Protein AF-A0A934D024-F1 (afdb_monomer)

Mean predicted aligned error: 4.6 Å

Nearest PDB structures (foldseek):
  4bma-assembly1_A  TM=9.016E-01  e=2.469E-47  Aspergillus fumigatus
  8yp3-assembly1_A  TM=8.980E-01  e=6.030E-47  Spodoptera frugiperda
  8yp3-assembly3_C  TM=8.918E-01  e=3.817E-46  Spodoptera frugiperda
  1jvg-assembly1_B  TM=8.809E-01  e=1.722E-44  Homo sapiens
  1jvd-assembly1_A  TM=8.836E-01  e=1.977E-43  Homo sapiens

Radius of gyration: 23.68 Å; Cα contacts (8 Å, |Δi|>4): 924; chains: 1; bounding box: 53×50×71 Å

Solvent-accessible surface area (backbone atoms only — not comparable to full-atom values): 24533 Å² total; per-residue (Å²): 107,71,70,58,52,53,52,51,49,51,53,30,42,77,61,70,39,49,72,77,54,75,60,50,88,76,46,53,75,68,47,42,53,55,31,52,53,53,59,68,70,55,61,55,67,59,49,55,50,51,36,50,57,71,72,46,76,77,78,75,88,76,63,58,75,44,61,52,78,62,50,53,74,79,63,53,77,66,53,45,54,49,46,53,54,14,26,54,49,13,43,48,40,44,52,68,30,25,44,28,36,35,36,47,43,48,53,68,22,61,66,56,77,38,96,48,41,40,34,69,43,64,49,38,74,55,80,48,40,22,34,47,50,51,53,41,28,40,46,48,25,46,25,70,75,40,74,28,77,59,42,32,37,40,32,21,19,84,92,33,38,68,65,47,54,51,53,37,60,76,50,56,48,63,79,48,60,74,89,33,55,44,78,37,54,38,56,67,42,69,24,25,33,86,88,44,38,75,38,25,57,38,93,64,32,70,26,66,40,65,29,38,70,24,30,48,55,41,25,33,54,78,66,40,49,50,61,50,34,51,75,62,55,29,47,36,32,30,32,35,50,45,47,29,83,39,50,68,75,81,46,26,47,61,50,9,45,29,59,77,56,62,27,27,29,27,39,40,22,24,76,49,93,47,65,82,54,89,42,31,21,43,21,20,45,69,83,28,48,34,61,43,45,54,89,74,49,51,72,67,54,44,67,33,55,48,99,85,68,47,54,56,63,22,38,22,52,70,67,33,35,41,34,26,49,69,46,48,49,66,40,31,64,95,47,67,78,59,69,77,43,77,51,73,46,79,38,81,25,35,55,98,93,39,81,46,78,44,64,24,34,41,54,30,23,54,55,55,65,48,34,58,72,28,88,25,68,44,37,37,40,48,60,42,82,65,43,56,42,42,52,72,31,57,61,68,76,43,2,59,66,51,32,23,48,43,52,12,51,48,35,44,51,47,38,49,75,64,73,47,90,74,50,78,55,48,100,86,68,46,36,41,30,36,59,38,25,59,58,31,74,49,61,70,49,50,66,67,43,82,84,83,61,62,54,75,55,99,64,25,33,38,34,102

pLDDT: mean 94.55, std 5.58, range [53.34, 98.88]

Secondary structure (DSSP, 8-state):
-HHHHHHHHHHHHHTT-GGGGTTGGGS-HHHHHHHHHHHHT--HHHHHHHHHHHHSPPP---S-EEPPPEE-SS--HHHHHHHHHHHHHHHHHHHTT-EEEEEE---B-GGGT-SSBGGGSB--TTT--BHHHHHHHHHHHHHHHH-S---EEEEE-TTTHHHHHHHHHHTGGGGS-GGGEEEEEPPEEE-EETTSPBPEEETTEE-EEE--TTHHHHHHHHTTHHHHHHHTT--EEEEEETT-TT--TT-HHHHHHHHHTT-SEEEEEEE-SSTT----EEEEETTEEEEE-TTTS-HHHHH-B-TTS-BTT-EEEEEEEEEEHHHHHHHHTTS--SPPEEEEEEEEEEETTEEEEEEEEEEE--GGGGGGGSSS--EEE--HHHH-----SSSSTTSHHHHHHHHHHHHHHHHHHTTPPPPPPPTTS---EEE-TTT-SSHHHHHHSSS---EEETTEEEE-

Sequence (464 aa):
MQTREQSLRTRAQAAGQAHLFDHFSELEPRARATFLDEVESIDFELVAHFAKLLSAKEPQGGGEIRPPDVFALRRDARADERARRAHAAGEELLRQGRVGYVLVAGGQASRLGYDGPKGAYRIGPVTDRSLFGWHASRLLAARNRYGRPVPWYVMTSPANDAPTRAFFAEHDWFGLDRGEVFFFSQETVPALDFEGRILFSGPGRLFLSPNGHGGTLLALERSGALADARRRGVEQLSYFQVDNPLAPPADPLFLGLHLLAGAGMSSKVVAKRNAAEKVGVIGLVDGRTSCIEYSDLPVEAREARDARGELLYGAGNIAMHVLDVGFVESLTTGGLKLPWHVARKSMNVWDRGAATQKQGAKFETFVFDALPKSPSSVTLEVARAHEFSPVKNAEGEDSPATCRADLCRLHAEWVSARGLPLPKPTGDGVHPVEIDPVLADHREAFLCAPAPKPRVDDKGHVYA

Foldseek 3Di:
DVVLVVVLCVVCVVLVQNVLCVCLVVDDPVLNVVLSVVSVPADSVVLVVVLVVLVDDDPQQDFDWAFDDELEPDDDPVSVVLLVQLLVQLLVCLLVQQEEEEEEFADDCVQQVDGATQQQQQQALQPSHGLQLLVVLLQLLSCVVNVYQHQYEYEHAPSHQVVVVVVCVVCVVNPHDPLSYHYWYFDWHFWAFSNSHFFAADDSHTRIDGQAPLSSLQRCVVSCVLVVSVVSNHFKYWYAYSFWSLANSSRSSQSSVCVVQVKQKAFEFEFAPALPPQFWFFIDGNNFTFTAGNVSQDPCLSCDADPVRGRRRGGGTRRTMMGGSVLSCVCQVVHHVFDKDWAWDWDFGDDPHDTDIGTTTDIHGYNRSSRRVMPGYHYYYDYCLRHNQGDDHNDDGSHSVSSQQSQQVQVVVLCVVLVHDFADADPVRGGSEHERCSCPSDSVSSNPRPPFDWDQDPSTTYTD

Structure (mmCIF, N/CA/C/O backbone):
data_AF-A0A934D024-F1
#
_entry.id   AF-A0A934D024-F1
#
loop_
_atom_site.group_PDB
_atom_site.id
_atom_site.type_symbol
_atom_site.label_atom_id
_atom_site.label_alt_id
_atom_site.label_comp_id
_atom_site.label_asym_id
_atom_site.label_entity_id
_atom_site.label_seq_id
_atom_site.pdbx_PDB_ins_code
_atom_site.Cartn_x
_atom_site.Cartn_y
_atom_site.Cartn_z
_atom_site.occupancy
_atom_site.B_iso_or_equiv
_atom_site.auth_seq_id
_atom_site.auth_comp_id
_atom_site.auth_asym_id
_atom_site.auth_atom_id
_atom_site.pdbx_PDB_model_num
ATOM 1 N N . MET A 1 1 ? 5.957 -15.734 -37.443 1.00 61.59 1 MET A N 1
ATOM 2 C CA . MET A 1 1 ? 7.082 -15.616 -36.485 1.00 61.59 1 MET A CA 1
ATOM 3 C C . MET A 1 1 ? 8.212 -14.748 -37.043 1.00 61.59 1 MET A C 1
ATOM 5 O O . MET A 1 1 ? 8.517 -13.756 -36.401 1.00 61.59 1 MET A O 1
ATOM 9 N N . GLN A 1 2 ? 8.744 -15.020 -38.247 1.00 69.56 2 GLN A N 1
ATOM 10 C CA . GLN A 1 2 ? 9.810 -14.204 -38.871 1.00 69.56 2 GLN A CA 1
ATOM 11 C C . GLN A 1 2 ? 9.475 -12.705 -38.990 1.00 69.56 2 GLN A C 1
ATOM 13 O O . GLN A 1 2 ? 10.303 -11.867 -38.660 1.00 69.56 2 GLN A O 1
ATOM 18 N N . THR A 1 3 ? 8.246 -12.343 -39.368 1.00 83.56 3 THR A N 1
ATOM 19 C CA . THR A 1 3 ? 7.834 -10.930 -39.486 1.00 83.56 3 THR A CA 1
ATOM 20 C C . THR A 1 3 ? 7.761 -10.211 -38.131 1.00 83.56 3 THR A C 1
ATOM 22 O O . THR A 1 3 ? 8.114 -9.039 -38.037 1.00 83.56 3 THR A O 1
ATOM 25 N N . ARG A 1 4 ? 7.346 -10.926 -37.070 1.00 93.31 4 ARG A N 1
ATOM 26 C CA . ARG A 1 4 ? 7.284 -10.413 -35.687 1.00 93.31 4 ARG A CA 1
ATOM 27 C C . ARG A 1 4 ? 8.688 -10.190 -35.136 1.00 93.31 4 ARG A C 1
ATOM 29 O O . ARG A 1 4 ? 8.984 -9.114 -34.633 1.00 93.31 4 ARG A O 1
ATOM 36 N N . GLU A 1 5 ? 9.560 -11.184 -35.289 1.00 94.19 5 GLU A N 1
ATOM 37 C CA . GLU A 1 5 ? 10.967 -11.084 -34.896 1.00 94.19 5 GLU A CA 1
ATOM 38 C C . GLU A 1 5 ? 11.660 -9.911 -35.597 1.00 94.19 5 GLU A C 1
ATOM 40 O O . GLU A 1 5 ? 12.267 -9.080 -34.927 1.00 94.19 5 GLU A O 1
ATOM 45 N N . GLN A 1 6 ? 11.531 -9.804 -36.924 1.00 94.88 6 GLN A N 1
ATOM 46 C CA . GLN A 1 6 ? 12.168 -8.735 -37.692 1.00 94.88 6 GLN A CA 1
ATOM 47 C C . GLN A 1 6 ? 11.701 -7.349 -37.227 1.00 94.88 6 GLN A C 1
ATOM 49 O O . GLN A 1 6 ? 12.523 -6.456 -37.039 1.00 94.88 6 GLN A O 1
ATOM 54 N N . SER A 1 7 ? 10.396 -7.181 -36.981 1.00 96.06 7 SER A N 1
ATOM 55 C CA . SER A 1 7 ? 9.836 -5.928 -36.464 1.00 96.06 7 SER A CA 1
ATOM 56 C C . SER A 1 7 ? 10.410 -5.559 -35.089 1.00 96.06 7 SER A C 1
ATOM 58 O O . SER A 1 7 ? 10.845 -4.423 -34.886 1.00 96.06 7 SER A O 1
ATOM 60 N N . LEU A 1 8 ? 10.475 -6.517 -34.158 1.00 96.75 8 LEU A N 1
ATOM 61 C CA . LEU A 1 8 ? 11.018 -6.288 -32.816 1.00 96.75 8 LEU A CA 1
ATOM 62 C C . LEU A 1 8 ? 12.528 -6.019 -32.838 1.00 96.75 8 LEU A C 1
ATOM 64 O O . LEU A 1 8 ? 12.989 -5.135 -32.118 1.00 96.75 8 LEU A O 1
ATOM 68 N N . ARG A 1 9 ? 13.289 -6.696 -33.710 1.00 96.94 9 ARG A N 1
ATOM 69 C CA . ARG A 1 9 ? 14.712 -6.400 -33.952 1.00 96.94 9 ARG A CA 1
ATOM 70 C C . ARG A 1 9 ? 14.911 -4.966 -34.421 1.00 96.94 9 ARG A C 1
ATOM 72 O O . ARG A 1 9 ? 15.748 -4.263 -33.865 1.00 96.94 9 ARG A O 1
ATOM 79 N N . THR A 1 10 ? 14.126 -4.511 -35.399 1.00 96.69 10 THR A N 1
ATOM 80 C CA . THR A 1 10 ? 14.205 -3.133 -35.903 1.00 96.69 10 THR A CA 1
ATOM 81 C C . THR A 1 10 ? 13.871 -2.112 -34.814 1.00 96.69 10 THR A C 1
ATOM 83 O O . THR A 1 10 ? 14.602 -1.135 -34.666 1.00 96.69 10 THR A O 1
ATOM 86 N N . ARG A 1 11 ? 12.824 -2.349 -34.010 1.00 96.62 11 ARG A N 1
ATOM 87 C CA . ARG A 1 11 ? 12.470 -1.482 -32.868 1.00 96.62 11 ARG A CA 1
ATOM 88 C C . ARG A 1 11 ? 13.591 -1.419 -31.829 1.00 96.62 11 ARG A C 1
ATOM 90 O O . ARG A 1 11 ? 14.001 -0.328 -31.445 1.00 96.62 11 ARG A O 1
ATOM 97 N N . ALA A 1 12 ? 14.116 -2.573 -31.416 1.00 97.12 12 ALA A N 1
ATOM 98 C CA . ALA A 1 12 ? 15.201 -2.648 -30.444 1.00 97.12 12 ALA A CA 1
ATOM 99 C C . ALA A 1 12 ? 16.474 -1.970 -30.969 1.00 97.12 12 ALA A C 1
ATOM 101 O O . ALA A 1 12 ? 17.104 -1.203 -30.247 1.00 97.12 12 ALA A O 1
ATOM 102 N N . GLN A 1 13 ? 16.822 -2.178 -32.241 1.00 96.94 13 GLN A N 1
ATOM 103 C CA . GLN A 1 13 ? 17.963 -1.520 -32.875 1.00 96.94 13 GLN A CA 1
ATOM 104 C C . GLN A 1 13 ? 17.805 0.004 -32.906 1.00 96.94 13 GLN A C 1
ATOM 106 O O . GLN A 1 13 ? 18.739 0.712 -32.534 1.00 96.94 13 GLN A O 1
ATOM 111 N N . ALA A 1 14 ? 16.630 0.511 -33.291 1.00 96.25 14 ALA A N 1
ATOM 112 C CA . ALA A 1 14 ? 16.344 1.946 -33.293 1.00 96.25 14 ALA A CA 1
ATOM 113 C C . ALA A 1 14 ? 16.444 2.570 -31.888 1.00 96.25 14 ALA A C 1
ATOM 115 O O . ALA A 1 14 ? 16.832 3.727 -31.754 1.00 96.25 14 ALA A O 1
ATOM 116 N N . ALA A 1 15 ? 16.155 1.788 -30.845 1.00 95.69 15 ALA A N 1
ATOM 117 C CA . ALA A 1 15 ? 16.270 2.190 -29.445 1.00 95.69 15 ALA A CA 1
ATOM 118 C C . ALA A 1 15 ? 17.672 1.979 -28.831 1.00 95.69 15 ALA A C 1
ATOM 120 O O . ALA A 1 15 ? 17.845 2.166 -27.627 1.00 95.69 15 ALA A O 1
ATOM 121 N N . GLY A 1 16 ? 18.671 1.554 -29.615 1.00 96.31 16 GLY A N 1
ATOM 122 C CA . GLY A 1 16 ? 20.020 1.263 -29.109 1.00 96.31 16 GLY A CA 1
ATOM 123 C C . GLY A 1 16 ? 20.126 -0.028 -28.283 1.00 96.31 16 GLY A C 1
ATOM 124 O O . GLY A 1 16 ? 21.086 -0.210 -27.545 1.00 96.31 16 GLY A O 1
ATOM 125 N N . GLN A 1 17 ? 19.154 -0.932 -28.413 1.00 97.75 17 GLN A N 1
ATOM 126 C CA . GLN A 1 17 ? 19.038 -2.201 -27.684 1.00 97.75 17 GLN A CA 1
ATOM 127 C C . GLN A 1 17 ? 19.222 -3.415 -28.616 1.00 97.75 17 GLN A C 1
ATOM 129 O O . GLN A 1 17 ? 18.614 -4.466 -28.420 1.00 97.75 17 GLN A O 1
ATOM 134 N N . ALA A 1 18 ? 20.027 -3.280 -29.677 1.00 96.94 18 ALA A N 1
ATOM 135 C CA . ALA A 1 18 ? 20.237 -4.346 -30.665 1.00 96.94 18 ALA A CA 1
ATOM 136 C C . ALA A 1 18 ? 20.816 -5.633 -30.046 1.00 96.94 18 ALA A C 1
ATOM 138 O O . ALA A 1 18 ? 20.462 -6.730 -30.482 1.00 96.94 18 ALA A O 1
ATOM 139 N N . HIS A 1 19 ? 21.631 -5.489 -28.991 1.00 95.50 19 HIS A N 1
ATOM 140 C CA . HIS A 1 19 ? 22.285 -6.596 -28.281 1.00 95.50 19 HIS A CA 1
ATOM 141 C C . HIS A 1 19 ? 21.299 -7.608 -27.699 1.00 95.50 19 HIS A C 1
ATOM 143 O O . HIS A 1 19 ? 21.661 -8.754 -27.443 1.00 95.50 19 HIS A O 1
ATOM 149 N N . LEU A 1 20 ? 20.035 -7.210 -27.507 1.00 96.00 20 LEU A N 1
ATOM 150 C CA . LEU A 1 20 ? 18.989 -8.105 -27.033 1.00 96.00 20 LEU A CA 1
ATOM 151 C C . LEU A 1 20 ? 18.864 -9.368 -27.895 1.00 96.00 20 LEU A C 1
ATOM 153 O O . LEU A 1 20 ? 18.493 -10.426 -27.396 1.00 96.00 20 LEU A O 1
ATOM 157 N N . PHE A 1 21 ? 19.180 -9.270 -29.186 1.00 95.62 21 PHE A N 1
ATOM 158 C CA . PHE A 1 21 ? 19.019 -10.375 -30.116 1.00 95.62 21 PHE A CA 1
ATOM 159 C C . PHE A 1 21 ? 20.321 -11.097 -30.493 1.00 95.62 21 PHE A C 1
ATOM 161 O O . PHE A 1 21 ? 20.269 -11.975 -31.363 1.00 95.62 21 PHE A O 1
ATOM 168 N N . ASP A 1 22 ? 21.452 -10.780 -29.852 1.00 93.44 22 ASP A N 1
ATOM 169 C CA . ASP A 1 22 ? 22.768 -11.363 -30.172 1.00 93.44 22 ASP A CA 1
ATOM 170 C C . ASP A 1 22 ? 22.760 -12.897 -30.063 1.00 93.44 22 ASP A C 1
ATOM 172 O O . ASP A 1 22 ? 23.307 -13.584 -30.920 1.00 93.44 22 ASP A O 1
ATOM 176 N N . HIS A 1 23 ? 22.050 -13.435 -29.065 1.00 89.31 23 HIS A N 1
ATOM 177 C CA . HIS A 1 23 ? 21.957 -14.876 -28.790 1.00 89.31 23 HIS A CA 1
ATOM 178 C C . HIS A 1 23 ? 20.576 -15.475 -29.101 1.00 89.31 23 HIS A C 1
ATOM 180 O O . HIS A 1 23 ? 20.276 -16.608 -28.727 1.00 89.31 23 HIS A O 1
ATOM 186 N N . PHE A 1 24 ? 19.695 -14.741 -29.790 1.00 92.00 24 PHE A N 1
ATOM 187 C CA . PHE A 1 24 ? 18.321 -15.199 -30.033 1.00 92.00 24 PHE A CA 1
ATOM 188 C C . PHE A 1 24 ? 18.257 -16.504 -30.848 1.00 92.00 24 PHE A C 1
ATOM 190 O O . PHE A 1 24 ? 17.405 -17.359 -30.600 1.00 92.00 24 PHE A O 1
ATOM 197 N N . SER A 1 25 ? 19.173 -16.688 -31.805 1.00 91.38 25 SER A N 1
ATOM 198 C CA . SER A 1 25 ? 19.271 -17.904 -32.625 1.00 91.38 25 SER A CA 1
ATOM 199 C C . SER A 1 25 ? 19.733 -19.135 -31.844 1.00 91.38 25 SER A C 1
ATOM 201 O O . SER A 1 25 ? 19.528 -20.251 -32.312 1.00 91.38 25 SER A O 1
ATOM 203 N N . GLU A 1 26 ? 20.309 -18.963 -30.657 1.00 90.81 26 GLU A N 1
ATOM 204 C CA . GLU A 1 26 ? 20.739 -20.063 -29.784 1.00 90.81 26 GLU A CA 1
ATOM 205 C C . GLU A 1 26 ? 19.602 -20.550 -28.871 1.00 90.81 26 GLU A C 1
ATOM 207 O O . GLU A 1 26 ? 19.688 -21.625 -28.285 1.00 90.81 26 GLU A O 1
ATOM 212 N N . LEU A 1 27 ? 18.512 -19.782 -28.758 1.00 91.19 27 LEU A N 1
ATOM 213 C CA . LEU A 1 27 ? 17.372 -20.136 -27.918 1.00 91.19 27 LEU A CA 1
ATOM 214 C C . LEU A 1 27 ? 16.523 -21.244 -28.548 1.00 91.19 27 LEU A C 1
ATOM 216 O O . LEU A 1 27 ? 16.240 -21.227 -29.749 1.00 91.19 27 LEU A O 1
ATOM 220 N N . GLU A 1 28 ? 16.008 -22.132 -27.702 1.00 92.75 28 GLU A N 1
ATOM 221 C CA . GLU A 1 28 ? 14.987 -23.113 -28.070 1.00 92.75 28 GLU A CA 1
ATOM 222 C C . GLU A 1 28 ? 13.668 -22.437 -28.500 1.00 92.75 28 GLU A C 1
ATOM 224 O O . GLU A 1 28 ? 13.340 -21.351 -28.007 1.00 92.75 28 GLU A O 1
ATOM 229 N N . PRO A 1 29 ? 12.835 -23.071 -29.352 1.00 91.31 29 PRO A N 1
ATOM 230 C CA . PRO A 1 29 ? 11.626 -22.450 -29.902 1.00 91.31 29 PRO A CA 1
ATOM 231 C C . PRO A 1 29 ? 10.664 -21.857 -28.860 1.00 91.31 29 PRO A C 1
ATOM 233 O O . PRO A 1 29 ? 10.115 -20.775 -29.075 1.00 91.31 29 PRO A O 1
ATOM 236 N N . ARG A 1 30 ? 10.478 -22.526 -27.711 1.00 90.75 30 ARG A N 1
ATOM 237 C CA . ARG A 1 30 ? 9.634 -22.014 -26.614 1.00 90.75 30 ARG A CA 1
ATOM 238 C C . ARG A 1 30 ? 10.242 -20.778 -25.951 1.00 90.75 30 ARG A C 1
ATOM 240 O O . ARG A 1 30 ? 9.532 -19.805 -25.730 1.00 90.75 30 ARG A O 1
ATOM 247 N N . ALA A 1 31 ? 11.548 -20.802 -25.688 1.00 90.88 31 ALA A N 1
ATOM 248 C CA . ALA A 1 31 ? 12.261 -19.671 -25.100 1.00 90.88 31 ALA A CA 1
ATOM 249 C C . ALA A 1 31 ? 12.255 -18.455 -26.037 1.00 90.88 31 ALA A C 1
ATOM 251 O O . ALA A 1 31 ? 12.067 -17.335 -25.576 1.00 90.88 31 ALA A O 1
ATOM 252 N N . ARG A 1 32 ? 12.357 -18.670 -27.358 1.00 94.12 32 ARG A N 1
ATOM 253 C CA . ARG A 1 32 ? 12.198 -17.600 -28.355 1.00 94.12 32 ARG A CA 1
ATOM 254 C C . ARG A 1 32 ? 10.831 -16.937 -28.279 1.00 94.12 32 ARG A C 1
ATOM 256 O O . ARG A 1 32 ? 10.764 -15.717 -28.331 1.00 94.12 32 ARG A O 1
ATOM 263 N N . ALA A 1 33 ? 9.754 -17.716 -28.172 1.00 92.50 33 ALA A N 1
ATOM 264 C CA . ALA A 1 33 ? 8.408 -17.158 -28.069 1.00 92.50 33 ALA A CA 1
ATOM 265 C C . ALA A 1 33 ? 8.271 -16.268 -26.822 1.00 92.50 33 ALA A C 1
ATOM 267 O O . ALA A 1 33 ? 7.920 -15.100 -26.959 1.00 92.50 33 ALA A O 1
ATOM 268 N N . THR A 1 34 ? 8.667 -16.778 -25.650 1.00 92.44 34 THR A N 1
ATOM 269 C CA . THR A 1 34 ? 8.663 -16.010 -24.393 1.00 92.44 34 THR A CA 1
ATOM 270 C C . THR A 1 34 ? 9.518 -14.749 -24.479 1.00 92.44 34 THR A C 1
ATOM 272 O O . THR A 1 34 ? 9.084 -13.685 -24.055 1.00 92.44 34 THR A O 1
ATOM 275 N N . PHE A 1 35 ? 10.714 -14.840 -25.062 1.00 95.75 35 PHE A N 1
ATOM 276 C CA . PHE A 1 35 ? 11.584 -13.685 -25.250 1.00 95.75 35 PHE A CA 1
ATOM 277 C C . PHE A 1 35 ? 10.939 -12.612 -26.139 1.00 95.75 35 PHE A C 1
ATOM 279 O O . PHE A 1 35 ? 10.996 -11.430 -25.812 1.00 95.75 35 PHE A O 1
ATOM 286 N N . LEU A 1 36 ? 10.305 -13.003 -27.252 1.00 96.44 36 LEU A N 1
ATOM 287 C CA . LEU A 1 36 ? 9.614 -12.049 -28.125 1.00 96.44 36 LEU A CA 1
ATOM 288 C C . LEU A 1 36 ? 8.431 -11.382 -27.410 1.00 96.44 36 LEU A C 1
ATOM 290 O O . LEU A 1 36 ? 8.218 -10.192 -27.621 1.00 96.44 36 LEU A O 1
ATOM 294 N N . ASP A 1 37 ? 7.704 -12.114 -26.559 1.00 94.50 37 ASP A N 1
ATOM 295 C CA . ASP A 1 37 ? 6.632 -11.551 -25.727 1.00 94.50 37 ASP A CA 1
ATOM 296 C C . ASP A 1 37 ? 7.189 -10.516 -24.732 1.00 94.50 37 ASP A C 1
ATOM 298 O O . ASP A 1 37 ? 6.641 -9.420 -24.606 1.00 94.50 37 ASP A O 1
ATOM 302 N N . GLU A 1 38 ? 8.319 -10.817 -24.080 1.00 95.12 38 GLU A N 1
ATOM 303 C CA . GLU A 1 38 ? 8.991 -9.876 -23.177 1.00 95.12 38 GLU A CA 1
ATOM 304 C C . GLU A 1 38 ? 9.461 -8.619 -23.923 1.00 95.12 38 GLU A C 1
ATOM 306 O O . GLU A 1 38 ? 9.138 -7.514 -23.494 1.00 95.12 38 GLU A O 1
ATOM 311 N N . VAL A 1 39 ? 10.159 -8.756 -25.057 1.00 96.56 39 VAL A N 1
ATOM 312 C CA . VAL A 1 39 ? 10.643 -7.611 -25.855 1.00 96.56 39 VAL A CA 1
ATOM 313 C C . VAL A 1 39 ? 9.491 -6.762 -26.394 1.00 96.56 39 VAL A C 1
ATOM 315 O O . VAL A 1 39 ? 9.594 -5.538 -26.432 1.00 96.56 39 VAL A O 1
ATOM 318 N N . GLU A 1 40 ? 8.386 -7.383 -26.804 1.00 95.81 40 GLU A N 1
ATOM 319 C CA . GLU A 1 40 ? 7.210 -6.662 -27.294 1.00 95.81 40 GLU A CA 1
ATOM 320 C C . GLU A 1 40 ? 6.553 -5.803 -26.208 1.00 95.81 40 GLU A C 1
ATOM 322 O O . GLU A 1 40 ? 6.081 -4.708 -26.519 1.00 95.81 40 GLU A O 1
ATOM 327 N N . SER A 1 41 ? 6.595 -6.263 -24.951 1.00 93.19 41 SER A N 1
ATOM 328 C CA . SER A 1 41 ? 6.080 -5.538 -23.782 1.00 93.19 41 SER A CA 1
ATOM 329 C C . SER A 1 41 ? 6.924 -4.323 -23.369 1.00 93.19 41 SER A C 1
ATOM 331 O O . SER A 1 41 ? 6.464 -3.502 -22.578 1.00 93.19 41 SER A O 1
ATOM 333 N N . ILE A 1 42 ? 8.148 -4.183 -23.895 1.00 95.31 42 ILE A N 1
ATOM 334 C CA . ILE A 1 42 ? 9.048 -3.087 -23.525 1.00 95.31 42 ILE A CA 1
ATOM 335 C C . ILE A 1 42 ? 8.622 -1.775 -24.188 1.00 95.31 42 ILE A C 1
ATOM 337 O O . ILE A 1 42 ? 8.580 -1.640 -25.415 1.00 95.31 42 ILE A O 1
ATOM 341 N N . ASP A 1 43 ? 8.418 -0.767 -23.344 1.00 94.44 43 ASP A N 1
ATOM 342 C CA . ASP A 1 43 ? 8.381 0.633 -23.744 1.00 94.44 43 ASP A CA 1
ATOM 343 C C . ASP A 1 43 ? 9.816 1.157 -23.930 1.00 94.44 43 ASP A C 1
ATOM 345 O O . ASP A 1 43 ? 10.523 1.497 -22.976 1.00 94.44 43 ASP A O 1
ATOM 349 N N . PHE A 1 44 ? 10.273 1.193 -25.182 1.00 96.50 44 PHE A N 1
ATOM 350 C CA . PHE A 1 44 ? 11.616 1.665 -25.518 1.00 96.50 44 PHE A CA 1
ATOM 351 C C . PHE A 1 44 ? 11.801 3.180 -25.331 1.00 96.50 44 PHE A C 1
ATOM 353 O O . PHE A 1 44 ? 12.935 3.626 -25.144 1.00 96.50 44 PHE A O 1
ATOM 360 N N . GLU A 1 45 ? 10.727 3.975 -25.343 1.00 94.50 45 GLU A N 1
ATOM 361 C CA . GLU A 1 45 ? 10.817 5.408 -25.042 1.00 94.50 45 GLU A CA 1
ATOM 362 C C . GLU A 1 45 ? 11.109 5.614 -23.554 1.00 94.50 45 GLU A C 1
ATOM 364 O O . GLU A 1 45 ? 11.977 6.415 -23.188 1.00 94.50 45 GLU A O 1
ATOM 369 N N . LEU A 1 46 ? 10.469 4.814 -22.696 1.00 94.31 46 LEU A N 1
ATOM 370 C CA . LEU A 1 46 ? 10.760 4.783 -21.266 1.00 94.31 46 LEU A CA 1
ATOM 371 C C . LEU A 1 46 ? 12.193 4.301 -20.982 1.00 94.31 46 LEU A C 1
ATOM 373 O O . LEU A 1 46 ? 12.883 4.887 -20.149 1.00 94.31 46 LEU A O 1
ATOM 377 N N . VAL A 1 47 ? 12.692 3.301 -21.716 1.00 96.62 47 VAL A N 1
ATOM 378 C CA . VAL A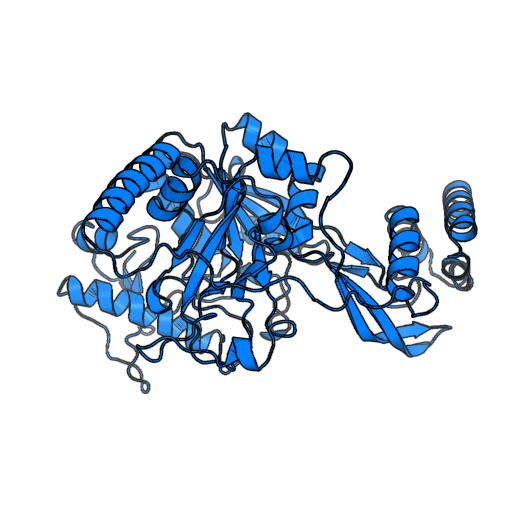 1 47 ? 14.102 2.862 -21.620 1.00 96.62 47 VAL A CA 1
ATOM 379 C C . VAL A 1 47 ? 15.063 4.002 -21.967 1.00 96.62 47 VAL A C 1
ATOM 381 O O . VAL A 1 47 ? 16.039 4.232 -21.250 1.00 96.62 47 VAL A O 1
ATOM 384 N N . ALA A 1 48 ? 14.776 4.769 -23.022 1.00 95.00 48 ALA A N 1
ATOM 385 C CA . ALA A 1 48 ? 15.576 5.939 -23.375 1.00 95.00 48 ALA A CA 1
ATOM 386 C C . ALA A 1 48 ? 15.512 7.033 -22.292 1.00 95.00 48 ALA A C 1
ATOM 388 O O . ALA A 1 48 ? 16.510 7.711 -22.034 1.00 95.00 48 ALA A O 1
ATOM 389 N N . HIS A 1 49 ? 14.365 7.206 -21.628 1.00 94.19 49 HIS A N 1
ATOM 390 C CA . HIS A 1 49 ? 14.243 8.095 -20.472 1.00 94.19 49 HIS A CA 1
ATOM 391 C C . HIS A 1 49 ? 15.104 7.620 -19.289 1.00 94.19 49 HIS A C 1
ATOM 393 O O . HIS A 1 49 ? 15.854 8.415 -18.723 1.00 94.19 49 HIS A O 1
ATOM 399 N N . PHE A 1 50 ? 15.086 6.328 -18.966 1.00 95.69 50 PHE A N 1
ATOM 400 C CA . PHE A 1 50 ? 15.924 5.740 -17.917 1.00 95.69 50 PHE A CA 1
ATOM 401 C C . PHE A 1 50 ? 17.422 5.891 -18.185 1.00 95.69 50 PHE A C 1
ATOM 403 O O . PHE A 1 50 ? 18.170 6.265 -17.281 1.00 95.69 50 PHE A O 1
ATOM 410 N N . ALA A 1 51 ? 17.866 5.694 -19.428 1.00 94.38 51 ALA A N 1
ATOM 411 C CA . ALA A 1 51 ? 19.256 5.935 -19.814 1.00 94.38 51 ALA A CA 1
ATOM 412 C C . ALA A 1 51 ? 19.685 7.398 -19.568 1.00 94.38 51 ALA A C 1
ATOM 414 O O . ALA A 1 51 ? 20.805 7.662 -19.118 1.00 94.38 51 ALA A O 1
ATOM 415 N N . LYS A 1 52 ? 18.776 8.363 -19.779 1.00 93.69 52 LYS A N 1
ATOM 416 C CA . LYS A 1 52 ? 19.020 9.775 -19.438 1.00 93.69 52 LYS A CA 1
ATOM 417 C C . LYS A 1 52 ? 19.113 9.989 -17.926 1.00 93.69 52 LYS A C 1
ATOM 419 O O . LYS A 1 52 ? 20.00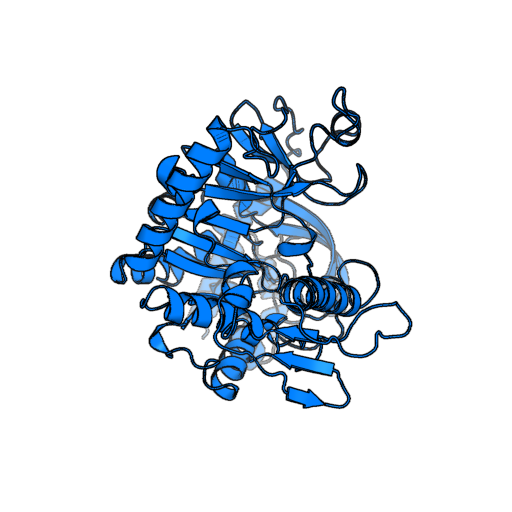4 10.712 -17.489 1.00 93.69 52 LYS A O 1
ATOM 424 N N . LEU A 1 53 ? 18.251 9.350 -17.129 1.00 92.69 53 LEU A N 1
ATOM 425 C CA . LEU A 1 53 ? 18.295 9.439 -15.660 1.00 92.69 53 LEU A CA 1
ATOM 426 C C . LEU A 1 53 ? 19.594 8.877 -15.072 1.00 92.69 53 LEU A C 1
ATOM 428 O O . LEU A 1 53 ? 20.128 9.446 -14.125 1.00 92.69 53 LEU A O 1
ATOM 432 N N . LEU A 1 54 ? 20.137 7.802 -15.650 1.00 92.06 54 LEU A N 1
ATOM 433 C CA . LEU A 1 54 ? 21.433 7.248 -15.242 1.00 92.06 54 LEU A CA 1
ATOM 434 C C . LEU A 1 54 ? 22.580 8.249 -15.401 1.00 92.06 54 LEU A C 1
ATOM 436 O O . LEU A 1 54 ? 23.489 8.271 -14.573 1.00 92.06 54 LEU A O 1
ATOM 440 N N . SER A 1 55 ? 22.509 9.069 -16.451 1.00 85.12 55 SER A N 1
ATOM 441 C CA . SER A 1 55 ? 23.518 10.076 -16.794 1.00 85.12 55 SER A CA 1
ATOM 442 C C . SER A 1 55 ? 23.296 11.418 -16.090 1.00 85.12 55 SER A C 1
ATOM 444 O O . SER A 1 55 ? 24.180 12.276 -16.092 1.00 85.12 55 SER A O 1
ATOM 446 N N . ALA A 1 56 ? 22.115 11.632 -15.510 1.00 82.56 56 ALA A N 1
ATOM 447 C CA . ALA A 1 56 ? 21.806 12.848 -14.781 1.00 82.56 56 ALA A CA 1
ATOM 448 C C . ALA A 1 56 ? 22.582 12.884 -13.457 1.00 82.56 56 ALA A C 1
ATOM 450 O O . ALA A 1 56 ? 22.707 11.876 -12.758 1.00 82.56 56 ALA A O 1
ATOM 451 N N . LYS A 1 57 ? 23.075 14.070 -13.079 1.00 68.38 57 LYS A N 1
ATOM 452 C CA . LYS A 1 57 ? 23.490 14.291 -11.690 1.00 68.38 57 LYS A CA 1
ATOM 453 C C . LYS A 1 57 ? 22.260 14.119 -10.810 1.00 68.38 57 LYS A C 1
ATOM 455 O O . LYS A 1 57 ? 21.209 14.669 -11.138 1.00 68.38 57 LYS A O 1
ATOM 460 N N . GLU A 1 58 ? 22.401 13.375 -9.715 1.00 63.06 58 GLU A N 1
ATOM 461 C CA . GLU A 1 58 ? 21.329 13.295 -8.729 1.00 63.06 58 GLU A CA 1
ATOM 462 C C . GLU A 1 58 ? 20.964 14.718 -8.300 1.00 63.06 58 GLU A C 1
ATOM 464 O O . GLU A 1 58 ? 21.868 15.501 -7.971 1.00 63.06 58 GLU A O 1
ATOM 469 N N . PRO A 1 59 ? 19.676 15.098 -8.371 1.00 58.25 59 PRO A N 1
ATOM 470 C CA . PRO A 1 59 ? 19.258 16.370 -7.826 1.00 58.25 59 PRO A CA 1
ATOM 471 C C . PRO A 1 59 ? 19.645 16.367 -6.351 1.00 58.25 59 PRO A C 1
ATOM 473 O O . PRO A 1 59 ? 19.235 15.491 -5.594 1.00 58.25 59 PRO A O 1
ATOM 476 N N . GLN A 1 60 ? 20.478 17.325 -5.948 1.00 53.34 60 GLN A N 1
ATOM 477 C CA . GLN A 1 60 ? 20.729 17.540 -4.532 1.00 53.34 60 GLN A CA 1
ATOM 478 C C . GLN A 1 60 ? 19.398 17.987 -3.928 1.00 53.34 60 GLN A C 1
ATOM 480 O O . GLN A 1 60 ? 18.897 19.056 -4.278 1.00 53.34 60 GLN A O 1
ATOM 485 N N . GLY A 1 61 ? 18.791 17.135 -3.097 1.00 56.69 61 GLY A N 1
ATOM 486 C CA . GLY A 1 61 ? 17.606 17.489 -2.324 1.00 56.69 61 GLY A CA 1
ATOM 487 C C . GLY A 1 61 ? 17.882 18.800 -1.591 1.00 56.69 61 GLY A C 1
ATOM 488 O O . GLY A 1 61 ? 18.829 18.888 -0.817 1.00 56.69 61 GLY A O 1
ATOM 489 N N . GLY A 1 62 ? 17.124 19.841 -1.926 1.00 62.53 62 GLY A N 1
ATOM 490 C CA . GLY A 1 62 ? 17.450 21.216 -1.535 1.00 62.53 62 GLY A CA 1
ATOM 491 C C . GLY A 1 62 ? 16.231 22.088 -1.265 1.00 62.53 62 GLY A C 1
ATOM 492 O O . GLY A 1 62 ? 16.374 23.302 -1.155 1.00 62.53 62 GLY A O 1
ATOM 493 N N . GLY A 1 63 ? 15.046 21.481 -1.184 1.00 80.12 63 GLY A N 1
ATOM 494 C CA . GLY A 1 63 ? 13.845 22.185 -0.755 1.00 80.12 63 GLY A CA 1
ATOM 495 C C . GLY A 1 63 ? 13.875 22.449 0.746 1.00 80.12 63 GLY A C 1
ATOM 496 O O . GLY A 1 63 ? 14.485 21.699 1.514 1.00 80.12 63 GLY A O 1
ATOM 497 N N . GLU A 1 64 ? 13.204 23.511 1.178 1.00 90.56 64 GLU A N 1
ATOM 498 C CA . GLU A 1 64 ? 13.063 23.806 2.599 1.00 90.56 64 GLU A CA 1
ATOM 499 C C . GLU A 1 64 ? 12.158 22.750 3.246 1.00 90.56 64 GLU A C 1
ATOM 501 O O . GLU A 1 64 ? 10.968 22.648 2.929 1.00 90.56 64 GLU A O 1
ATOM 506 N N . ILE A 1 65 ? 12.734 21.963 4.157 1.00 93.00 65 ILE A N 1
ATOM 507 C CA . ILE A 1 65 ? 12.023 20.918 4.891 1.00 93.00 65 ILE A CA 1
ATOM 508 C C . ILE A 1 65 ? 11.424 21.513 6.171 1.00 93.00 65 ILE A C 1
ATOM 510 O O . ILE A 1 65 ? 12.124 22.156 6.955 1.00 93.00 65 ILE A O 1
ATOM 514 N N . ARG A 1 66 ? 10.129 21.272 6.401 1.00 94.94 66 ARG A N 1
ATOM 515 C CA . ARG A 1 66 ? 9.413 21.634 7.637 1.00 94.94 66 ARG A CA 1
ATOM 516 C C . ARG A 1 66 ? 8.567 20.460 8.142 1.00 94.94 66 ARG A C 1
ATOM 518 O O . ARG A 1 66 ? 8.163 19.619 7.335 1.00 94.94 66 ARG A O 1
ATOM 525 N N . PRO A 1 67 ? 8.291 20.360 9.455 1.00 93.69 67 PRO A N 1
ATOM 526 C CA . PRO A 1 67 ? 7.395 19.330 9.976 1.00 93.69 67 PRO A CA 1
ATOM 527 C C . PRO A 1 67 ? 5.979 19.479 9.386 1.00 93.69 67 PRO A C 1
ATOM 529 O O . PRO A 1 67 ? 5.584 20.591 9.018 1.00 93.69 67 PRO A O 1
ATOM 532 N N . PRO A 1 68 ? 5.209 18.383 9.265 1.00 93.31 68 PRO A N 1
ATOM 533 C CA . PRO A 1 68 ? 3.850 18.439 8.735 1.00 93.31 68 PRO A CA 1
ATOM 534 C C . PRO A 1 68 ? 2.875 19.035 9.762 1.00 93.31 68 PRO A C 1
ATOM 536 O O . PRO A 1 68 ? 3.116 18.976 10.967 1.00 93.31 68 PRO A O 1
ATOM 539 N N . ASP A 1 69 ? 1.728 19.531 9.292 1.00 93.81 69 ASP A N 1
ATOM 540 C CA . ASP A 1 69 ? 0.557 19.678 10.162 1.00 93.81 69 ASP A CA 1
ATOM 541 C C . ASP A 1 69 ? -0.063 18.291 10.382 1.00 93.81 69 ASP A C 1
ATOM 543 O O . ASP A 1 69 ? -0.434 17.602 9.424 1.00 93.81 69 ASP A O 1
ATOM 547 N N . VAL A 1 70 ? -0.113 17.854 11.641 1.00 96.19 70 VAL A N 1
ATOM 548 C CA . VAL A 1 70 ? -0.561 16.514 12.029 1.00 96.19 70 VAL A CA 1
ATOM 549 C C . VAL A 1 70 ? -1.896 16.614 12.746 1.00 96.19 70 VAL A C 1
ATOM 551 O O . VAL A 1 70 ? -2.031 17.277 13.776 1.00 96.19 70 VAL A O 1
ATOM 554 N N . PHE A 1 71 ? -2.881 15.865 12.258 1.00 97.44 71 PHE A N 1
ATOM 555 C CA . PHE A 1 71 ? -4.089 15.593 13.018 1.00 97.44 71 PHE A CA 1
ATOM 556 C C . PHE A 1 71 ? -3.762 14.570 14.113 1.00 97.44 71 PHE A C 1
ATOM 558 O O . PHE A 1 71 ? -3.843 13.360 13.900 1.00 97.44 71 PHE A O 1
ATOM 565 N N . ALA A 1 72 ? -3.325 15.083 15.263 1.00 95.25 72 ALA A N 1
ATOM 566 C CA . ALA A 1 72 ? -2.760 14.296 16.352 1.00 95.25 72 ALA A CA 1
ATOM 567 C C . ALA A 1 72 ? -3.760 13.318 16.996 1.00 95.25 72 ALA A C 1
ATOM 569 O O . ALA A 1 72 ? -4.985 13.519 16.980 1.00 95.25 72 ALA A O 1
ATOM 570 N N . LEU A 1 73 ? -3.214 12.275 17.626 1.00 91.56 73 LEU A N 1
ATOM 571 C CA . LEU A 1 73 ? -3.982 11.318 18.424 1.00 91.56 73 LEU A CA 1
ATOM 572 C C . LEU A 1 73 ? -4.566 11.989 19.675 1.00 91.56 73 LEU A C 1
ATOM 574 O O . LEU A 1 73 ? -5.732 11.785 20.011 1.00 91.56 73 LEU A O 1
ATOM 578 N N . ARG A 1 74 ? -3.760 12.818 20.353 1.00 91.56 74 ARG A N 1
ATOM 579 C CA . ARG A 1 74 ? -4.197 13.640 21.489 1.00 91.56 74 ARG A CA 1
ATOM 580 C C . ARG A 1 74 ? -4.768 14.952 20.973 1.00 91.56 74 ARG A C 1
ATOM 582 O O . ARG A 1 74 ? -4.066 15.724 20.326 1.00 91.56 74 ARG A O 1
ATOM 589 N N . ARG A 1 75 ? -6.039 15.197 21.275 1.00 92.62 75 ARG A N 1
ATOM 590 C CA . ARG A 1 75 ? -6.826 16.285 20.694 1.00 92.62 75 ARG A CA 1
ATOM 591 C C . ARG A 1 75 ? -7.301 17.236 21.779 1.00 92.62 75 ARG A C 1
ATOM 593 O O . ARG A 1 75 ? -7.583 16.826 22.901 1.00 92.62 75 ARG A O 1
ATOM 600 N N . ASP A 1 76 ? -7.355 18.516 21.435 1.00 94.00 76 ASP A N 1
ATOM 601 C CA . ASP A 1 76 ? -8.105 19.493 22.212 1.00 94.00 76 ASP A CA 1
ATOM 602 C C . ASP A 1 76 ? -9.599 19.435 21.841 1.00 94.00 76 ASP A C 1
ATOM 604 O O . ASP A 1 76 ? -10.006 18.750 20.899 1.00 94.00 76 ASP A O 1
ATOM 608 N N . ALA A 1 77 ? -10.431 20.198 22.552 1.00 96.00 77 ALA A N 1
ATOM 609 C CA . ALA A 1 77 ? -11.876 20.206 22.326 1.00 96.00 77 ALA A CA 1
ATOM 610 C C . ALA A 1 77 ? -12.272 20.585 20.882 1.00 96.00 77 ALA A C 1
ATOM 612 O O . ALA A 1 77 ? -13.285 20.106 20.366 1.00 96.00 77 ALA A O 1
ATOM 613 N N . ARG A 1 78 ? -11.480 21.434 20.210 1.00 95.06 78 ARG A N 1
ATOM 614 C CA . ARG A 1 78 ? -11.742 21.854 18.828 1.00 95.06 78 ARG A CA 1
ATOM 615 C C . ARG A 1 78 ? -11.398 20.733 17.851 1.00 95.06 78 ARG A C 1
ATOM 617 O O . ARG A 1 78 ? -12.168 20.475 16.926 1.00 95.06 78 ARG A O 1
ATOM 624 N N . ALA A 1 79 ? -10.256 20.080 18.034 1.00 94.88 79 ALA A N 1
ATOM 625 C CA . ALA A 1 79 ? -9.838 18.939 17.237 1.00 94.88 79 ALA A CA 1
ATOM 626 C C . ALA A 1 79 ? -10.776 17.739 17.434 1.00 94.88 79 ALA A C 1
ATOM 628 O O . ALA A 1 79 ? -11.089 17.074 16.449 1.00 94.88 79 ALA A O 1
ATOM 629 N N . ASP A 1 80 ? -11.303 17.523 18.640 1.00 96.94 80 ASP A N 1
ATOM 630 C CA . ASP A 1 80 ? -12.321 16.499 18.906 1.00 96.94 80 ASP A CA 1
ATOM 631 C C . ASP A 1 80 ? -13.639 16.774 18.185 1.00 96.94 80 ASP A C 1
ATOM 633 O O . ASP A 1 80 ? -14.238 15.867 17.609 1.00 96.94 80 ASP A O 1
ATOM 637 N N . GLU A 1 81 ? -14.089 18.027 18.156 1.00 97.31 81 GLU A N 1
ATOM 638 C CA . GLU A 1 81 ? -15.282 18.395 17.396 1.00 97.31 81 GLU A CA 1
ATOM 639 C C . GLU A 1 81 ? -15.085 18.171 15.891 1.00 97.31 81 GLU A C 1
ATOM 641 O O . GLU A 1 81 ? -15.962 17.624 15.219 1.00 97.31 81 GLU A O 1
ATOM 646 N N . ARG A 1 82 ? -13.905 18.516 15.355 1.00 97.75 82 ARG A N 1
ATOM 647 C CA . ARG A 1 82 ? -13.556 18.172 13.968 1.00 97.75 82 ARG A CA 1
ATOM 648 C C . ARG A 1 82 ? -13.523 16.660 13.754 1.00 97.75 82 ARG A C 1
ATOM 650 O O . ARG A 1 82 ? -14.028 16.205 12.735 1.00 97.75 82 ARG A O 1
ATOM 657 N N . ALA A 1 83 ? -12.969 15.893 14.695 1.00 98.31 83 ALA A N 1
ATOM 658 C CA . ALA A 1 83 ? -12.907 14.438 14.609 1.00 98.31 83 ALA A CA 1
ATOM 659 C C . ALA A 1 83 ? -14.308 13.816 14.575 1.00 98.31 83 ALA A C 1
ATOM 661 O O . ALA A 1 83 ? -14.553 12.949 13.746 1.00 98.31 83 ALA A O 1
ATOM 662 N N . ARG A 1 84 ? -15.251 14.295 15.400 1.00 98.31 84 ARG A N 1
ATOM 663 C CA . ARG A 1 84 ? -16.652 13.837 15.378 1.00 98.31 84 ARG A CA 1
ATOM 664 C C . ARG A 1 84 ? -17.333 14.116 14.039 1.00 98.31 84 ARG A C 1
ATOM 666 O O . ARG A 1 84 ? -17.968 13.226 13.481 1.00 98.31 84 ARG A O 1
ATOM 673 N N . ARG A 1 85 ? -17.173 15.330 13.499 1.00 98.56 85 ARG A N 1
ATOM 674 C CA . ARG A 1 85 ? -17.732 15.699 12.184 1.00 98.56 85 ARG A CA 1
ATOM 675 C C . ARG A 1 85 ? -17.127 14.873 11.055 1.00 98.56 85 ARG A C 1
ATOM 677 O O . ARG A 1 85 ? -17.861 14.400 10.195 1.00 98.56 85 ARG A O 1
ATOM 684 N N . ALA A 1 86 ? -15.809 14.686 11.079 1.00 98.75 86 ALA A N 1
ATOM 685 C CA . ALA A 1 86 ? -15.109 13.839 10.126 1.00 98.75 86 ALA A CA 1
ATOM 686 C C . ALA A 1 86 ? -15.599 12.393 10.222 1.00 98.75 86 ALA A C 1
ATOM 688 O O . ALA A 1 86 ? -16.040 11.844 9.224 1.00 98.75 86 ALA A O 1
ATOM 689 N N . HIS A 1 87 ? -15.634 11.809 11.418 1.00 98.62 87 HIS A N 1
ATOM 690 C CA . HIS A 1 87 ? -16.137 10.454 11.619 1.00 98.62 87 HIS A CA 1
ATOM 691 C C . HIS A 1 87 ? -17.548 10.273 11.043 1.00 98.62 87 HIS A C 1
ATOM 693 O O . HIS A 1 87 ? -17.776 9.345 10.274 1.00 98.62 87 HIS A O 1
ATOM 699 N N . ALA A 1 88 ? -18.475 11.193 11.332 1.00 98.75 88 ALA A N 1
ATOM 700 C CA . ALA A 1 88 ? -19.828 11.146 10.777 1.00 98.75 88 ALA A CA 1
ATOM 701 C C . ALA A 1 88 ? -19.839 11.230 9.237 1.00 98.75 88 ALA A C 1
ATOM 703 O O . ALA A 1 88 ? -20.552 10.470 8.584 1.00 98.75 88 ALA A O 1
ATOM 704 N N . ALA A 1 89 ? -19.025 12.111 8.646 1.00 98.81 89 ALA A N 1
ATOM 705 C CA . ALA A 1 89 ? -18.909 12.237 7.193 1.00 98.81 89 ALA A CA 1
ATOM 706 C C . ALA A 1 89 ? -18.319 10.975 6.535 1.00 98.81 89 ALA A C 1
ATOM 708 O O . ALA A 1 89 ? -18.787 10.554 5.479 1.00 98.81 89 ALA A O 1
ATOM 709 N N . GLY A 1 90 ? -17.317 10.350 7.156 1.00 98.75 90 GLY A N 1
ATOM 710 C CA . GLY A 1 90 ? -16.726 9.111 6.653 1.00 98.75 90 GLY A CA 1
ATOM 711 C C . GLY A 1 90 ? -17.642 7.900 6.815 1.00 98.75 90 GLY A C 1
ATOM 712 O O . GLY A 1 90 ? -17.711 7.070 5.912 1.00 98.75 90 GLY A O 1
ATOM 713 N N . GLU A 1 91 ? -18.403 7.812 7.908 1.00 98.44 91 GLU A N 1
ATOM 714 C CA . GLU A 1 91 ? -19.452 6.797 8.038 1.00 98.44 91 GLU A CA 1
ATOM 715 C C . GLU A 1 91 ? -20.528 6.953 6.962 1.00 98.44 91 GLU A C 1
ATOM 717 O O . GLU A 1 91 ? -20.979 5.957 6.400 1.00 98.44 91 GLU A O 1
ATOM 722 N N . GLU A 1 92 ? -20.933 8.184 6.650 1.00 98.62 92 GLU A N 1
ATOM 723 C CA . GLU A 1 92 ? -21.891 8.432 5.575 1.00 98.62 92 GLU A CA 1
ATOM 724 C C . GLU A 1 92 ? -21.324 8.010 4.214 1.00 98.62 92 GLU A C 1
ATOM 726 O O . GLU A 1 92 ? -21.999 7.324 3.449 1.00 98.62 92 GLU A O 1
ATOM 731 N N . LEU A 1 93 ? -20.053 8.316 3.937 1.00 98.31 93 LEU A N 1
ATOM 732 C CA . LEU A 1 93 ? -19.371 7.872 2.720 1.00 98.31 93 LEU A CA 1
ATOM 733 C C . LEU A 1 93 ? -19.383 6.335 2.578 1.00 98.31 93 LEU A C 1
ATOM 735 O O . LEU A 1 93 ? -19.653 5.808 1.494 1.00 98.31 93 LEU A O 1
ATOM 739 N N . LEU A 1 94 ? -19.149 5.616 3.681 1.00 98.69 94 LEU A N 1
ATOM 740 C CA . LEU A 1 94 ? -19.212 4.152 3.742 1.00 98.69 94 LEU A CA 1
ATOM 741 C C . LEU A 1 94 ? -20.648 3.631 3.547 1.00 98.69 94 LEU A C 1
ATOM 743 O O . LEU A 1 94 ? -20.864 2.730 2.737 1.00 98.69 94 LEU A O 1
ATOM 747 N N . ARG A 1 95 ? -21.650 4.233 4.207 1.00 98.56 95 ARG A N 1
ATOM 748 C CA . ARG A 1 95 ? -23.081 3.885 4.048 1.00 98.56 95 ARG A CA 1
ATOM 749 C C . ARG A 1 95 ? -23.627 4.190 2.656 1.00 98.56 95 ARG A C 1
ATOM 751 O O . ARG A 1 95 ? -24.615 3.582 2.240 1.00 98.56 95 ARG A O 1
ATOM 758 N N . GLN A 1 96 ? -22.995 5.094 1.918 1.00 98.31 96 GLN A N 1
ATOM 759 C CA . GLN A 1 96 ? -23.320 5.385 0.522 1.00 98.31 96 GLN A CA 1
ATOM 760 C C . GLN A 1 96 ? -22.611 4.449 -0.468 1.00 98.31 96 GLN A C 1
ATOM 762 O O . GLN A 1 96 ? -22.947 4.467 -1.649 1.00 98.31 96 GLN A O 1
ATOM 767 N N . GLY A 1 97 ? -21.670 3.612 -0.015 1.00 98.25 97 GLY A N 1
ATOM 768 C CA . GLY A 1 97 ? -20.914 2.707 -0.887 1.00 98.25 97 GLY A CA 1
ATOM 769 C C . GLY A 1 97 ? -19.909 3.429 -1.790 1.00 98.25 97 GLY A C 1
ATOM 770 O O . GLY A 1 97 ? -19.553 2.914 -2.844 1.00 98.25 97 GLY A O 1
ATOM 771 N N . ARG A 1 98 ? -19.449 4.622 -1.389 1.00 98.75 98 ARG A N 1
ATOM 772 C CA . ARG A 1 98 ? -18.560 5.488 -2.188 1.00 98.75 98 ARG A CA 1
ATOM 773 C C . ARG A 1 98 ? -17.069 5.221 -1.947 1.00 98.75 98 ARG A C 1
ATOM 775 O O . ARG A 1 98 ? -16.225 6.014 -2.366 1.00 98.75 98 ARG A O 1
ATOM 782 N N . VAL A 1 99 ? -16.738 4.113 -1.282 1.00 98.88 99 VAL A N 1
ATOM 783 C CA . VAL A 1 99 ? -15.368 3.729 -0.913 1.00 98.88 99 VAL A CA 1
ATOM 784 C C . VAL A 1 99 ? -14.993 2.406 -1.573 1.00 98.88 99 VAL A C 1
ATOM 786 O O . VAL A 1 99 ? -15.721 1.424 -1.463 1.00 98.88 99 VAL A O 1
ATOM 789 N N . GLY A 1 100 ? -13.843 2.385 -2.242 1.00 98.81 100 GLY A N 1
ATOM 790 C CA . GLY A 1 100 ? -13.175 1.178 -2.719 1.00 98.81 100 GLY A CA 1
ATOM 791 C C . GLY A 1 100 ? -11.904 0.908 -1.918 1.00 98.81 100 GLY A C 1
ATOM 792 O O . GLY A 1 100 ? -11.350 1.810 -1.292 1.00 98.81 100 GLY A O 1
ATOM 793 N N . TYR A 1 101 ? -11.424 -0.329 -1.945 1.00 98.81 101 TYR A N 1
ATOM 794 C CA . TYR A 1 101 ? -10.303 -0.784 -1.123 1.00 98.81 101 TYR A CA 1
ATOM 795 C C . TYR A 1 101 ? -9.183 -1.291 -2.022 1.00 98.81 101 TYR A C 1
ATOM 797 O O . TYR A 1 101 ? -9.379 -2.253 -2.754 1.00 98.81 101 TYR A O 1
ATOM 805 N N . VAL A 1 102 ? -8.014 -0.657 -1.989 1.00 98.81 102 VAL A N 1
ATOM 806 C CA . VAL A 1 102 ? -6.848 -1.028 -2.795 1.00 98.81 102 VAL A CA 1
ATOM 807 C C . VAL A 1 102 ? -5.831 -1.728 -1.905 1.00 98.81 102 VAL A C 1
ATOM 809 O O . VAL A 1 102 ? -5.192 -1.105 -1.057 1.00 98.81 102 VAL A O 1
ATOM 812 N N . LEU A 1 103 ? -5.661 -3.029 -2.124 1.00 98.44 103 LEU A N 1
ATOM 813 C CA . LEU A 1 103 ? -4.645 -3.826 -1.455 1.00 98.44 103 LEU A CA 1
ATOM 814 C C . LEU A 1 103 ? -3.412 -3.970 -2.340 1.00 98.44 103 LEU A C 1
ATOM 816 O O . LEU A 1 103 ? -3.472 -4.567 -3.414 1.00 98.44 103 LEU A O 1
ATOM 820 N N . VAL A 1 104 ? -2.264 -3.519 -1.843 1.00 97.12 104 VAL A N 1
ATOM 821 C CA . VAL A 1 104 ? -0.974 -3.754 -2.495 1.00 97.12 104 VAL A CA 1
ATOM 822 C C . VAL A 1 104 ? -0.404 -5.098 -2.061 1.00 97.12 104 VAL A C 1
ATOM 824 O O . VAL A 1 104 ? 0.117 -5.244 -0.955 1.00 97.12 104 VAL A O 1
ATOM 827 N N . ALA A 1 105 ? -0.505 -6.086 -2.953 1.00 95.94 105 ALA A N 1
ATOM 828 C CA . ALA A 1 105 ? -0.105 -7.474 -2.723 1.00 95.94 105 ALA A CA 1
ATOM 829 C C . ALA A 1 105 ? 0.871 -8.014 -3.786 1.00 95.94 105 ALA A C 1
ATOM 831 O O . ALA A 1 105 ? 1.020 -9.223 -3.948 1.00 95.94 105 ALA A O 1
ATOM 832 N N . GLY A 1 106 ? 1.586 -7.140 -4.496 1.00 91.50 106 GLY A N 1
ATOM 833 C CA . GLY A 1 106 ? 2.537 -7.551 -5.533 1.00 91.50 106 GLY A CA 1
ATOM 834 C C . GLY A 1 106 ? 3.843 -8.176 -5.030 1.00 91.50 106 GLY A C 1
ATOM 835 O O . GLY A 1 106 ? 4.596 -8.748 -5.818 1.00 91.50 106 GLY A O 1
ATOM 836 N N . GLY A 1 107 ? 4.117 -8.074 -3.726 1.00 83.62 107 GLY A N 1
ATOM 837 C CA . GLY A 1 107 ? 5.305 -8.640 -3.093 1.00 83.62 107 GLY A CA 1
ATOM 838 C C . GLY A 1 107 ? 5.248 -10.164 -2.935 1.00 83.62 107 GLY A C 1
ATOM 839 O O . GLY A 1 107 ? 4.213 -10.747 -2.606 1.00 83.62 107 GLY A O 1
ATOM 840 N N . GLN A 1 108 ? 6.404 -10.802 -3.109 1.00 83.31 108 GLN A N 1
ATOM 841 C CA . GLN A 1 108 ? 6.638 -12.200 -2.738 1.00 83.31 108 GLN A CA 1
ATOM 842 C C . GLN A 1 108 ? 7.039 -12.304 -1.262 1.00 83.31 108 GLN A C 1
ATOM 844 O O . GLN A 1 108 ? 7.625 -11.376 -0.699 1.00 83.31 108 GLN A O 1
ATOM 849 N N . ALA A 1 109 ? 6.773 -13.451 -0.642 1.00 83.81 109 ALA A N 1
ATOM 850 C CA . ALA A 1 109 ? 7.130 -13.714 0.751 1.00 83.81 109 ALA A CA 1
ATOM 851 C C . ALA A 1 109 ? 8.521 -14.352 0.928 1.00 83.81 109 ALA A C 1
ATOM 853 O O . ALA A 1 109 ? 8.800 -14.928 1.976 1.00 83.81 109 ALA A O 1
ATOM 854 N N . SER A 1 110 ? 9.409 -14.257 -0.064 1.00 84.00 110 SER A N 1
ATOM 855 C CA . SER A 1 110 ? 10.697 -14.966 -0.057 1.00 84.00 110 SER A CA 1
ATOM 856 C C . SER A 1 110 ? 11.578 -14.627 1.152 1.00 84.00 110 SER A C 1
ATOM 858 O O . SER A 1 110 ? 12.255 -15.500 1.685 1.00 84.00 110 SER A O 1
ATOM 860 N N . ARG A 1 111 ? 11.514 -13.385 1.658 1.00 85.62 111 ARG A N 1
ATOM 861 C CA . ARG A 1 111 ? 12.197 -12.970 2.902 1.00 85.62 111 ARG A CA 1
ATOM 862 C C . ARG A 1 111 ? 11.675 -13.660 4.165 1.00 85.62 111 ARG A C 1
ATOM 864 O O . ARG A 1 111 ? 12.363 -13.636 5.176 1.00 85.62 111 ARG A O 1
ATOM 871 N N . LEU A 1 112 ? 10.474 -14.233 4.109 1.00 87.00 112 LEU A N 1
ATOM 872 C CA . LEU A 1 112 ? 9.848 -15.007 5.184 1.00 87.00 112 LEU A CA 1
ATOM 873 C C . LEU A 1 112 ? 10.117 -16.515 5.037 1.00 87.00 112 LEU A C 1
ATOM 875 O O . LEU A 1 112 ? 9.574 -17.300 5.804 1.00 87.00 112 LEU A O 1
ATOM 879 N N . GLY A 1 113 ? 10.891 -16.933 4.027 1.00 87.06 113 GLY A N 1
ATOM 880 C CA . GLY A 1 113 ? 11.085 -18.349 3.705 1.00 87.06 113 GLY A CA 1
ATOM 881 C C . GLY A 1 113 ? 9.842 -19.027 3.115 1.00 87.06 113 GLY A C 1
ATOM 882 O O . GLY A 1 113 ? 9.758 -20.251 3.132 1.00 87.06 113 GLY A O 1
ATOM 883 N N . TYR A 1 114 ? 8.877 -18.253 2.605 1.00 88.25 114 TYR A N 1
ATOM 884 C CA . TYR A 1 114 ? 7.654 -18.770 1.990 1.00 88.25 114 TYR A CA 1
ATOM 885 C C . TYR A 1 114 ? 7.683 -18.578 0.472 1.00 88.25 114 TYR A C 1
ATOM 887 O O . TYR A 1 114 ? 7.896 -17.465 -0.021 1.00 88.25 114 TYR A O 1
ATOM 895 N N . ASP A 1 115 ? 7.452 -19.669 -0.257 1.00 88.56 115 ASP A N 1
ATOM 896 C CA . ASP A 1 115 ? 7.373 -19.678 -1.716 1.00 88.56 115 ASP A CA 1
ATOM 897 C C . ASP A 1 115 ? 5.926 -19.444 -2.167 1.00 88.56 115 ASP A C 1
ATOM 899 O O . ASP A 1 115 ? 5.126 -20.367 -2.313 1.00 88.56 115 ASP A O 1
ATOM 903 N N . GLY A 1 116 ? 5.559 -18.169 -2.292 1.00 91.00 116 GLY A N 1
ATOM 904 C CA . GLY A 1 116 ? 4.232 -17.758 -2.727 1.00 91.00 116 GLY A CA 1
ATOM 905 C C . GLY A 1 116 ? 3.904 -16.295 -2.414 1.00 91.00 116 GLY A C 1
ATOM 906 O O . GLY A 1 116 ? 4.711 -15.570 -1.809 1.00 91.00 116 GLY A O 1
ATOM 907 N N . PRO A 1 117 ? 2.694 -15.841 -2.803 1.00 94.75 117 PRO A N 1
ATOM 908 C CA . PRO A 1 117 ? 2.254 -14.478 -2.544 1.00 94.75 117 PRO A CA 1
ATOM 909 C C . PRO A 1 117 ? 2.205 -14.211 -1.042 1.00 94.75 117 PRO A C 1
ATOM 911 O O . PRO A 1 117 ? 1.672 -15.009 -0.270 1.00 94.75 117 PRO A O 1
ATOM 914 N N . LYS A 1 118 ? 2.701 -13.041 -0.625 1.00 95.75 118 LYS A N 1
ATOM 915 C CA . LYS A 1 118 ? 2.750 -12.649 0.792 1.00 95.75 118 LYS A CA 1
ATOM 916 C C . LYS A 1 118 ? 1.389 -12.701 1.479 1.00 95.75 118 LYS A C 1
ATOM 918 O O . LYS A 1 118 ? 1.314 -13.122 2.625 1.00 95.75 118 LYS A O 1
ATOM 923 N N . GLY A 1 119 ? 0.312 -12.364 0.772 1.00 97.31 119 GLY A N 1
ATOM 924 C CA . GLY A 1 119 ? -1.040 -12.445 1.322 1.00 97.31 119 GLY A CA 1
ATOM 925 C C . GLY A 1 119 ? -1.491 -13.862 1.708 1.00 97.31 119 GLY A C 1
ATOM 926 O O . GLY A 1 119 ? -2.352 -14.005 2.569 1.00 97.31 119 GLY A O 1
ATOM 927 N N . ALA A 1 120 ? -0.903 -14.918 1.138 1.00 97.06 120 ALA A N 1
ATOM 928 C CA . ALA A 1 120 ? -1.211 -16.297 1.526 1.00 97.06 120 ALA A CA 1
ATOM 929 C C . ALA A 1 120 ? -0.495 -16.734 2.820 1.00 97.06 120 ALA A C 1
ATOM 931 O O . ALA A 1 120 ? -0.829 -17.774 3.387 1.00 97.06 120 ALA A O 1
ATOM 932 N N . TYR A 1 121 ? 0.458 -15.940 3.321 1.00 96.94 121 TYR A N 1
ATOM 933 C CA . TYR A 1 121 ? 1.195 -16.251 4.542 1.00 96.94 121 TYR A CA 1
ATOM 934 C C . TYR A 1 121 ? 0.271 -16.255 5.769 1.00 96.94 121 TYR A C 1
ATOM 936 O O . TYR A 1 121 ? -0.533 -15.338 5.956 1.00 96.94 121 TYR A O 1
ATOM 944 N N . ARG A 1 122 ? 0.404 -17.280 6.619 1.00 96.12 122 ARG A N 1
ATOM 945 C CA . ARG A 1 122 ? -0.418 -17.502 7.820 1.00 96.12 122 ARG A CA 1
ATOM 946 C C . ARG A 1 122 ? 0.025 -16.602 8.969 1.00 96.12 122 ARG A C 1
ATOM 948 O O . ARG A 1 122 ? 1.114 -16.779 9.519 1.00 96.12 122 ARG A O 1
ATOM 955 N N . ILE A 1 123 ? -0.830 -15.661 9.355 1.00 95.81 123 ILE A N 1
ATOM 956 C CA . ILE A 1 123 ? -0.521 -14.647 10.367 1.00 95.81 123 ILE A CA 1
ATOM 957 C C . ILE A 1 123 ? -1.445 -14.676 11.584 1.00 95.81 123 ILE A C 1
ATOM 959 O O . ILE A 1 123 ? -1.054 -14.156 12.622 1.00 95.81 123 ILE A O 1
ATOM 963 N N . GLY A 1 124 ? -2.633 -15.283 11.480 1.00 95.56 124 GLY A N 1
ATOM 964 C CA . GLY A 1 124 ? -3.566 -15.382 12.604 1.00 95.56 124 GLY A CA 1
ATOM 965 C C . GLY A 1 124 ? -2.886 -16.027 13.819 1.00 95.56 124 GLY A C 1
ATOM 966 O O . GLY A 1 124 ? -2.299 -17.103 13.661 1.00 95.56 124 GLY A O 1
ATOM 967 N N . PRO A 1 125 ? -2.898 -15.390 15.004 1.00 93.88 125 PRO A N 1
ATOM 968 C CA . PRO A 1 125 ? -2.158 -15.886 16.160 1.00 93.88 125 PRO A CA 1
ATOM 969 C C . PRO A 1 125 ? -2.658 -17.243 16.666 1.00 93.88 125 PRO A C 1
ATOM 971 O O . PRO A 1 125 ? -1.839 -18.039 17.122 1.00 93.88 125 PRO A O 1
ATOM 974 N N . VAL A 1 126 ? -3.961 -17.521 16.551 1.00 95.44 126 VAL A N 1
ATOM 975 C CA . VAL A 1 126 ? -4.594 -18.763 17.022 1.00 95.44 126 VAL A CA 1
ATOM 976 C C . VAL A 1 126 ? -5.149 -19.569 15.847 1.00 95.44 126 VAL A C 1
ATOM 978 O O . VAL A 1 126 ? -4.930 -20.778 15.754 1.00 95.44 126 VAL A O 1
ATOM 981 N N . THR A 1 127 ? -5.828 -18.910 14.905 1.00 95.19 127 THR A N 1
ATOM 982 C CA . THR A 1 127 ? -6.481 -19.580 13.766 1.00 95.19 127 THR A CA 1
ATOM 983 C C . THR A 1 127 ? -5.531 -19.928 12.623 1.00 95.19 127 THR A C 1
ATOM 985 O O . THR A 1 127 ? -5.920 -20.661 11.715 1.00 95.19 127 THR A O 1
ATOM 988 N N . ASP A 1 128 ? -4.303 -19.393 12.632 1.00 94.81 128 ASP A N 1
ATOM 989 C CA . ASP A 1 128 ? -3.360 -19.449 11.509 1.00 94.81 128 ASP A CA 1
ATOM 990 C C . ASP A 1 128 ? -3.955 -18.938 10.176 1.00 94.81 128 ASP A C 1
ATOM 992 O O . ASP A 1 128 ? -3.487 -19.300 9.092 1.00 94.81 128 ASP A O 1
ATOM 996 N N . ARG A 1 129 ? -4.975 -18.066 10.231 1.00 95.56 129 ARG A N 1
ATOM 997 C CA . ARG A 1 129 ? -5.562 -17.413 9.051 1.00 95.56 129 ARG A CA 1
ATOM 998 C C . ARG A 1 129 ? -4.494 -16.660 8.251 1.00 95.56 129 ARG A C 1
ATOM 1000 O O . ARG A 1 129 ? -3.575 -16.064 8.816 1.00 95.56 129 ARG A O 1
ATOM 1007 N N . SER A 1 130 ? -4.616 -16.678 6.925 1.00 97.94 130 SER A N 1
ATOM 1008 C CA . SER A 1 130 ? -3.721 -15.943 6.025 1.00 97.94 130 SER A CA 1
ATOM 1009 C C . SER A 1 130 ? -3.927 -14.427 6.102 1.00 97.94 130 SER A C 1
ATOM 1011 O O . SER A 1 130 ? -4.993 -13.961 6.502 1.00 97.94 130 SER A O 1
ATOM 1013 N N . LEU A 1 131 ? -2.935 -13.639 5.677 1.00 98.25 131 LEU A N 1
ATOM 1014 C CA . LEU A 1 131 ? -3.069 -12.179 5.558 1.00 98.25 131 LEU A CA 1
ATOM 1015 C C . LEU A 1 131 ? -4.254 -11.776 4.655 1.00 98.25 131 LEU A C 1
ATOM 1017 O O . LEU A 1 131 ? -4.999 -10.864 5.002 1.00 98.25 131 LEU A O 1
ATOM 1021 N N . PHE A 1 132 ? -4.482 -12.472 3.535 1.00 98.44 132 PHE A N 1
ATOM 1022 C CA . PHE A 1 132 ? -5.647 -12.240 2.673 1.00 98.44 132 PHE A CA 1
ATOM 1023 C C . PHE A 1 132 ? -6.957 -12.515 3.404 1.00 98.44 132 PHE A C 1
ATOM 1025 O O . PHE A 1 132 ? -7.849 -11.672 3.364 1.00 98.44 132 PHE A O 1
ATOM 1032 N N . GLY A 1 133 ? -7.055 -13.647 4.108 1.00 98.12 133 GLY A N 1
ATOM 1033 C CA . GLY A 1 133 ? -8.238 -13.957 4.905 1.00 98.12 133 GLY A CA 1
ATOM 1034 C C . GLY A 1 133 ? -8.473 -12.918 6.000 1.00 98.12 133 GLY A C 1
ATOM 1035 O O . GLY A 1 133 ? -9.610 -12.528 6.239 1.00 98.12 133 GLY A O 1
ATOM 1036 N N . TRP A 1 134 ? -7.408 -12.430 6.643 1.00 97.88 134 TRP A N 1
ATOM 1037 C CA . TRP A 1 134 ? -7.497 -11.393 7.672 1.00 97.88 134 TRP A CA 1
ATOM 1038 C C . TRP A 1 134 ? -8.108 -10.102 7.122 1.00 97.88 134 TRP A C 1
ATOM 1040 O O . TRP A 1 134 ? -9.094 -9.597 7.658 1.00 97.88 134 TRP A O 1
ATOM 1050 N N . HIS A 1 135 ? -7.562 -9.598 6.011 1.00 98.31 135 HIS A N 1
ATOM 1051 C CA . HIS A 1 135 ? -8.063 -8.393 5.346 1.00 98.31 135 HIS A CA 1
ATOM 1052 C C . HIS A 1 135 ? -9.487 -8.575 4.818 1.00 98.31 135 HIS A C 1
ATOM 1054 O O . HIS A 1 135 ? -10.317 -7.689 5.017 1.00 98.31 135 HIS A O 1
ATOM 1060 N N . ALA A 1 136 ? -9.802 -9.732 4.229 1.00 98.31 136 ALA A N 1
ATOM 1061 C CA . ALA A 1 136 ? -11.153 -10.047 3.776 1.00 98.31 136 ALA A CA 1
ATOM 1062 C C . ALA A 1 136 ? -12.163 -9.982 4.929 1.00 98.31 136 ALA A C 1
ATOM 1064 O O . ALA A 1 136 ? -13.214 -9.366 4.785 1.00 98.31 136 ALA A O 1
ATOM 1065 N N . SER A 1 137 ? -11.827 -10.514 6.106 1.00 97.56 137 SER A N 1
ATOM 1066 C CA . SER A 1 137 ? -12.694 -10.436 7.286 1.00 97.56 137 SER A CA 1
ATOM 1067 C C . SER A 1 137 ? -12.919 -9.012 7.781 1.00 97.56 137 SER A C 1
ATOM 1069 O O . SER A 1 137 ? -14.032 -8.692 8.194 1.00 97.56 137 SER A O 1
ATOM 1071 N N . ARG A 1 138 ? -11.919 -8.123 7.691 1.00 97.50 138 ARG A N 1
ATOM 1072 C CA . ARG A 1 138 ? -12.125 -6.694 8.000 1.00 97.50 138 ARG A CA 1
ATOM 1073 C C . ARG A 1 138 ? -13.075 -6.034 7.001 1.00 97.50 138 ARG A C 1
ATOM 1075 O O . ARG A 1 138 ? -13.917 -5.231 7.394 1.00 97.50 138 ARG A O 1
ATOM 1082 N N . LEU A 1 139 ? -12.974 -6.385 5.720 1.00 98.19 139 LEU A N 1
ATOM 1083 C CA . LEU A 1 139 ? -13.892 -5.886 4.694 1.00 98.19 139 LEU A CA 1
ATOM 1084 C C . LEU A 1 139 ? -15.306 -6.456 4.869 1.00 98.19 139 LEU A C 1
ATOM 1086 O O . LEU A 1 139 ? -16.277 -5.717 4.751 1.00 98.19 139 LEU A O 1
ATOM 1090 N N . LEU A 1 140 ? -15.444 -7.727 5.247 1.00 97.88 140 LEU A N 1
ATOM 1091 C CA . LEU A 1 140 ? -16.730 -8.322 5.615 1.00 97.88 140 LEU A CA 1
ATOM 1092 C C . LEU A 1 140 ? -17.360 -7.628 6.827 1.00 97.88 140 LEU A C 1
ATOM 1094 O O . LEU A 1 140 ? -18.562 -7.370 6.825 1.00 97.88 140 LEU A O 1
ATOM 1098 N N . ALA A 1 141 ? -16.563 -7.273 7.835 1.00 96.88 141 ALA A N 1
ATOM 1099 C CA . ALA A 1 141 ? -17.030 -6.494 8.978 1.00 96.88 141 ALA A CA 1
ATOM 1100 C C . ALA A 1 141 ? -17.576 -5.125 8.542 1.00 96.88 141 ALA A C 1
ATOM 1102 O O . ALA A 1 141 ? -18.661 -4.721 8.969 1.00 96.88 141 ALA A O 1
ATOM 1103 N N . ALA A 1 142 ? -16.872 -4.443 7.632 1.00 96.75 142 ALA A N 1
ATOM 1104 C CA . ALA A 1 142 ? -17.334 -3.192 7.040 1.00 96.75 142 ALA A CA 1
ATOM 1105 C C . ALA A 1 142 ? -18.632 -3.384 6.233 1.00 96.75 142 ALA A C 1
ATOM 1107 O O . ALA A 1 142 ? -19.586 -2.628 6.431 1.00 96.75 142 ALA A O 1
ATOM 1108 N N . ARG A 1 143 ? -18.716 -4.429 5.396 1.00 96.69 143 ARG A N 1
ATOM 1109 C CA . ARG A 1 143 ? -19.929 -4.800 4.646 1.00 96.69 143 ARG A CA 1
ATOM 1110 C C . ARG A 1 143 ? -21.119 -4.995 5.583 1.00 96.69 143 ARG A C 1
ATOM 1112 O O . ARG A 1 143 ? -22.178 -4.416 5.355 1.00 96.69 143 ARG A O 1
ATOM 1119 N N . ASN A 1 144 ? -20.933 -5.757 6.658 1.00 95.75 144 ASN A N 1
ATOM 1120 C CA . ASN A 1 144 ? -21.978 -6.046 7.639 1.00 95.75 144 ASN A CA 1
ATOM 1121 C C . ASN A 1 144 ? -22.413 -4.787 8.403 1.00 95.75 144 ASN A C 1
ATOM 1123 O O . ASN A 1 144 ? -23.603 -4.595 8.641 1.00 95.75 144 ASN A O 1
ATOM 1127 N N . ARG A 1 145 ? -21.467 -3.912 8.769 1.00 95.81 145 ARG A N 1
ATOM 1128 C CA . ARG A 1 145 ? -21.756 -2.676 9.511 1.00 95.81 145 ARG A CA 1
ATOM 1129 C C . ARG A 1 145 ? -22.484 -1.631 8.670 1.00 95.81 145 ARG A C 1
ATOM 1131 O O . ARG A 1 145 ? -23.388 -0.970 9.177 1.00 95.81 145 ARG A O 1
ATOM 1138 N N . TYR A 1 146 ? -22.061 -1.440 7.423 1.00 96.69 146 TYR A N 1
ATOM 1139 C CA . TYR A 1 146 ? -22.543 -0.341 6.581 1.00 96.69 146 TYR A CA 1
ATOM 1140 C C . TYR A 1 146 ? -23.568 -0.779 5.529 1.00 96.69 146 TYR A C 1
ATOM 1142 O O . TYR A 1 146 ? -24.172 0.076 4.886 1.00 96.69 146 TYR A O 1
ATOM 1150 N N . GLY A 1 147 ? -23.802 -2.087 5.370 1.00 96.50 147 GLY A N 1
ATOM 1151 C CA . GLY A 1 147 ? -24.823 -2.638 4.475 1.00 96.50 147 GLY A CA 1
ATOM 1152 C C . GLY A 1 147 ? -24.533 -2.403 2.992 1.00 96.50 147 GLY A C 1
ATOM 1153 O O . GLY A 1 147 ? -25.464 -2.316 2.190 1.00 96.50 147 GLY A O 1
ATOM 1154 N N . ARG A 1 148 ? -23.257 -2.248 2.622 1.00 96.88 148 ARG A N 1
ATOM 1155 C CA . ARG A 1 148 ? -22.819 -1.953 1.252 1.00 96.88 148 ARG A CA 1
ATOM 1156 C C . ARG A 1 148 ? -21.765 -2.944 0.774 1.00 96.88 148 ARG A C 1
ATOM 1158 O O . ARG A 1 148 ? -20.954 -3.368 1.596 1.00 96.88 148 ARG A O 1
ATOM 1165 N N . PRO A 1 149 ? -21.751 -3.279 -0.531 1.00 95.00 149 PRO A N 1
ATOM 1166 C CA . PRO A 1 149 ? -20.661 -4.042 -1.122 1.00 95.00 149 PRO A CA 1
ATOM 1167 C C . PRO A 1 149 ? -19.301 -3.386 -0.873 1.00 95.00 149 PRO A C 1
ATOM 1169 O O . PRO A 1 149 ? -19.217 -2.167 -0.713 1.00 95.00 149 PRO A O 1
ATOM 1172 N N . VAL A 1 150 ? -18.240 -4.188 -0.895 1.00 95.88 150 VAL A N 1
ATOM 1173 C CA . VAL A 1 150 ? -16.857 -3.766 -0.637 1.00 95.88 150 VAL A CA 1
ATOM 1174 C C . VAL A 1 150 ? -15.981 -3.996 -1.874 1.00 95.88 150 VAL A C 1
ATOM 1176 O O . VAL A 1 150 ? -15.310 -5.020 -1.970 1.00 95.88 150 VAL A O 1
ATOM 1179 N N . PRO A 1 151 ? -15.962 -3.064 -2.853 1.00 98.25 151 PRO A N 1
ATOM 1180 C CA . PRO A 1 151 ? -15.122 -3.193 -4.042 1.00 98.25 151 PRO A CA 1
ATOM 1181 C C . PRO A 1 151 ? -13.646 -3.285 -3.646 1.00 98.25 151 PRO A C 1
ATOM 1183 O O . PRO A 1 151 ? -13.053 -2.304 -3.191 1.00 98.25 151 PRO A O 1
ATOM 1186 N N . TRP A 1 152 ? -13.063 -4.471 -3.792 1.00 98.81 152 TRP A N 1
ATOM 1187 C CA . TRP A 1 152 ? -11.716 -4.792 -3.353 1.00 98.81 152 TRP A CA 1
ATOM 1188 C C . TRP A 1 152 ? -10.795 -4.984 -4.553 1.00 98.81 152 TRP A C 1
ATOM 1190 O O . TRP A 1 152 ? -10.832 -5.999 -5.247 1.00 98.81 152 TRP A O 1
ATOM 1200 N N . TYR A 1 153 ? -9.947 -3.994 -4.787 1.00 98.88 153 TYR A N 1
ATOM 1201 C CA . TYR A 1 153 ? -8.946 -3.977 -5.838 1.00 98.88 153 TYR A CA 1
ATOM 1202 C C . TYR A 1 153 ? -7.641 -4.562 -5.296 1.00 98.88 153 TYR A C 1
ATOM 1204 O O . TYR A 1 153 ? -6.938 -3.928 -4.509 1.00 98.88 153 TYR A O 1
ATOM 1212 N N . VAL A 1 154 ? -7.302 -5.780 -5.709 1.00 98.69 154 VAL A N 1
ATOM 1213 C CA . VAL A 1 154 ? -6.104 -6.490 -5.245 1.00 98.69 154 VAL A CA 1
ATOM 1214 C C . VAL A 1 154 ? -5.014 -6.375 -6.300 1.00 98.69 154 VAL A C 1
ATOM 1216 O O . VAL A 1 154 ? -5.095 -7.000 -7.360 1.00 98.69 154 VAL A O 1
ATOM 1219 N N . MET A 1 155 ? -3.985 -5.583 -5.998 1.00 98.00 155 MET A N 1
ATOM 1220 C CA . MET A 1 155 ? -2.830 -5.433 -6.871 1.00 98.00 155 MET A CA 1
ATOM 1221 C C . MET A 1 155 ? -1.863 -6.606 -6.704 1.00 98.00 155 MET A C 1
ATOM 1223 O O . MET A 1 155 ? -1.334 -6.830 -5.614 1.00 98.00 155 MET A O 1
ATOM 1227 N N . THR A 1 156 ? -1.559 -7.290 -7.797 1.00 97.00 156 THR A N 1
ATOM 1228 C CA . THR A 1 156 ? -0.598 -8.394 -7.887 1.00 97.00 156 THR A CA 1
ATOM 1229 C C . THR A 1 156 ? 0.673 -7.954 -8.634 1.00 97.00 156 THR A C 1
ATOM 1231 O O . THR A 1 156 ? 0.900 -6.775 -8.927 1.00 97.00 156 THR A O 1
ATOM 1234 N N . SER A 1 157 ? 1.575 -8.893 -8.887 1.00 93.50 157 SER A N 1
ATOM 1235 C CA . SER A 1 157 ? 2.661 -8.782 -9.860 1.00 93.50 157 SER A CA 1
ATOM 1236 C C . SER A 1 157 ? 2.526 -9.907 -10.887 1.00 93.50 157 SER A C 1
ATOM 1238 O O . SER A 1 157 ? 1.897 -10.927 -10.582 1.00 93.50 157 SER A O 1
ATOM 1240 N N . PRO A 1 158 ? 3.182 -9.813 -12.058 1.00 91.81 158 PRO A N 1
ATOM 1241 C CA . PRO A 1 158 ? 3.134 -10.893 -13.044 1.00 91.81 158 PRO A CA 1
ATOM 1242 C C . PRO A 1 158 ? 3.579 -12.245 -12.467 1.00 91.81 158 PRO A C 1
ATOM 1244 O O . PRO A 1 158 ? 3.071 -13.293 -12.851 1.00 91.81 158 PRO A O 1
ATOM 1247 N N . ALA A 1 159 ? 4.490 -12.221 -11.488 1.00 90.00 159 ALA A N 1
ATOM 1248 C CA . ALA A 1 159 ? 5.000 -13.413 -10.823 1.00 90.00 159 ALA A CA 1
ATOM 1249 C C . ALA A 1 159 ? 4.038 -14.019 -9.783 1.00 90.00 159 ALA A C 1
ATOM 1251 O O . ALA A 1 159 ? 4.233 -15.170 -9.399 1.00 90.00 159 ALA A O 1
ATOM 1252 N N . ASN A 1 160 ? 3.048 -13.270 -9.277 1.00 94.88 160 ASN A N 1
ATOM 1253 C CA . ASN A 1 160 ? 2.150 -13.751 -8.221 1.00 94.88 160 ASN A CA 1
ATOM 1254 C C . ASN A 1 160 ? 0.648 -13.645 -8.526 1.00 94.88 160 ASN A C 1
ATOM 1256 O O . ASN A 1 160 ? -0.150 -14.064 -7.689 1.00 94.88 160 ASN A O 1
ATOM 1260 N N . ASP A 1 161 ? 0.250 -13.145 -9.696 1.00 97.00 161 ASP A N 1
ATOM 1261 C CA . ASP A 1 161 ? -1.161 -12.978 -10.051 1.00 97.00 161 ASP A CA 1
ATOM 1262 C C . ASP A 1 161 ? -1.913 -14.316 -10.091 1.00 97.00 161 ASP A C 1
ATOM 1264 O O . ASP A 1 161 ? -2.864 -14.521 -9.334 1.00 97.00 161 ASP A O 1
ATOM 1268 N N . ALA A 1 162 ? -1.429 -15.269 -10.893 1.00 97.25 162 ALA A N 1
ATOM 1269 C CA . ALA A 1 162 ? -2.020 -16.601 -11.002 1.00 97.25 162 ALA A CA 1
ATOM 1270 C C . ALA A 1 162 ? -2.126 -17.344 -9.650 1.00 97.25 162 ALA A C 1
ATOM 1272 O O . ALA A 1 162 ? -3.234 -17.775 -9.313 1.00 97.25 162 ALA A O 1
ATOM 1273 N N . PRO A 1 163 ? -1.056 -17.468 -8.830 1.00 97.44 163 PRO A N 1
ATOM 1274 C CA . PRO A 1 163 ? -1.172 -18.130 -7.530 1.00 97.44 163 PRO A CA 1
ATOM 1275 C C . PRO A 1 163 ? -2.068 -17.360 -6.551 1.00 97.44 163 PRO A C 1
ATOM 1277 O O . PRO A 1 163 ? -2.759 -17.989 -5.755 1.00 97.44 163 PRO A O 1
ATOM 1280 N N . THR A 1 164 ? -2.130 -16.025 -6.622 1.00 98.31 164 THR A N 1
ATOM 1281 C CA . THR A 1 164 ? -3.056 -15.237 -5.789 1.00 98.31 164 THR A CA 1
ATOM 1282 C C . THR A 1 164 ? -4.511 -15.543 -6.140 1.00 98.31 164 THR A C 1
ATOM 1284 O O . THR A 1 164 ? -5.305 -15.841 -5.251 1.00 98.31 164 THR A O 1
ATOM 1287 N N . ARG A 1 165 ? -4.871 -15.535 -7.429 1.00 98.44 165 ARG A N 1
ATOM 1288 C CA . ARG A 1 165 ? -6.236 -15.865 -7.878 1.00 98.44 165 ARG A CA 1
ATOM 1289 C C . ARG A 1 165 ? -6.632 -17.291 -7.504 1.00 98.44 165 ARG A C 1
ATOM 1291 O O . ARG A 1 165 ? -7.753 -17.505 -7.047 1.00 98.44 165 ARG A O 1
ATOM 1298 N N . ALA A 1 166 ? -5.716 -18.246 -7.673 1.00 98.31 166 ALA A N 1
ATOM 1299 C CA . ALA A 1 166 ? -5.935 -19.636 -7.283 1.00 98.31 166 ALA A CA 1
ATOM 1300 C C . ALA A 1 166 ? -6.202 -19.760 -5.775 1.00 98.31 166 ALA A C 1
ATOM 1302 O O . ALA A 1 166 ? -7.169 -20.405 -5.380 1.00 98.31 166 ALA A O 1
ATOM 1303 N N . PHE A 1 167 ? -5.415 -19.065 -4.949 1.00 98.19 167 PHE A N 1
ATOM 1304 C CA . PHE A 1 167 ? -5.589 -19.060 -3.498 1.00 98.19 167 PHE A CA 1
ATOM 1305 C C . PHE A 1 167 ? -6.954 -18.499 -3.072 1.00 98.19 167 PHE A C 1
ATOM 1307 O O . PHE A 1 167 ? -7.614 -19.079 -2.214 1.00 98.19 167 PHE A O 1
ATOM 1314 N N . PHE A 1 168 ? -7.420 -17.410 -3.694 1.00 98.62 168 PHE A N 1
ATOM 1315 C CA . PHE A 1 168 ? -8.765 -16.879 -3.436 1.00 98.62 168 PHE A CA 1
ATOM 1316 C C . PHE A 1 168 ? -9.867 -17.861 -3.844 1.00 98.62 168 PHE A C 1
ATOM 1318 O O . PHE A 1 168 ? -10.840 -18.010 -3.111 1.00 98.62 168 PHE A O 1
ATOM 1325 N N . ALA A 1 169 ? -9.722 -18.537 -4.986 1.00 98.12 169 ALA A N 1
ATOM 1326 C CA . ALA A 1 169 ? -10.702 -19.519 -5.443 1.00 98.12 169 ALA A CA 1
ATOM 1327 C C . ALA A 1 169 ? -10.771 -20.750 -4.523 1.00 98.12 169 ALA A C 1
ATOM 1329 O O . ALA A 1 169 ? -11.862 -21.238 -4.242 1.00 98.12 169 ALA A O 1
ATOM 1330 N N . GLU A 1 170 ? -9.624 -21.222 -4.023 1.00 98.06 170 GLU A N 1
ATOM 1331 C CA . GLU A 1 170 ? -9.534 -22.321 -3.049 1.00 98.06 170 GLU A CA 1
ATOM 1332 C C . GLU A 1 170 ? -10.233 -21.985 -1.722 1.00 98.06 170 GLU A C 1
ATOM 1334 O O . GLU A 1 170 ? -10.810 -22.862 -1.086 1.00 98.06 170 GLU A O 1
ATOM 1339 N N . HIS A 1 171 ? -10.220 -20.711 -1.325 1.00 98.06 171 HIS A N 1
ATOM 1340 C CA . HIS A 1 171 ? -10.804 -20.233 -0.069 1.00 98.06 171 HIS A CA 1
ATOM 1341 C C . HIS A 1 171 ? -12.198 -19.615 -0.247 1.00 98.06 171 HIS A C 1
ATOM 1343 O O . HIS A 1 171 ? -12.628 -18.831 0.599 1.00 98.06 171 HIS A O 1
ATOM 1349 N N . ASP A 1 172 ? -12.882 -19.926 -1.353 1.00 97.62 172 ASP A N 1
ATOM 1350 C CA . ASP A 1 172 ? -14.217 -19.416 -1.689 1.00 97.62 172 ASP A CA 1
ATOM 1351 C C . ASP A 1 172 ? -14.344 -17.888 -1.507 1.00 97.62 172 ASP A C 1
ATOM 1353 O O . ASP A 1 172 ? -15.255 -17.372 -0.861 1.00 97.62 172 ASP A O 1
ATOM 1357 N N . TRP A 1 173 ? -13.353 -17.152 -2.029 1.00 98.00 173 TRP A N 1
ATOM 1358 C CA . TRP A 1 173 ? -13.249 -15.687 -1.951 1.00 98.00 173 TRP A CA 1
ATOM 1359 C C . TRP A 1 173 ? -13.345 -15.138 -0.519 1.00 98.00 173 TRP A C 1
ATOM 1361 O O . TRP A 1 173 ? -13.673 -13.971 -0.314 1.00 98.00 173 TRP A O 1
ATOM 1371 N N . PHE A 1 174 ? -13.037 -15.972 0.480 1.00 97.44 174 PHE A N 1
ATOM 1372 C CA . PHE A 1 174 ? -13.148 -15.666 1.904 1.00 97.44 174 PHE A CA 1
ATOM 1373 C C . PHE A 1 174 ? -14.553 -15.194 2.319 1.00 97.44 174 PHE A C 1
ATOM 1375 O O . PHE A 1 174 ? -14.673 -14.435 3.276 1.00 97.44 174 PHE A O 1
ATOM 1382 N N . GLY A 1 175 ? -15.609 -15.615 1.609 1.00 96.00 175 GLY A N 1
ATOM 1383 C CA . GLY A 1 175 ? -17.000 -15.209 1.864 1.00 96.00 175 GLY A CA 1
ATOM 1384 C C . GLY A 1 175 ? -17.428 -13.877 1.225 1.00 96.00 175 GLY A C 1
ATOM 1385 O O . GLY A 1 175 ? -18.534 -13.387 1.491 1.00 96.00 175 GLY A O 1
ATOM 1386 N N . LEU A 1 176 ? -16.566 -13.272 0.402 1.00 96.56 176 LEU A N 1
ATOM 1387 C CA . LEU A 1 176 ? -16.907 -12.137 -0.460 1.00 96.56 176 LEU A CA 1
ATOM 1388 C C . LEU A 1 176 ? -17.533 -12.621 -1.769 1.00 96.56 176 LEU A C 1
ATOM 1390 O O . LEU A 1 176 ? -17.215 -13.706 -2.257 1.00 96.56 176 LEU A O 1
ATOM 1394 N N . ASP A 1 177 ? -18.369 -11.789 -2.389 1.00 95.69 177 ASP A N 1
ATOM 1395 C CA . ASP A 1 177 ? -18.857 -12.109 -3.726 1.00 95.69 177 ASP A CA 1
ATOM 1396 C C . ASP A 1 177 ? -17.710 -11.980 -4.737 1.00 95.69 177 ASP A C 1
ATOM 1398 O O . ASP A 1 177 ? -16.933 -11.023 -4.715 1.00 95.69 177 ASP A O 1
ATOM 1402 N N . ARG A 1 178 ? -17.623 -12.902 -5.707 1.00 95.44 178 ARG A N 1
ATOM 1403 C CA . ARG A 1 178 ? -16.563 -12.865 -6.740 1.00 95.44 178 ARG A CA 1
ATOM 1404 C C . ARG A 1 178 ? -16.508 -11.531 -7.484 1.00 95.44 178 ARG A C 1
ATOM 1406 O O 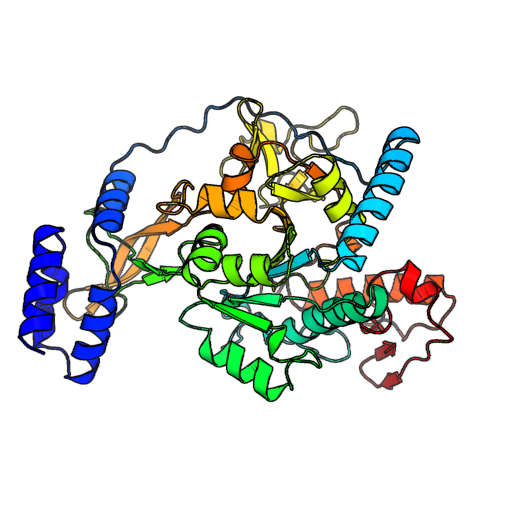. ARG A 1 178 ? -15.436 -11.086 -7.873 1.00 95.44 178 ARG A O 1
ATOM 1413 N N . GLY A 1 179 ? -17.673 -10.912 -7.685 1.00 95.75 179 GLY A N 1
ATOM 1414 C CA . GLY A 1 179 ? -17.812 -9.615 -8.342 1.00 95.75 179 GLY A CA 1
ATOM 1415 C C . GLY A 1 179 ? -17.366 -8.425 -7.490 1.00 95.75 179 GLY A C 1
ATOM 1416 O O . GLY A 1 179 ? -17.293 -7.320 -8.023 1.00 95.75 179 GLY A O 1
ATOM 1417 N N . GLU A 1 180 ? -17.083 -8.604 -6.199 1.00 96.00 180 GLU A N 1
ATOM 1418 C CA . GLU A 1 180 ? -16.499 -7.572 -5.332 1.00 96.00 180 GLU A CA 1
ATOM 1419 C C . GLU A 1 180 ? -14.973 -7.515 -5.454 1.00 96.00 180 GLU A C 1
ATOM 1421 O O . GLU A 1 180 ? -14.398 -6.460 -5.213 1.00 96.00 180 GLU A O 1
ATOM 1426 N N . VAL A 1 181 ? -14.317 -8.603 -5.874 1.00 98.56 181 VAL A N 1
ATOM 1427 C CA . VAL A 1 181 ? -12.852 -8.679 -5.956 1.00 98.56 181 VAL A CA 1
ATOM 1428 C C . VAL A 1 181 ? -12.372 -8.432 -7.385 1.00 98.56 181 VAL A C 1
ATOM 1430 O O . VAL A 1 181 ? -12.625 -9.222 -8.295 1.00 98.56 181 VAL A O 1
ATOM 1433 N N . PHE A 1 182 ? -11.624 -7.350 -7.580 1.00 98.75 182 PHE A N 1
ATOM 1434 C CA . PHE A 1 182 ? -10.999 -6.992 -8.849 1.00 98.75 182 PHE A CA 1
ATOM 1435 C C . PHE A 1 182 ? -9.481 -7.152 -8.741 1.00 98.75 182 PHE A C 1
ATOM 1437 O O . PHE A 1 182 ? -8.799 -6.382 -8.070 1.00 98.75 182 PHE A O 1
ATOM 1444 N N . PHE A 1 183 ? -8.925 -8.142 -9.429 1.00 98.69 183 PHE A N 1
ATOM 1445 C CA . PHE A 1 183 ? -7.476 -8.336 -9.483 1.00 98.69 183 PHE A CA 1
ATOM 1446 C C . PHE A 1 183 ? -6.867 -7.591 -10.664 1.00 98.69 183 PHE A C 1
ATOM 1448 O O . PHE A 1 183 ? -7.311 -7.763 -11.803 1.00 98.69 183 PHE A O 1
ATOM 1455 N N . PHE A 1 184 ? -5.789 -6.864 -10.402 1.00 98.12 184 PHE A N 1
ATOM 1456 C CA . PHE A 1 184 ? -5.004 -6.179 -11.419 1.00 98.12 184 PHE A CA 1
ATOM 1457 C C . PHE A 1 184 ? -3.514 -6.345 -11.123 1.00 98.12 184 PHE A C 1
ATOM 1459 O O . PHE A 1 184 ? -3.109 -6.342 -9.966 1.00 98.12 184 PHE A O 1
ATOM 1466 N N . SER A 1 185 ? -2.688 -6.499 -12.154 1.00 96.00 185 SER A N 1
ATOM 1467 C CA . SER A 1 185 ? -1.242 -6.654 -11.973 1.00 96.00 185 SER A CA 1
ATOM 1468 C C . SER A 1 185 ? -0.541 -5.320 -12.164 1.00 96.00 185 SER A C 1
ATOM 1470 O O . SER A 1 185 ? -0.838 -4.592 -13.110 1.00 96.00 185 SER A O 1
ATOM 1472 N N . GLN A 1 186 ? 0.437 -5.032 -11.308 1.00 94.06 186 GLN A N 1
ATOM 1473 C CA . GLN A 1 186 ? 1.386 -3.956 -11.574 1.00 94.06 186 GLN A CA 1
ATOM 1474 C C . GLN A 1 186 ? 2.282 -4.298 -12.768 1.00 94.06 186 GLN A C 1
ATOM 1476 O O . GLN A 1 186 ? 2.422 -5.467 -13.151 1.00 94.06 186 GLN A O 1
ATOM 1481 N N . GLU A 1 187 ? 2.932 -3.276 -13.306 1.00 92.69 187 GLU A N 1
ATOM 1482 C CA . GLU A 1 187 ? 3.852 -3.425 -14.424 1.00 92.69 187 GLU A CA 1
ATOM 1483 C C . GLU A 1 187 ? 5.273 -3.713 -13.957 1.00 92.69 187 GLU A C 1
ATOM 1485 O O . GLU A 1 187 ? 5.676 -3.430 -12.824 1.00 92.69 187 GLU A O 1
ATOM 1490 N N . THR A 1 188 ? 6.060 -4.261 -14.873 1.00 94.38 188 THR A N 1
ATOM 1491 C CA . THR A 1 188 ? 7.495 -4.425 -14.688 1.00 94.38 188 THR A CA 1
ATOM 1492 C C . THR A 1 188 ? 8.248 -3.612 -15.718 1.00 94.38 188 THR A C 1
ATOM 1494 O O . THR A 1 188 ? 7.842 -3.541 -16.874 1.00 94.38 188 THR A O 1
ATOM 1497 N N . VAL A 1 189 ? 9.380 -3.061 -15.306 1.00 95.69 189 VAL A N 1
ATOM 1498 C CA . VAL A 1 189 ? 10.296 -2.315 -16.163 1.00 95.69 189 VAL A CA 1
ATOM 1499 C C . VAL A 1 189 ? 11.659 -3.005 -16.221 1.00 95.69 189 VAL A C 1
ATOM 1501 O O . VAL A 1 189 ? 12.034 -3.699 -15.266 1.00 95.69 189 VAL A O 1
ATOM 1504 N N . PRO A 1 190 ? 12.408 -2.859 -17.327 1.00 97.06 190 PRO A N 1
ATOM 1505 C CA . PRO A 1 190 ? 13.718 -3.477 -17.449 1.00 97.06 190 PRO A CA 1
ATOM 1506 C C . PRO A 1 190 ? 14.749 -2.809 -16.535 1.00 97.06 190 PRO A C 1
ATOM 1508 O O . PRO A 1 190 ? 14.792 -1.586 -16.397 1.00 97.06 190 PRO A O 1
ATOM 1511 N N . ALA A 1 191 ? 15.620 -3.625 -15.947 1.00 97.25 191 ALA A N 1
ATOM 1512 C CA . ALA A 1 191 ? 16.851 -3.149 -15.334 1.00 97.25 191 ALA A CA 1
ATOM 1513 C C . ALA A 1 191 ? 17.884 -2.841 -16.424 1.00 97.25 191 ALA A C 1
ATOM 1515 O O . ALA A 1 191 ? 17.999 -3.579 -17.409 1.00 97.25 191 ALA A O 1
ATOM 1516 N N . LEU A 1 192 ? 18.652 -1.772 -16.223 1.00 97.69 192 LEU A N 1
ATOM 1517 C CA . LEU A 1 192 ? 19.667 -1.316 -17.171 1.00 97.69 192 LEU A CA 1
ATOM 1518 C C . LEU A 1 192 ? 21.062 -1.402 -16.550 1.00 97.69 192 LEU A C 1
ATOM 1520 O O . LEU A 1 192 ? 21.213 -1.224 -15.339 1.00 97.69 192 LEU A O 1
ATOM 1524 N N . ASP A 1 193 ? 22.084 -1.639 -17.367 1.00 96.25 193 ASP A N 1
ATOM 1525 C CA . ASP A 1 193 ? 23.457 -1.298 -16.985 1.00 96.25 193 ASP A CA 1
ATOM 1526 C C . ASP A 1 193 ? 23.696 0.219 -17.051 1.00 96.25 193 ASP A C 1
ATOM 1528 O O . ASP A 1 193 ? 22.825 0.990 -17.460 1.00 96.25 193 ASP A O 1
ATOM 1532 N N . PHE A 1 194 ? 24.877 0.670 -16.625 1.00 95.06 194 PHE A N 1
ATOM 1533 C CA . PHE A 1 194 ? 25.222 2.095 -16.646 1.00 95.06 194 PHE A CA 1
ATOM 1534 C C . PHE A 1 194 ? 25.443 2.665 -18.053 1.00 95.06 194 PHE A C 1
ATOM 1536 O O . PHE A 1 194 ? 25.472 3.884 -18.204 1.00 95.06 194 PHE A O 1
ATOM 1543 N N . GLU A 1 195 ? 25.512 1.818 -19.083 1.00 94.06 195 GLU A N 1
ATOM 1544 C CA . GLU A 1 195 ? 25.479 2.242 -20.485 1.00 94.06 195 GLU A CA 1
ATOM 1545 C C . GLU A 1 195 ? 24.041 2.373 -21.026 1.00 94.06 195 GLU A C 1
ATOM 1547 O O . GLU A 1 195 ? 23.847 2.715 -22.191 1.00 94.06 195 GLU A O 1
ATOM 1552 N N . GLY A 1 196 ? 23.021 2.114 -20.199 1.00 95.88 196 GLY A N 1
ATOM 1553 C CA . GLY A 1 196 ? 21.613 2.191 -20.585 1.00 95.88 196 GLY A CA 1
ATOM 1554 C C . GLY A 1 196 ? 21.113 0.972 -21.363 1.00 95.88 196 GLY A C 1
ATOM 1555 O O . GLY A 1 196 ? 20.057 1.041 -21.995 1.00 95.88 196 GLY A O 1
ATOM 1556 N N . ARG A 1 197 ? 21.840 -0.150 -21.338 1.00 96.62 197 ARG A N 1
ATOM 1557 C CA . ARG A 1 197 ? 21.444 -1.392 -22.012 1.00 96.62 197 ARG A CA 1
ATOM 1558 C C . ARG A 1 197 ? 20.620 -2.271 -21.088 1.00 96.62 197 ARG A C 1
ATOM 1560 O O . ARG A 1 197 ? 20.982 -2.479 -19.930 1.00 96.62 197 ARG A O 1
ATOM 1567 N N . ILE A 1 198 ? 19.547 -2.846 -21.624 1.00 97.75 198 ILE A N 1
ATOM 1568 C CA . ILE A 1 198 ? 18.708 -3.809 -20.907 1.00 97.75 198 ILE A CA 1
ATOM 1569 C C . ILE A 1 198 ? 19.530 -5.044 -20.529 1.00 97.75 198 ILE A C 1
ATOM 1571 O O . ILE A 1 198 ? 20.253 -5.612 -21.354 1.00 97.75 198 ILE A O 1
ATOM 1575 N N . LEU A 1 199 ? 19.399 -5.447 -19.265 1.00 97.38 199 LEU A N 1
ATOM 1576 C CA . LEU A 1 199 ? 20.044 -6.618 -18.680 1.00 97.38 199 LEU A CA 1
ATOM 1577 C C . LEU A 1 199 ? 19.209 -7.889 -18.884 1.00 97.38 199 LEU A C 1
ATOM 1579 O O . LEU A 1 199 ? 17.989 -7.831 -19.031 1.00 97.38 199 LEU A O 1
ATOM 1583 N N . PHE A 1 200 ? 19.863 -9.047 -18.805 1.00 97.00 200 PHE A N 1
ATOM 1584 C CA . PHE A 1 200 ? 19.224 -10.364 -18.817 1.00 97.00 200 PHE A CA 1
ATOM 1585 C C . PHE A 1 200 ? 19.281 -11.018 -17.435 1.00 97.00 200 PHE A C 1
ATOM 1587 O O . PHE A 1 200 ? 20.291 -10.936 -16.737 1.00 97.00 200 PHE A O 1
ATOM 1594 N N . SER A 1 201 ? 18.201 -11.690 -17.037 1.00 94.94 201 SER A N 1
ATOM 1595 C CA . SER A 1 201 ? 18.155 -12.518 -15.822 1.00 94.94 201 SER A CA 1
ATOM 1596 C C . SER A 1 201 ? 18.579 -13.968 -16.087 1.00 94.94 201 SER A C 1
ATOM 1598 O O . SER A 1 201 ? 19.006 -14.665 -15.169 1.00 94.94 201 SER A O 1
ATOM 1600 N N . GLY A 1 202 ? 18.501 -14.409 -17.344 1.00 94.31 202 GLY A N 1
ATOM 1601 C CA . GLY A 1 202 ? 18.863 -15.745 -17.806 1.00 94.31 202 GLY A CA 1
ATOM 1602 C C . GLY A 1 202 ? 18.902 -15.815 -19.337 1.00 94.31 202 GLY A C 1
ATOM 1603 O O . GLY A 1 202 ? 18.560 -14.828 -19.998 1.00 94.31 202 GLY A O 1
ATOM 1604 N N . PRO A 1 203 ? 19.272 -16.970 -19.921 1.00 90.94 203 PRO A N 1
ATOM 1605 C CA . PRO A 1 203 ? 19.244 -17.167 -21.368 1.00 90.94 203 PRO A CA 1
ATOM 1606 C C . PRO A 1 203 ? 17.854 -16.859 -21.939 1.00 90.94 203 PRO A C 1
ATOM 1608 O O . PRO A 1 203 ? 16.871 -17.511 -21.584 1.00 90.94 203 PRO A O 1
ATOM 1611 N N . GLY A 1 204 ? 17.763 -15.840 -22.797 1.00 90.75 204 GLY A N 1
ATOM 1612 C CA . GLY A 1 204 ? 16.499 -15.427 -23.415 1.00 90.75 204 GLY A CA 1
ATOM 1613 C C . GLY A 1 204 ? 15.463 -14.858 -22.443 1.00 90.75 204 GLY A C 1
ATOM 1614 O O . GLY A 1 204 ? 14.280 -14.865 -22.766 1.00 90.75 204 GLY A O 1
ATOM 1615 N N . ARG A 1 205 ? 15.879 -14.392 -21.257 1.00 94.88 205 ARG A N 1
ATOM 1616 C CA . ARG A 1 205 ? 14.997 -13.785 -20.250 1.00 94.88 205 ARG A CA 1
ATOM 1617 C C . ARG A 1 205 ? 15.496 -12.405 -19.862 1.00 94.88 205 ARG A C 1
ATOM 1619 O O . ARG A 1 205 ? 16.593 -12.275 -19.312 1.00 94.88 205 ARG A O 1
ATOM 1626 N N . LEU A 1 206 ? 14.689 -11.380 -20.110 1.00 96.31 206 LEU A N 1
ATOM 1627 C CA . LEU A 1 206 ? 15.005 -10.017 -19.702 1.00 96.31 206 LEU A CA 1
ATOM 1628 C C . LEU A 1 206 ? 15.053 -9.921 -18.172 1.00 96.31 206 LEU A C 1
ATOM 1630 O O . LEU A 1 206 ? 14.384 -10.654 -17.436 1.00 96.31 206 LEU A O 1
ATOM 1634 N N . PHE A 1 207 ? 15.885 -9.020 -17.664 1.00 96.06 207 PHE A N 1
ATOM 1635 C CA . PHE A 1 207 ? 15.892 -8.679 -16.252 1.00 96.06 207 PHE A CA 1
ATOM 1636 C C . PHE A 1 207 ? 14.813 -7.626 -16.005 1.00 96.06 207 PHE A C 1
ATOM 1638 O O . PHE A 1 207 ? 15.053 -6.428 -16.145 1.00 96.06 207 PHE A O 1
ATOM 1645 N N . LEU A 1 208 ? 13.623 -8.078 -15.618 1.00 94.62 208 LEU A N 1
ATOM 1646 C CA . LEU A 1 208 ? 12.495 -7.209 -15.294 1.00 94.62 208 LEU A CA 1
ATOM 1647 C C . LEU A 1 208 ? 12.345 -7.060 -13.776 1.00 94.62 208 LEU A C 1
ATOM 1649 O O . LEU A 1 208 ? 12.554 -8.007 -13.012 1.00 94.62 208 LEU A O 1
ATOM 1653 N N . SER A 1 209 ? 11.974 -5.868 -13.321 1.00 91.94 209 SER A N 1
ATOM 1654 C CA . SER A 1 209 ? 11.619 -5.606 -11.924 1.00 91.94 209 SER A CA 1
ATOM 1655 C C . SER A 1 209 ? 10.309 -4.836 -11.816 1.00 91.94 209 SER A C 1
ATOM 1657 O O . SER A 1 209 ? 9.990 -4.081 -12.732 1.00 91.94 209 SER A O 1
ATOM 1659 N N . PRO A 1 210 ? 9.558 -4.992 -10.711 1.00 92.25 210 PRO A N 1
ATOM 1660 C CA . PRO A 1 210 ? 8.388 -4.161 -10.448 1.00 92.25 210 PRO A CA 1
ATOM 1661 C C . PRO A 1 210 ? 8.729 -2.670 -10.538 1.00 92.25 210 PRO A C 1
ATOM 1663 O O . PRO A 1 210 ? 9.816 -2.269 -10.126 1.00 92.25 210 PRO A O 1
ATOM 1666 N N . ASN A 1 211 ? 7.806 -1.854 -11.040 1.00 92.25 211 ASN A N 1
ATOM 1667 C CA . ASN A 1 211 ? 7.989 -0.406 -11.204 1.00 92.25 211 ASN A CA 1
ATOM 1668 C C . ASN A 1 211 ? 7.745 0.418 -9.919 1.00 92.25 211 ASN A C 1
ATOM 1670 O O . ASN A 1 211 ? 7.457 1.616 -9.984 1.00 92.25 211 ASN A O 1
ATOM 1674 N N . GLY A 1 212 ? 7.882 -0.212 -8.750 1.00 89.62 212 GLY A N 1
ATOM 1675 C CA . GLY A 1 212 ? 7.629 0.389 -7.441 1.00 89.62 212 GLY A CA 1
ATOM 1676 C C . GLY A 1 212 ? 6.141 0.530 -7.101 1.00 89.62 212 GLY A C 1
ATOM 1677 O O . GLY A 1 212 ? 5.255 0.375 -7.938 1.00 89.62 212 GLY A O 1
ATOM 1678 N N . HIS A 1 213 ? 5.841 0.840 -5.839 1.00 89.44 213 HIS A N 1
ATOM 1679 C CA . HIS A 1 213 ? 4.454 0.923 -5.368 1.00 89.44 213 HIS A CA 1
ATOM 1680 C C . HIS A 1 213 ? 3.686 2.137 -5.930 1.00 89.44 213 HIS A C 1
ATOM 1682 O O . HIS A 1 213 ? 2.456 2.133 -5.912 1.00 89.44 213 HIS A O 1
ATOM 1688 N N . GLY A 1 214 ? 4.367 3.150 -6.480 1.00 91.25 214 GLY A N 1
ATOM 1689 C CA . GLY A 1 214 ? 3.735 4.226 -7.258 1.00 91.25 214 GLY A CA 1
ATOM 1690 C C . GLY A 1 214 ? 3.098 3.737 -8.560 1.00 91.25 214 GLY A C 1
ATOM 1691 O O . GLY A 1 214 ? 2.087 4.292 -8.996 1.00 91.25 214 GLY A O 1
ATOM 1692 N N . GLY A 1 215 ? 3.592 2.620 -9.105 1.00 93.44 215 GLY A N 1
ATOM 1693 C CA . GLY A 1 215 ? 3.025 1.947 -10.268 1.00 93.44 215 GLY A CA 1
ATOM 1694 C C . GLY A 1 215 ? 1.591 1.465 -10.056 1.00 93.44 215 GLY A C 1
ATOM 1695 O O . GLY A 1 215 ? 0.868 1.290 -11.035 1.00 93.44 215 GLY A O 1
ATOM 1696 N N . THR A 1 216 ? 1.140 1.338 -8.799 1.00 96.62 216 THR A N 1
ATOM 1697 C CA . THR A 1 216 ? -0.256 1.017 -8.459 1.00 96.62 216 THR A CA 1
ATOM 1698 C C . THR A 1 216 ? -1.237 1.982 -9.119 1.00 96.62 216 THR A C 1
ATOM 1700 O O . THR A 1 216 ? -2.272 1.546 -9.612 1.00 96.62 216 THR A O 1
ATOM 1703 N N . LEU A 1 217 ? -0.913 3.281 -9.168 1.00 97.69 217 LEU A N 1
ATOM 1704 C CA . LEU A 1 217 ? -1.806 4.292 -9.739 1.00 97.69 217 LEU A CA 1
ATOM 1705 C C . LEU A 1 217 ? -2.028 4.045 -11.235 1.00 97.69 217 LEU A C 1
ATOM 1707 O O . LEU A 1 217 ? -3.166 4.004 -11.694 1.00 97.69 217 LEU A O 1
ATOM 1711 N N . LEU A 1 218 ? -0.945 3.804 -11.977 1.00 95.81 218 LEU A N 1
ATOM 1712 C CA . LEU A 1 218 ? -1.015 3.486 -13.403 1.00 95.81 218 LEU A CA 1
ATOM 1713 C C . LEU A 1 218 ? -1.698 2.139 -13.654 1.00 95.81 218 LEU A C 1
ATOM 1715 O O . LEU A 1 218 ? -2.492 2.010 -14.578 1.00 95.81 218 LEU A O 1
ATOM 1719 N N . ALA A 1 219 ? -1.425 1.141 -12.815 1.00 96.81 219 ALA A N 1
ATOM 1720 C CA . ALA A 1 219 ? -2.025 -0.179 -12.941 1.00 96.81 219 ALA A CA 1
ATOM 1721 C C . ALA A 1 219 ? -3.547 -0.152 -12.699 1.00 96.81 219 ALA A C 1
ATOM 1723 O O . ALA A 1 219 ? -4.283 -0.889 -13.357 1.00 96.81 219 ALA A O 1
ATOM 1724 N N . LEU A 1 220 ? -4.043 0.721 -11.812 1.00 98.19 220 LEU A N 1
ATOM 1725 C CA . LEU A 1 220 ? -5.480 0.955 -11.637 1.00 98.19 220 LEU A CA 1
ATOM 1726 C C . LEU A 1 220 ? -6.127 1.524 -12.912 1.00 98.19 220 LEU A C 1
ATOM 1728 O O . LEU A 1 220 ? -7.233 1.122 -13.272 1.00 98.19 220 LEU A O 1
ATOM 1732 N N . GLU A 1 221 ? -5.447 2.445 -13.599 1.00 97.38 221 GLU A N 1
ATOM 1733 C CA . GLU A 1 221 ? -5.929 3.039 -14.851 1.00 97.38 221 GLU A CA 1
ATOM 1734 C C . GLU A 1 221 ? -5.924 2.012 -15.991 1.00 97.38 221 GLU A C 1
ATOM 1736 O O . GLU A 1 221 ? -6.985 1.681 -16.526 1.00 97.38 221 GLU A O 1
ATOM 1741 N N . ARG A 1 222 ? -4.766 1.408 -16.284 1.00 95.75 222 ARG A N 1
ATOM 1742 C CA . ARG A 1 222 ? -4.584 0.477 -17.412 1.00 95.75 222 ARG A CA 1
ATOM 1743 C C . ARG A 1 222 ? -5.416 -0.798 -17.311 1.00 95.75 222 ARG A C 1
ATOM 1745 O O . ARG A 1 222 ? -5.807 -1.358 -18.331 1.00 95.75 222 ARG A O 1
ATOM 1752 N N . SER A 1 223 ? -5.695 -1.269 -16.095 1.00 97.50 223 SER A N 1
ATOM 1753 C CA . SER A 1 223 ? -6.536 -2.456 -15.883 1.00 97.50 223 SER A CA 1
ATOM 1754 C C . SER A 1 223 ? -8.036 -2.186 -16.019 1.00 97.50 223 SER A C 1
ATOM 1756 O O . SER A 1 223 ? -8.824 -3.130 -16.031 1.00 97.50 223 SER A O 1
ATOM 1758 N N . GLY A 1 224 ? -8.449 -0.916 -16.091 1.00 98.12 224 GLY A N 1
ATOM 1759 C CA . GLY A 1 224 ? -9.853 -0.521 -16.030 1.00 98.12 224 GLY A CA 1
ATOM 1760 C C . GLY A 1 224 ? -10.438 -0.512 -14.614 1.00 98.12 224 GLY A C 1
ATOM 1761 O O . GLY A 1 224 ? -11.641 -0.301 -14.470 1.00 98.12 224 GLY A O 1
ATOM 1762 N N . ALA A 1 225 ? -9.627 -0.693 -13.565 1.00 98.38 225 ALA A N 1
ATOM 1763 C CA . ALA A 1 225 ? -10.088 -0.642 -12.178 1.00 98.38 225 ALA A CA 1
ATOM 1764 C C . ALA A 1 225 ? -10.640 0.742 -11.789 1.00 98.38 225 ALA A C 1
ATOM 1766 O O . ALA A 1 225 ? -11.628 0.815 -11.064 1.00 98.38 225 ALA A O 1
ATOM 1767 N N . LEU A 1 226 ? -10.079 1.845 -12.308 1.00 98.38 226 LEU A N 1
ATOM 1768 C CA . LEU A 1 226 ? -10.664 3.183 -12.097 1.00 98.38 226 LEU A CA 1
ATOM 1769 C C . LEU A 1 226 ? -12.043 3.312 -12.760 1.00 98.38 226 LEU A C 1
ATOM 1771 O O . LEU A 1 226 ? -12.982 3.820 -12.149 1.00 98.38 226 LEU A O 1
ATOM 1775 N N . ALA A 1 227 ? -12.203 2.787 -13.978 1.00 98.44 227 ALA A N 1
ATOM 1776 C CA . ALA A 1 227 ? -13.498 2.767 -14.657 1.00 98.44 227 ALA A CA 1
ATOM 1777 C C . ALA A 1 227 ? -14.516 1.874 -13.921 1.00 98.44 227 ALA A C 1
ATOM 1779 O O . ALA A 1 227 ? -15.699 2.213 -13.831 1.00 98.44 227 ALA A O 1
ATOM 1780 N N . ASP A 1 228 ? -14.062 0.752 -13.356 1.00 98.75 228 ASP A N 1
ATOM 1781 C CA . ASP A 1 228 ? -14.851 -0.112 -12.476 1.00 98.75 228 ASP A CA 1
ATOM 1782 C C . ASP A 1 228 ? -15.304 0.624 -11.207 1.00 98.75 228 ASP A C 1
ATOM 1784 O O . ASP A 1 228 ? -16.497 0.622 -10.897 1.00 98.75 228 ASP A O 1
ATOM 1788 N N . ALA A 1 229 ? -14.388 1.341 -10.551 1.00 98.56 229 ALA A N 1
ATOM 1789 C CA . ALA A 1 229 ? -14.668 2.173 -9.386 1.00 98.56 229 ALA A CA 1
ATOM 1790 C C . ALA A 1 229 ? -15.738 3.227 -9.692 1.00 98.56 229 ALA A C 1
ATOM 1792 O O . ALA A 1 229 ? -16.760 3.283 -9.004 1.00 98.56 229 ALA A O 1
ATOM 1793 N N . ARG A 1 230 ? -15.576 3.983 -10.785 1.00 98.31 230 ARG A N 1
ATOM 1794 C CA . ARG A 1 230 ? -16.568 4.966 -11.245 1.00 98.31 230 ARG A CA 1
ATOM 1795 C C . ARG A 1 230 ? -17.937 4.337 -11.477 1.00 98.31 230 ARG A C 1
ATOM 1797 O O . ARG A 1 230 ? -18.938 4.858 -10.991 1.00 98.31 230 ARG A O 1
ATOM 1804 N N . ARG A 1 231 ? -17.990 3.194 -12.167 1.00 98.44 231 ARG A N 1
ATOM 1805 C CA . ARG A 1 231 ? -19.247 2.481 -12.448 1.00 98.44 231 ARG A CA 1
ATOM 1806 C C . ARG A 1 231 ? -19.974 2.051 -11.170 1.00 98.44 231 ARG A C 1
ATOM 1808 O O . ARG A 1 231 ? -21.200 2.008 -11.157 1.00 98.44 231 ARG A O 1
ATOM 1815 N N . ARG A 1 232 ? -19.232 1.741 -10.104 1.00 98.00 232 ARG A N 1
ATOM 1816 C CA . ARG A 1 232 ? -19.778 1.374 -8.787 1.00 98.00 232 ARG A CA 1
ATOM 1817 C C . ARG A 1 232 ? -20.129 2.573 -7.903 1.00 98.00 232 ARG A C 1
ATOM 1819 O O . ARG A 1 232 ? -20.629 2.363 -6.805 1.00 98.00 232 ARG A O 1
ATOM 1826 N N . GLY A 1 233 ? -19.871 3.802 -8.353 1.00 98.38 233 GLY A N 1
ATOM 1827 C CA . GLY A 1 233 ? -20.055 5.008 -7.543 1.00 98.38 233 GLY A CA 1
ATOM 1828 C C . GLY A 1 233 ? -18.967 5.212 -6.486 1.00 98.38 233 GLY A C 1
ATOM 1829 O O . GLY A 1 233 ? -19.167 5.984 -5.552 1.00 98.38 233 GLY A O 1
ATOM 1830 N N . VAL A 1 234 ? -17.820 4.535 -6.613 1.00 98.75 234 VAL A N 1
ATOM 1831 C CA . VAL A 1 234 ? -16.662 4.766 -5.746 1.00 98.75 234 VAL A CA 1
ATOM 1832 C C . VAL A 1 234 ? -16.022 6.103 -6.102 1.00 98.75 234 VAL A C 1
ATOM 1834 O O . VAL A 1 234 ? -15.731 6.388 -7.264 1.00 98.75 234 VAL A O 1
ATOM 1837 N N . GLU A 1 235 ? -15.767 6.901 -5.073 1.00 98.62 235 GLU A N 1
ATOM 1838 C CA . GLU A 1 235 ? -15.084 8.189 -5.178 1.00 98.62 235 GLU A CA 1
ATOM 1839 C C . GLU A 1 235 ? -13.754 8.201 -4.434 1.00 98.62 235 GLU A C 1
ATOM 1841 O O . GLU A 1 235 ? -12.835 8.894 -4.855 1.00 98.62 235 GLU A O 1
ATOM 1846 N N . GLN A 1 236 ? -13.646 7.422 -3.356 1.00 98.81 236 GLN A N 1
ATOM 1847 C CA . GLN A 1 236 ? -12.463 7.373 -2.504 1.00 98.81 236 GLN A CA 1
ATOM 1848 C C . GLN A 1 236 ? -11.889 5.957 -2.471 1.00 98.81 236 GLN A C 1
ATOM 1850 O O . GLN A 1 236 ? -12.617 4.981 -2.289 1.00 98.81 236 GLN A O 1
ATOM 1855 N N . LEU A 1 237 ? -10.575 5.834 -2.628 1.00 98.88 237 LEU A N 1
ATOM 1856 C CA . LEU A 1 237 ? -9.842 4.574 -2.565 1.00 98.88 237 LEU A CA 1
ATOM 1857 C C . LEU A 1 237 ? -9.034 4.519 -1.268 1.00 98.88 237 LEU A C 1
ATOM 1859 O O . LEU A 1 237 ? -8.077 5.270 -1.092 1.00 98.88 237 LEU A O 1
ATOM 1863 N N . SER A 1 238 ? -9.402 3.610 -0.369 1.00 98.75 238 SER A N 1
ATOM 1864 C CA . SER A 1 238 ? -8.613 3.276 0.816 1.00 98.75 238 SER A CA 1
ATOM 1865 C C . SER A 1 238 ? -7.481 2.329 0.424 1.00 98.75 238 SER A C 1
ATOM 1867 O O . SER A 1 238 ? -7.723 1.182 0.051 1.00 98.75 238 SER A O 1
ATOM 1869 N N . TYR A 1 239 ? -6.247 2.817 0.469 1.00 98.69 239 TYR A N 1
ATOM 1870 C CA . TYR A 1 239 ? -5.040 2.126 0.026 1.00 98.69 239 TYR A CA 1
ATOM 1871 C C . TYR A 1 239 ? -4.235 1.615 1.223 1.00 98.69 239 TYR A C 1
ATOM 1873 O O . TYR A 1 239 ? -3.931 2.377 2.146 1.00 98.69 239 TYR A O 1
ATOM 1881 N N . PHE A 1 240 ? -3.835 0.343 1.195 1.00 97.75 240 PHE A N 1
ATOM 1882 C CA . PHE A 1 240 ? -3.061 -0.281 2.271 1.00 97.75 240 PHE A CA 1
ATOM 1883 C C . PHE A 1 240 ? -2.189 -1.445 1.777 1.00 97.75 240 PHE A C 1
ATOM 1885 O O . PHE A 1 240 ? -2.396 -2.018 0.704 1.00 97.75 240 PHE A O 1
ATOM 1892 N N . GLN A 1 241 ? -1.172 -1.782 2.573 1.00 96.31 241 GLN A N 1
ATOM 1893 C CA . GLN A 1 241 ? -0.224 -2.858 2.281 1.00 96.31 241 GLN A CA 1
ATOM 1894 C C . GLN A 1 241 ? -0.714 -4.200 2.829 1.00 96.31 241 GLN A C 1
ATOM 1896 O O . GLN A 1 241 ? -1.272 -4.277 3.924 1.00 96.31 241 GLN A O 1
ATOM 1901 N N . VAL A 1 242 ? -0.440 -5.281 2.092 1.00 96.75 242 VAL A N 1
ATOM 1902 C CA . VAL A 1 242 ? -0.845 -6.638 2.494 1.00 96.75 242 VAL A CA 1
ATOM 1903 C C . VAL A 1 242 ? -0.221 -7.099 3.804 1.00 96.75 242 VAL A C 1
ATOM 1905 O O . VAL A 1 242 ? -0.775 -7.966 4.466 1.00 96.75 242 VAL A O 1
ATOM 1908 N N . ASP A 1 243 ? 0.910 -6.524 4.198 1.00 96.19 243 ASP A N 1
ATOM 1909 C CA . ASP A 1 243 ? 1.740 -7.027 5.285 1.00 96.19 243 ASP A CA 1
ATOM 1910 C C . ASP A 1 243 ? 1.426 -6.480 6.673 1.00 96.19 243 ASP A C 1
ATOM 1912 O O . ASP A 1 243 ? 2.059 -6.918 7.630 1.00 96.19 243 ASP A O 1
ATOM 1916 N N . ASN A 1 244 ? 0.459 -5.572 6.794 1.00 97.38 244 ASN A N 1
ATOM 1917 C CA . ASN A 1 244 ? 0.038 -5.004 8.067 1.00 97.38 244 ASN A CA 1
ATOM 1918 C C . ASN A 1 244 ? -1.408 -5.424 8.397 1.00 97.38 244 ASN A C 1
ATOM 1920 O O . ASN A 1 244 ? -2.342 -4.726 8.000 1.00 97.38 244 ASN A O 1
ATOM 1924 N N . PRO A 1 245 ? -1.637 -6.533 9.127 1.00 96.62 245 PRO A N 1
ATOM 1925 C CA . PRO A 1 245 ? -2.989 -6.974 9.489 1.00 96.62 245 PRO A CA 1
ATOM 1926 C C . PRO A 1 245 ? -3.701 -6.019 10.464 1.00 96.62 245 PRO A C 1
ATOM 1928 O O . PRO A 1 245 ? -4.930 -6.056 10.568 1.00 96.62 245 PRO A O 1
ATOM 1931 N N . LEU A 1 246 ? -2.959 -5.136 11.148 1.00 97.44 246 LEU A N 1
ATOM 1932 C CA . LEU A 1 246 ? -3.526 -4.117 12.035 1.00 97.44 246 LEU A CA 1
ATOM 1933 C C . LEU A 1 246 ? -4.153 -2.936 11.290 1.00 97.44 246 LEU A C 1
ATOM 1935 O O . LEU A 1 246 ? -4.980 -2.250 11.882 1.00 97.44 246 LEU A O 1
ATOM 1939 N N . ALA A 1 247 ? -3.875 -2.747 9.998 1.00 94.44 247 ALA A N 1
ATOM 1940 C CA . ALA A 1 247 ? -4.453 -1.673 9.192 1.00 94.44 247 ALA A CA 1
ATOM 1941 C C . ALA A 1 247 ? -5.994 -1.764 9.107 1.00 94.44 247 ALA A C 1
ATOM 1943 O O . ALA A 1 247 ? -6.496 -2.742 8.548 1.00 94.44 247 ALA A O 1
ATOM 1944 N N . PRO A 1 248 ? -6.771 -0.779 9.607 1.00 95.38 248 PRO A N 1
ATOM 1945 C CA . PRO A 1 248 ? -8.217 -0.732 9.388 1.00 95.38 248 PRO A CA 1
ATOM 1946 C C . PRO A 1 248 ? -8.536 -0.148 7.996 1.00 95.38 248 PRO A C 1
ATOM 1948 O O . PRO A 1 248 ? -8.366 1.057 7.792 1.00 95.38 248 PRO A O 1
ATOM 1951 N N . PRO A 1 249 ? -9.023 -0.949 7.026 1.00 96.19 249 PRO A N 1
ATOM 1952 C CA . PRO A 1 249 ? -9.255 -0.460 5.666 1.00 96.19 249 PRO A CA 1
ATOM 1953 C C . PRO A 1 249 ? -10.467 0.481 5.562 1.00 96.19 249 PRO A C 1
ATOM 1955 O O . PRO A 1 249 ? -10.495 1.346 4.692 1.00 96.19 249 PRO A O 1
ATOM 1958 N N . ALA A 1 250 ? -11.462 0.348 6.443 1.00 97.62 250 ALA A N 1
ATOM 1959 C CA . ALA A 1 250 ? -12.706 1.122 6.427 1.00 97.62 250 ALA A CA 1
ATOM 1960 C C . ALA A 1 250 ? -12.797 2.109 7.607 1.00 97.62 250 ALA A C 1
ATOM 1962 O O . ALA A 1 250 ? -13.802 2.131 8.314 1.00 97.62 250 ALA A O 1
ATOM 1963 N N . ASP A 1 251 ? -11.740 2.893 7.847 1.00 98.06 251 ASP A N 1
ATOM 1964 C CA . ASP A 1 251 ? -11.701 3.877 8.939 1.00 98.06 251 ASP A CA 1
ATOM 1965 C C . ASP A 1 251 ? -12.516 5.150 8.606 1.00 98.06 251 ASP A C 1
ATOM 1967 O O . ASP A 1 251 ? -12.074 5.960 7.779 1.00 98.06 251 ASP A O 1
ATOM 1971 N N . PRO A 1 252 ? -13.670 5.378 9.266 1.00 98.38 252 PRO A N 1
ATOM 1972 C CA . PRO A 1 252 ? -14.513 6.544 9.011 1.00 98.38 252 PRO A CA 1
ATOM 1973 C C . PRO A 1 252 ? -13.848 7.871 9.395 1.00 98.38 252 PRO A C 1
ATOM 1975 O O . PRO A 1 252 ? -14.086 8.879 8.730 1.00 98.38 252 PRO A O 1
ATOM 1978 N N . LEU A 1 253 ? -12.992 7.915 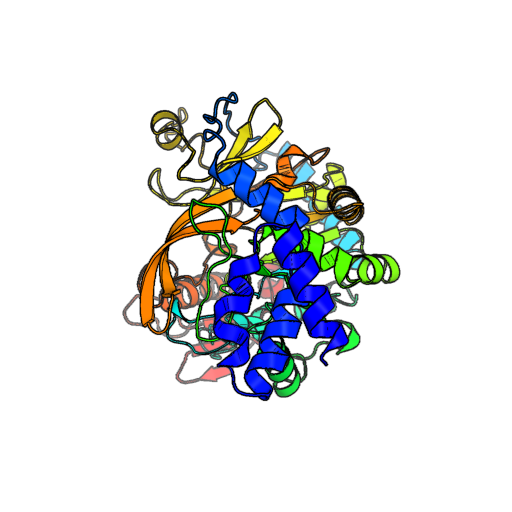10.423 1.00 98.56 253 LEU A N 1
ATOM 1979 C CA . LEU A 1 253 ? -12.319 9.160 10.795 1.00 98.56 253 LEU A CA 1
ATOM 1980 C C . LEU A 1 253 ? -11.380 9.608 9.674 1.00 98.56 253 LEU A C 1
ATOM 1982 O O . LEU A 1 253 ? -11.415 10.769 9.264 1.00 98.56 253 LEU A O 1
ATOM 1986 N N . PHE A 1 254 ? -10.557 8.692 9.163 1.00 98.75 254 PHE A N 1
ATOM 1987 C CA . PHE A 1 254 ? -9.587 9.018 8.123 1.00 98.75 254 PHE A CA 1
ATOM 1988 C C . PHE A 1 254 ? -10.258 9.403 6.801 1.00 98.75 254 PHE A C 1
ATOM 1990 O O . PHE A 1 254 ? -9.910 10.430 6.214 1.00 98.75 254 PHE A O 1
ATOM 1997 N N . LEU A 1 255 ? -11.264 8.630 6.378 1.00 98.88 255 LEU A N 1
ATOM 1998 C CA . LEU A 1 255 ? -12.058 8.914 5.179 1.00 98.88 255 LEU A CA 1
ATOM 1999 C C . LEU A 1 255 ? -12.759 10.272 5.274 1.00 98.88 255 LEU A C 1
ATOM 2001 O O . LEU A 1 255 ? -12.728 11.061 4.333 1.00 98.88 255 LEU A O 1
ATOM 2005 N N . GLY A 1 256 ? -13.354 10.571 6.427 1.00 98.81 256 GLY A N 1
ATOM 2006 C CA . GLY A 1 256 ? -14.043 11.832 6.647 1.00 98.81 256 GLY A CA 1
ATOM 2007 C C . GLY A 1 256 ? -13.116 13.039 6.695 1.00 98.81 256 GLY A C 1
ATOM 2008 O O . GLY A 1 256 ? -13.444 14.078 6.129 1.00 98.81 256 GLY A O 1
ATOM 2009 N N . LEU A 1 257 ? -11.943 12.917 7.327 1.00 98.81 257 LEU A N 1
ATOM 2010 C CA . LEU A 1 257 ? -10.940 13.986 7.321 1.00 98.81 257 LEU A CA 1
ATOM 2011 C C . LEU A 1 257 ? -10.466 14.281 5.895 1.00 98.81 257 LEU A C 1
ATOM 2013 O O . LEU A 1 257 ? -10.388 15.445 5.511 1.00 98.81 257 LEU A O 1
ATOM 2017 N N . HIS A 1 258 ? -10.182 13.235 5.115 1.00 98.81 258 HIS A N 1
ATOM 2018 C CA . HIS A 1 258 ? -9.792 13.355 3.713 1.00 98.81 258 HIS A CA 1
ATOM 2019 C C . HIS A 1 258 ? -10.874 14.060 2.879 1.00 98.81 258 HIS A C 1
ATOM 2021 O O . HIS A 1 258 ? -10.584 15.051 2.206 1.00 98.81 258 HIS A O 1
ATOM 2027 N N . LEU A 1 259 ? -12.127 13.606 2.996 1.00 98.69 259 LEU A N 1
ATOM 2028 C CA . LEU A 1 259 ? -13.270 14.168 2.278 1.00 98.69 259 LEU A CA 1
ATOM 2029 C C . LEU A 1 259 ? -13.496 15.647 2.623 1.00 98.69 259 LEU A C 1
ATOM 2031 O O . LEU A 1 259 ? -13.603 16.484 1.731 1.00 98.69 259 LEU A O 1
ATOM 2035 N N . LEU A 1 260 ? -13.544 15.987 3.916 1.00 98.50 260 LEU A N 1
ATOM 2036 C CA . LEU A 1 260 ? -13.796 17.359 4.370 1.00 98.50 260 LEU A CA 1
ATOM 2037 C C . LEU A 1 260 ? -12.654 18.323 4.021 1.00 98.50 260 LEU A C 1
ATOM 2039 O O . LEU A 1 260 ? -12.886 19.527 3.923 1.00 98.50 260 LEU A O 1
ATOM 2043 N N . ALA A 1 261 ? -11.436 17.812 3.836 1.00 98.06 261 ALA A N 1
ATOM 2044 C CA . ALA A 1 261 ? -10.288 18.600 3.402 1.00 98.06 261 ALA A CA 1
ATOM 2045 C C . ALA A 1 261 ? -10.238 18.825 1.880 1.00 98.06 261 ALA A C 1
ATOM 2047 O O . ALA A 1 261 ? -9.374 19.580 1.430 1.00 98.06 261 ALA A O 1
ATOM 2048 N N . GLY A 1 262 ? -11.102 18.163 1.094 1.00 98.19 262 GLY A N 1
ATOM 2049 C CA . GLY A 1 262 ? -11.018 18.161 -0.370 1.00 98.19 262 GLY A CA 1
ATOM 2050 C C . GLY A 1 262 ? -9.666 17.639 -0.868 1.00 98.19 262 GLY A C 1
ATOM 2051 O O . GLY A 1 262 ? -9.095 18.188 -1.811 1.00 98.19 262 GLY A O 1
ATOM 2052 N N . ALA A 1 263 ? -9.100 16.658 -0.162 1.00 98.50 263 ALA A N 1
ATOM 2053 C CA . ALA A 1 263 ? -7.771 16.138 -0.444 1.00 98.50 263 ALA A CA 1
ATOM 2054 C C . ALA A 1 263 ? -7.781 15.214 -1.671 1.00 98.50 263 ALA A C 1
ATOM 2056 O O . ALA A 1 263 ? -8.733 14.482 -1.896 1.00 98.50 263 ALA A O 1
ATOM 2057 N N . GLY A 1 264 ? -6.703 15.228 -2.458 1.00 98.62 264 GLY A N 1
ATOM 2058 C CA . GLY A 1 264 ? -6.472 14.227 -3.507 1.00 98.62 264 GLY A CA 1
ATOM 2059 C C . GLY A 1 264 ? -5.795 12.972 -2.956 1.00 98.62 264 GLY A C 1
ATOM 2060 O O . GLY A 1 264 ? -6.112 11.854 -3.350 1.00 98.62 264 GLY A O 1
ATOM 2061 N N . MET A 1 265 ? -4.895 13.149 -1.989 1.00 98.62 265 MET A N 1
ATOM 2062 C CA . MET A 1 265 ? -4.245 12.083 -1.237 1.00 98.62 265 MET A CA 1
ATOM 2063 C C . MET A 1 265 ? -4.056 12.506 0.220 1.00 98.62 265 MET A C 1
ATOM 2065 O O . MET A 1 265 ? -3.640 13.630 0.484 1.00 98.62 265 MET A O 1
ATOM 2069 N N . SER A 1 266 ? -4.315 11.590 1.151 1.00 98.75 266 SER A N 1
ATOM 2070 C CA . SER A 1 266 ? -4.017 11.741 2.582 1.00 98.75 266 SER A CA 1
ATOM 2071 C C . SER A 1 266 ? -3.239 10.531 3.091 1.00 98.75 266 SER A C 1
ATOM 2073 O O . SER A 1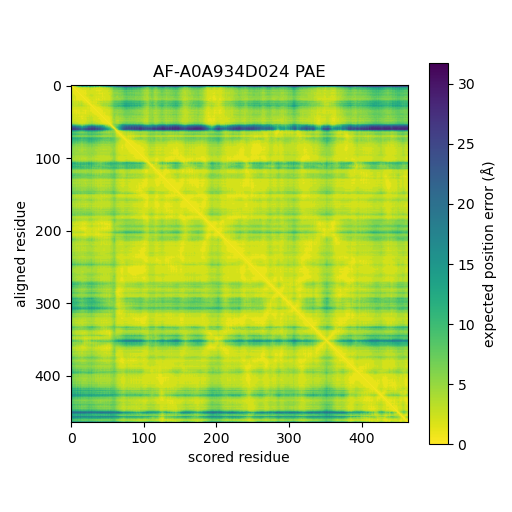 266 ? -3.314 9.458 2.493 1.00 98.75 266 SER A O 1
ATOM 2075 N N . SER A 1 267 ? -2.521 10.670 4.208 1.00 98.56 267 SER A N 1
ATOM 2076 C CA . SER A 1 267 ? -1.704 9.592 4.787 1.00 98.56 267 SER A CA 1
ATOM 2077 C C . SER A 1 267 ? -1.948 9.412 6.280 1.00 98.56 267 SER A C 1
ATOM 2079 O O . SER A 1 267 ? -2.099 10.389 7.016 1.00 98.56 267 SER A O 1
ATOM 2081 N N . LYS A 1 268 ? -1.925 8.158 6.735 1.00 98.62 268 LYS A N 1
ATOM 2082 C CA . LYS A 1 268 ? -1.759 7.842 8.155 1.00 98.62 268 LYS A CA 1
ATOM 2083 C C . LYS A 1 268 ? -0.285 7.746 8.512 1.00 98.62 268 LYS A C 1
ATOM 2085 O O . LYS A 1 268 ? 0.534 7.279 7.717 1.00 98.62 268 LYS A O 1
ATOM 2090 N N . VAL A 1 269 ? 0.027 8.157 9.732 1.00 98.50 269 VAL A N 1
ATOM 2091 C CA . VAL A 1 269 ? 1.369 8.101 10.304 1.00 98.50 269 VAL A CA 1
ATOM 2092 C C . VAL A 1 269 ? 1.331 7.559 11.722 1.00 98.50 269 VAL A C 1
ATOM 2094 O O . VAL A 1 269 ? 0.328 7.668 12.426 1.00 98.50 269 VAL A O 1
ATOM 2097 N N . VAL A 1 270 ? 2.456 7.012 12.157 1.00 97.81 270 VAL A N 1
ATOM 2098 C CA . VAL A 1 270 ? 2.721 6.700 13.563 1.00 97.81 270 VAL A CA 1
ATOM 2099 C C . VAL A 1 270 ? 3.910 7.519 14.033 1.00 97.81 270 VAL A C 1
ATOM 2101 O O . VAL A 1 270 ? 4.806 7.826 13.245 1.00 97.81 270 VAL A O 1
ATOM 2104 N N . ALA A 1 271 ? 3.965 7.820 15.328 1.00 96.31 271 ALA A N 1
ATOM 2105 C CA . ALA A 1 271 ? 5.178 8.367 15.915 1.00 96.31 271 ALA A CA 1
ATOM 2106 C C . ALA A 1 271 ? 6.363 7.409 15.678 1.00 96.31 271 ALA A C 1
ATOM 2108 O O . ALA A 1 271 ? 6.267 6.185 15.886 1.00 96.31 271 ALA A O 1
ATOM 2109 N N . LYS A 1 272 ? 7.491 7.966 15.228 1.00 95.06 272 LYS A N 1
ATOM 2110 C CA . LYS A 1 272 ? 8.751 7.229 15.131 1.00 95.06 272 LYS A CA 1
ATOM 2111 C C . LYS A 1 272 ? 9.178 6.734 16.512 1.00 95.06 272 LYS A C 1
ATOM 2113 O O . LYS A 1 272 ? 9.133 7.475 17.488 1.00 95.06 272 LYS A O 1
ATOM 2118 N N . ARG A 1 273 ? 9.667 5.495 16.582 1.00 91.44 273 ARG A N 1
ATOM 2119 C CA . ARG A 1 273 ? 10.203 4.876 17.807 1.00 91.44 273 ARG A CA 1
ATOM 2120 C C . ARG A 1 273 ? 11.439 5.616 18.315 1.00 91.44 273 ARG A C 1
ATOM 2122 O O . ARG A 1 273 ? 11.663 5.706 19.515 1.00 91.44 273 ARG A O 1
ATOM 2129 N N . ASN A 1 274 ? 12.266 6.096 17.390 1.00 92.88 274 ASN A N 1
ATOM 2130 C CA . ASN A 1 274 ? 13.477 6.871 17.647 1.00 92.88 274 ASN A CA 1
ATOM 2131 C C . ASN A 1 274 ? 13.994 7.489 16.333 1.00 92.88 274 ASN A C 1
ATOM 2133 O O . ASN A 1 274 ? 13.487 7.188 15.251 1.00 92.88 274 ASN A O 1
ATOM 2137 N N . ALA A 1 275 ? 15.028 8.333 16.415 1.00 92.75 275 ALA A N 1
ATOM 2138 C CA . ALA A 1 275 ? 15.630 8.994 15.253 1.00 92.75 275 ALA A CA 1
ATOM 2139 C C . ALA A 1 275 ? 16.150 7.999 14.192 1.00 92.75 275 ALA A C 1
ATOM 2141 O O . ALA A 1 275 ? 16.047 8.269 12.993 1.00 92.75 275 ALA A O 1
ATOM 2142 N N . ALA A 1 276 ? 16.635 6.829 14.629 1.00 91.88 276 ALA A N 1
ATOM 2143 C CA . ALA A 1 276 ? 17.248 5.802 13.788 1.00 91.88 276 ALA A CA 1
ATOM 2144 C C . ALA A 1 276 ? 16.245 4.861 13.092 1.00 91.88 276 ALA A C 1
ATOM 2146 O O . ALA A 1 276 ? 16.657 4.060 12.250 1.00 91.88 276 ALA A O 1
ATOM 2147 N N . GLU A 1 277 ? 14.945 4.939 13.404 1.00 91.69 277 GLU A N 1
ATOM 2148 C CA . GLU A 1 277 ? 13.933 4.123 12.728 1.00 91.69 277 GLU A CA 1
ATOM 2149 C C . GLU A 1 277 ? 13.917 4.433 11.221 1.00 91.69 277 GLU A C 1
ATOM 2151 O O . GLU A 1 277 ? 13.721 5.581 10.808 1.00 91.69 277 GLU A O 1
ATOM 2156 N N . LYS A 1 278 ? 14.122 3.389 10.406 1.00 90.50 278 LYS A N 1
ATOM 2157 C CA . LYS A 1 278 ? 14.191 3.448 8.937 1.00 90.50 278 LYS A CA 1
ATOM 2158 C C . LYS A 1 278 ? 12.794 3.466 8.324 1.00 90.50 278 LYS A C 1
ATOM 2160 O O . LYS A 1 278 ? 12.344 2.492 7.725 1.00 90.50 278 LYS A O 1
ATOM 2165 N N . VAL A 1 279 ? 12.104 4.577 8.527 1.00 92.00 279 VAL A N 1
ATOM 2166 C CA . VAL A 1 279 ? 10.790 4.856 7.955 1.00 92.00 279 VAL A CA 1
ATOM 2167 C C . VAL A 1 279 ? 10.823 6.242 7.322 1.00 92.00 279 VAL A C 1
ATOM 2169 O O . VAL A 1 279 ? 11.394 7.167 7.907 1.00 92.00 279 VAL A O 1
ATOM 2172 N N . GLY A 1 280 ? 10.241 6.375 6.130 1.00 94.12 280 GLY A N 1
ATOM 2173 C CA . GLY A 1 280 ? 10.003 7.683 5.529 1.00 94.12 280 GLY A CA 1
ATOM 2174 C C . GLY A 1 280 ? 9.093 8.522 6.425 1.00 94.12 280 GLY A C 1
ATOM 2175 O O . GLY A 1 280 ? 8.250 7.985 7.149 1.00 94.12 280 GLY A O 1
ATOM 2176 N N . VAL A 1 281 ? 9.271 9.838 6.412 1.00 96.44 281 VAL A N 1
ATOM 2177 C CA . VAL A 1 281 ? 8.490 10.759 7.244 1.00 96.44 281 VAL A CA 1
ATOM 2178 C C . VAL A 1 281 ? 7.629 11.656 6.380 1.00 96.44 281 VAL A C 1
ATOM 2180 O O . VAL A 1 281 ? 8.074 12.144 5.344 1.00 96.44 281 VAL A O 1
ATOM 2183 N N . ILE A 1 282 ? 6.398 11.898 6.813 1.00 97.69 282 ILE A N 1
ATOM 2184 C CA . ILE A 1 282 ? 5.577 12.940 6.206 1.00 97.69 282 ILE A CA 1
ATOM 2185 C C . ILE A 1 282 ? 6.070 14.292 6.720 1.00 97.69 282 ILE A C 1
ATOM 2187 O O . ILE A 1 282 ? 6.333 14.457 7.910 1.00 97.69 282 ILE A O 1
ATOM 2191 N N . GLY A 1 283 ? 6.217 15.248 5.814 1.00 95.94 283 GLY A N 1
ATOM 2192 C CA . GLY A 1 283 ? 6.664 16.606 6.094 1.00 95.94 283 GLY A CA 1
ATOM 2193 C C . GLY A 1 283 ? 6.219 17.562 5.000 1.00 95.94 283 GLY A C 1
ATOM 2194 O O . GLY A 1 283 ? 5.452 17.198 4.107 1.00 95.94 283 GLY A O 1
ATOM 2195 N N . LEU A 1 284 ? 6.703 18.795 5.071 1.00 95.94 284 LEU A N 1
ATOM 2196 C CA . LEU A 1 284 ? 6.572 19.769 4.000 1.00 95.94 284 LEU A CA 1
ATOM 2197 C C . LEU A 1 284 ? 7.924 19.938 3.315 1.00 95.94 284 LEU A C 1
ATOM 2199 O O . LEU A 1 284 ? 8.924 20.135 3.999 1.00 95.94 284 LEU A O 1
ATOM 2203 N N . VAL A 1 285 ? 7.938 19.899 1.985 1.00 94.06 285 VAL A N 1
ATOM 2204 C CA . VAL A 1 285 ? 9.077 20.327 1.160 1.00 94.06 285 VAL A CA 1
ATOM 2205 C C . VAL A 1 285 ? 8.585 21.485 0.304 1.00 94.06 285 VAL A C 1
ATOM 2207 O O . VAL A 1 285 ? 7.615 21.328 -0.439 1.00 94.06 285 VAL A O 1
ATOM 2210 N N . ASP A 1 286 ? 9.184 22.663 0.476 1.00 93.00 286 ASP A N 1
ATOM 2211 C CA . ASP A 1 286 ? 8.765 23.907 -0.191 1.00 93.00 286 ASP A CA 1
ATOM 2212 C C . ASP A 1 286 ? 7.257 24.191 -0.025 1.00 93.00 286 ASP A C 1
ATOM 2214 O O . ASP A 1 286 ? 6.539 24.565 -0.955 1.00 93.00 286 ASP A O 1
ATOM 2218 N N . GLY A 1 287 ? 6.751 23.948 1.189 1.00 93.44 287 GLY A N 1
ATOM 2219 C CA . GLY A 1 287 ? 5.352 24.165 1.567 1.00 93.44 287 GLY A CA 1
ATOM 2220 C C . GLY A 1 287 ? 4.359 23.107 1.071 1.00 93.44 287 GLY A C 1
ATOM 2221 O O . GLY A 1 287 ? 3.178 23.200 1.399 1.00 93.44 287 GLY A O 1
ATOM 2222 N N . ARG A 1 288 ? 4.799 22.088 0.323 1.00 94.88 288 ARG A N 1
ATOM 2223 C CA . ARG A 1 288 ? 3.944 20.990 -0.157 1.00 94.88 288 ARG A CA 1
ATOM 2224 C C . ARG A 1 288 ? 4.101 19.755 0.714 1.00 94.88 288 ARG A C 1
ATOM 2226 O O . ARG A 1 288 ? 5.220 19.410 1.080 1.00 94.88 288 ARG A O 1
ATOM 2233 N N . THR A 1 289 ? 2.996 19.075 1.021 1.00 97.06 289 THR A N 1
ATOM 2234 C CA . THR A 1 289 ? 3.044 17.795 1.742 1.00 97.06 289 THR A CA 1
ATOM 2235 C C . THR A 1 289 ? 3.788 16.754 0.917 1.00 97.06 289 THR A C 1
ATOM 2237 O O . THR A 1 289 ? 3.437 16.513 -0.233 1.00 97.06 289 THR A O 1
ATOM 2240 N N . SER A 1 290 ? 4.791 16.133 1.524 1.00 96.56 290 SER A N 1
ATOM 2241 C CA . SER A 1 290 ? 5.709 15.195 0.884 1.00 96.56 290 SER A CA 1
ATOM 2242 C C . SER A 1 290 ? 6.056 14.072 1.856 1.00 96.56 290 SER A C 1
ATOM 2244 O O . SER A 1 290 ? 6.007 14.258 3.073 1.00 96.56 290 SER A O 1
ATOM 2246 N N . CYS A 1 291 ? 6.446 12.915 1.326 1.00 95.88 291 CYS A N 1
ATOM 2247 C CA . CYS A 1 291 ? 7.141 11.894 2.102 1.00 95.88 291 CYS A CA 1
ATOM 2248 C C . CYS A 1 291 ? 8.636 12.013 1.813 1.00 95.88 291 CYS A C 1
ATOM 2250 O O . CYS A 1 291 ? 9.042 12.003 0.655 1.00 95.88 291 CYS A O 1
ATOM 2252 N N . ILE A 1 292 ? 9.433 12.160 2.864 1.00 93.50 292 ILE A N 1
ATOM 2253 C CA . ILE A 1 292 ? 10.888 12.258 2.790 1.00 93.50 292 ILE A CA 1
ATOM 2254 C C . ILE A 1 292 ? 11.434 10.910 3.241 1.00 93.50 292 ILE A C 1
ATOM 2256 O O . ILE A 1 292 ? 11.197 10.494 4.380 1.00 93.50 292 ILE A O 1
ATOM 2260 N N . GLU A 1 293 ? 12.129 10.212 2.350 1.00 90.50 293 GLU A N 1
ATOM 2261 C CA . GLU A 1 293 ? 12.724 8.922 2.678 1.00 90.50 293 GLU A CA 1
ATOM 2262 C C . GLU A 1 293 ? 13.788 9.054 3.769 1.00 90.50 293 GLU A C 1
ATOM 2264 O O . GLU A 1 293 ? 14.437 10.089 3.936 1.00 90.50 293 GLU A O 1
ATOM 2269 N N . TYR A 1 294 ? 13.983 7.981 4.538 1.00 85.94 294 TYR A N 1
ATOM 2270 C CA . TYR A 1 294 ? 14.910 8.016 5.674 1.00 85.94 294 TYR A CA 1
ATOM 2271 C C . TYR A 1 294 ? 16.363 8.284 5.242 1.00 85.94 294 TYR A C 1
ATOM 2273 O O . TYR A 1 294 ? 17.155 8.776 6.050 1.00 85.94 294 TYR A O 1
ATOM 2281 N N . SER A 1 295 ? 16.720 7.914 4.006 1.00 84.75 295 SER A N 1
ATOM 2282 C CA . SER A 1 295 ? 18.030 8.165 3.396 1.00 84.75 295 SER A CA 1
ATOM 2283 C C . SER A 1 295 ? 18.237 9.627 3.021 1.00 84.75 295 SER A C 1
ATOM 2285 O O . SER A 1 295 ? 19.380 10.074 2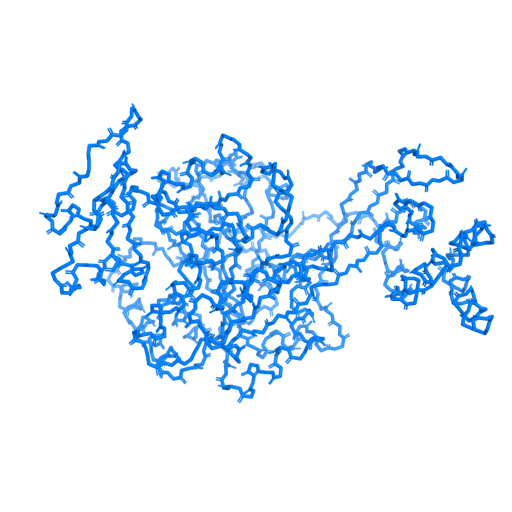.975 1.00 84.75 295 SER A O 1
ATOM 2287 N N . ASP A 1 296 ? 17.143 10.354 2.798 1.00 86.31 296 ASP A N 1
ATOM 2288 C CA . ASP A 1 296 ? 17.147 11.699 2.222 1.00 86.31 296 ASP A CA 1
ATOM 2289 C C . ASP A 1 296 ? 16.897 12.770 3.292 1.00 86.31 296 ASP A C 1
ATOM 2291 O O . ASP A 1 296 ? 17.097 13.959 3.053 1.00 86.31 296 ASP A O 1
ATOM 2295 N N . LEU A 1 297 ? 16.484 12.360 4.498 1.00 87.06 297 LEU A N 1
ATOM 2296 C CA . LEU A 1 297 ? 16.307 13.247 5.641 1.00 87.06 297 LEU A CA 1
ATOM 2297 C C . LEU A 1 297 ? 17.675 13.595 6.276 1.00 87.06 297 LEU A C 1
ATOM 2299 O O . LEU A 1 297 ? 18.353 12.692 6.789 1.00 87.06 297 LEU A O 1
ATOM 2303 N N . PRO A 1 298 ? 18.081 14.884 6.316 1.00 89.44 298 PRO A N 1
ATOM 2304 C CA . PRO A 1 298 ? 19.354 15.306 6.909 1.00 89.44 298 PRO A CA 1
ATOM 2305 C C . PRO A 1 298 ? 19.517 14.842 8.361 1.00 89.44 298 PRO A C 1
ATOM 2307 O O . PRO A 1 298 ? 18.533 14.682 9.085 1.00 89.44 298 PRO A O 1
ATOM 2310 N N . VAL A 1 299 ? 20.760 14.617 8.806 1.00 88.00 299 VAL A N 1
ATOM 2311 C CA . VAL A 1 299 ? 21.065 14.151 10.178 1.00 88.00 299 VAL A CA 1
ATOM 2312 C C . VAL A 1 299 ? 20.445 15.089 11.214 1.00 88.00 299 VAL A C 1
ATOM 2314 O O . VAL A 1 299 ? 19.784 14.637 12.145 1.00 88.00 299 VAL A O 1
ATOM 2317 N N . GLU A 1 300 ? 20.591 16.392 10.997 1.00 90.56 300 GLU A N 1
ATOM 2318 C CA . GLU A 1 300 ? 20.097 17.445 11.876 1.00 90.56 300 GLU A CA 1
ATOM 2319 C C . GLU A 1 300 ? 18.572 17.368 12.005 1.00 90.56 300 GLU A C 1
ATOM 2321 O O . GLU A 1 300 ? 18.040 17.437 13.108 1.00 90.56 300 GLU A O 1
ATOM 2326 N N . ALA A 1 301 ? 17.863 17.144 10.893 1.00 90.75 301 ALA A N 1
ATOM 2327 C CA . ALA A 1 301 ? 16.413 16.965 10.891 1.00 90.75 301 ALA A CA 1
ATOM 2328 C C . ALA A 1 301 ? 15.993 15.635 11.543 1.00 90.75 301 ALA A C 1
ATOM 2330 O O . ALA A 1 301 ? 15.000 15.590 12.265 1.00 90.75 301 ALA A O 1
ATOM 2331 N N . ARG A 1 302 ? 16.757 14.552 11.349 1.00 91.31 302 ARG A N 1
ATOM 2332 C CA . ARG A 1 302 ? 16.476 13.240 11.965 1.00 91.31 302 ARG A CA 1
ATOM 2333 C C . ARG A 1 302 ? 16.502 13.279 13.489 1.00 91.31 302 ARG A C 1
ATOM 2335 O O . ARG A 1 302 ? 15.735 12.546 14.115 1.00 91.31 302 ARG A O 1
ATOM 2342 N N . GLU A 1 303 ? 17.378 14.093 14.067 1.00 94.12 303 GLU A N 1
ATOM 2343 C CA . GLU A 1 303 ? 17.566 14.203 15.518 1.00 94.12 303 GLU A CA 1
ATOM 2344 C C . GLU A 1 303 ? 16.843 15.400 16.145 1.00 94.12 303 GLU A C 1
ATOM 2346 O O . GLU A 1 303 ? 16.764 15.483 17.372 1.00 94.12 303 GLU A O 1
ATOM 2351 N N . ALA A 1 304 ? 16.290 16.305 15.332 1.00 94.31 304 ALA A N 1
ATOM 2352 C CA . ALA A 1 304 ? 15.630 17.510 15.811 1.00 94.31 304 ALA A CA 1
ATOM 2353 C C . ALA A 1 304 ? 14.420 17.190 16.701 1.00 94.31 304 ALA A C 1
ATOM 2355 O O . ALA A 1 304 ? 13.550 16.389 16.341 1.00 94.31 304 ALA A O 1
ATOM 2356 N N . ARG A 1 305 ? 14.347 17.863 17.856 1.00 95.56 305 ARG A N 1
ATOM 2357 C CA . ARG A 1 305 ? 13.299 17.677 18.865 1.00 95.56 305 ARG A CA 1
ATOM 2358 C C . ARG A 1 305 ? 12.610 18.982 19.234 1.00 95.56 305 ARG A C 1
ATOM 2360 O O . ARG A 1 305 ? 13.213 20.051 19.158 1.00 95.56 305 ARG A O 1
ATOM 2367 N N . ASP A 1 306 ? 11.351 18.879 19.636 1.00 92.06 306 ASP A N 1
ATOM 2368 C CA . ASP A 1 306 ? 10.593 19.987 20.206 1.00 92.06 306 ASP A CA 1
ATOM 2369 C C . ASP A 1 306 ? 10.951 20.229 21.688 1.00 92.06 306 ASP A C 1
ATOM 2371 O O . ASP A 1 306 ? 11.764 19.526 22.293 1.00 92.06 306 ASP A O 1
ATOM 2375 N N . ALA A 1 307 ? 10.310 21.226 22.303 1.00 93.38 307 ALA A N 1
ATOM 2376 C CA . ALA A 1 307 ? 10.514 21.563 23.714 1.00 93.38 307 ALA A CA 1
ATOM 2377 C C . ALA A 1 307 ? 10.065 20.462 24.701 1.00 93.38 307 ALA A C 1
ATOM 2379 O O . ALA A 1 307 ? 10.386 20.539 25.886 1.00 93.38 307 ALA A O 1
ATOM 2380 N N . ARG A 1 308 ? 9.309 19.459 24.239 1.00 89.81 308 ARG A N 1
ATOM 2381 C CA . ARG A 1 308 ? 8.860 18.300 25.024 1.00 89.81 308 ARG A CA 1
ATOM 2382 C C . ARG A 1 308 ? 9.784 17.093 24.845 1.00 89.81 308 ARG A C 1
ATOM 2384 O O . ARG A 1 308 ? 9.593 16.089 25.524 1.00 89.81 308 ARG A O 1
ATOM 2391 N N . GLY A 1 309 ? 10.795 17.202 23.983 1.00 92.19 309 GLY A N 1
ATOM 2392 C CA . GLY A 1 309 ? 11.719 16.123 23.658 1.00 92.19 309 GLY A CA 1
ATOM 2393 C C . GLY A 1 309 ? 11.204 15.181 22.570 1.00 92.19 309 GLY A C 1
ATOM 2394 O O . GLY A 1 309 ? 11.865 14.179 22.301 1.00 92.19 309 GLY A O 1
ATOM 2395 N N . GLU A 1 310 ? 10.083 15.481 21.916 1.00 92.00 310 GLU A N 1
ATOM 2396 C CA . GLU A 1 310 ? 9.527 14.679 20.822 1.00 92.00 310 GLU A CA 1
ATOM 2397 C C . GLU A 1 310 ? 10.208 15.021 19.494 1.00 92.00 310 GLU A C 1
ATOM 2399 O O . GLU A 1 310 ? 10.640 16.152 19.287 1.00 92.00 310 GLU A O 1
ATOM 2404 N N . LEU A 1 311 ? 10.328 14.058 18.577 1.00 95.00 311 LEU A N 1
ATOM 2405 C CA . LEU A 1 311 ? 10.956 14.292 17.270 1.00 95.00 311 LEU A CA 1
ATOM 2406 C C . LEU A 1 311 ? 10.099 15.236 16.412 1.00 95.00 311 LEU A C 1
ATOM 2408 O O . LEU A 1 311 ? 8.940 14.928 16.141 1.00 95.00 311 LEU A O 1
ATOM 2412 N N . LEU A 1 312 ? 10.687 16.326 15.901 1.00 94.06 312 LEU A N 1
ATOM 2413 C CA . LEU A 1 312 ? 9.989 17.254 14.994 1.00 94.06 312 LEU A CA 1
ATOM 2414 C C . LEU A 1 312 ? 9.568 16.557 13.696 1.00 94.06 312 LEU A C 1
ATOM 2416 O O . LEU A 1 312 ? 8.458 16.741 13.206 1.00 94.06 312 LEU A O 1
ATOM 2420 N N . TYR A 1 313 ? 10.442 15.699 13.175 1.00 94.75 313 TYR A N 1
ATOM 2421 C CA . TYR A 1 313 ? 10.201 14.874 11.993 1.00 94.75 313 TYR A CA 1
ATOM 2422 C C . TYR A 1 313 ? 9.849 13.442 12.413 1.00 94.75 313 TYR A C 1
ATOM 2424 O O . TYR A 1 313 ? 10.494 12.470 12.022 1.00 94.75 313 TYR A O 1
ATOM 2432 N N . GLY A 1 314 ? 8.853 13.329 13.296 1.00 95.56 314 GLY A N 1
ATOM 2433 C CA . GLY A 1 314 ? 8.418 12.074 13.911 1.00 95.56 314 GLY A CA 1
ATOM 2434 C C . GLY A 1 314 ? 7.256 11.364 13.209 1.00 95.56 314 GLY A C 1
ATOM 2435 O O . GLY A 1 314 ? 6.917 10.255 13.611 1.00 95.56 314 GLY A O 1
ATOM 2436 N N . ALA A 1 315 ? 6.649 11.968 12.184 1.00 97.31 315 ALA A N 1
ATOM 2437 C CA . ALA A 1 315 ? 5.470 11.446 11.487 1.00 97.31 315 ALA A CA 1
ATOM 2438 C C . ALA A 1 315 ? 5.834 10.309 10.509 1.00 97.31 315 ALA A C 1
ATOM 2440 O O . ALA A 1 315 ? 5.916 10.517 9.299 1.00 97.31 315 ALA A O 1
ATOM 2441 N N . GLY A 1 316 ? 6.083 9.108 11.034 1.00 97.56 316 GLY A N 1
ATOM 2442 C CA . GLY A 1 316 ? 6.494 7.936 10.260 1.00 97.56 316 GLY A CA 1
ATOM 2443 C C . GLY A 1 316 ? 5.377 7.406 9.362 1.00 97.56 316 GLY A C 1
ATOM 2444 O O . GLY A 1 316 ? 4.317 7.010 9.848 1.00 97.56 316 GLY A O 1
ATOM 2445 N N . ASN A 1 317 ? 5.623 7.374 8.053 1.00 97.44 317 ASN A N 1
ATOM 2446 C CA . ASN A 1 317 ? 4.690 6.881 7.046 1.00 97.44 317 ASN A CA 1
ATOM 2447 C C . ASN A 1 317 ? 4.497 5.359 7.165 1.00 97.44 317 ASN A C 1
ATOM 2449 O O . ASN A 1 317 ? 5.455 4.591 7.065 1.00 97.44 317 ASN A O 1
ATOM 2453 N N . ILE A 1 318 ? 3.247 4.918 7.317 1.00 96.81 318 ILE A N 1
ATOM 2454 C CA . ILE A 1 318 ? 2.888 3.492 7.414 1.00 96.81 318 ILE A CA 1
ATOM 2455 C C . ILE A 1 318 ? 2.297 2.919 6.118 1.00 96.81 318 ILE A C 1
ATOM 2457 O O . ILE A 1 318 ? 1.742 1.822 6.127 1.00 96.81 318 ILE A O 1
ATOM 2461 N N . ALA A 1 319 ? 2.412 3.653 5.004 1.00 95.81 319 ALA A N 1
ATOM 2462 C CA . ALA A 1 319 ? 1.907 3.270 3.682 1.00 95.81 319 ALA A CA 1
ATOM 2463 C C . ALA A 1 319 ? 0.396 2.955 3.660 1.00 95.81 319 ALA A C 1
ATOM 2465 O O . ALA A 1 319 ? -0.065 2.070 2.931 1.00 95.81 319 ALA A O 1
ATOM 2466 N N . MET A 1 320 ? -0.366 3.700 4.466 1.00 97.81 320 MET A N 1
ATOM 2467 C CA . MET A 1 320 ? -1.826 3.718 4.467 1.00 97.81 320 MET A CA 1
ATOM 2468 C C . MET A 1 320 ? -2.313 5.084 3.999 1.00 97.81 320 MET A C 1
ATOM 2470 O O . MET A 1 320 ? -2.017 6.106 4.629 1.00 97.81 320 MET A O 1
ATOM 2474 N N . HIS A 1 321 ? -3.070 5.093 2.907 1.00 98.69 321 HIS A N 1
ATOM 2475 C CA . HIS A 1 321 ? -3.491 6.315 2.235 1.00 98.69 321 HIS A CA 1
ATOM 2476 C C . HIS A 1 321 ? -4.982 6.276 1.901 1.00 98.69 321 HIS A C 1
ATOM 2478 O O . HIS A 1 321 ? -5.569 5.206 1.771 1.00 98.69 321 HIS A O 1
ATOM 2484 N N . VAL A 1 322 ? -5.583 7.449 1.729 1.00 98.81 322 VAL A N 1
ATOM 2485 C CA . VAL A 1 322 ? -6.850 7.595 0.998 1.00 98.81 322 VAL A CA 1
ATOM 2486 C C . VAL A 1 322 ? -6.555 8.425 -0.239 1.00 98.81 322 VAL A C 1
ATOM 2488 O O . VAL A 1 322 ? -5.832 9.420 -0.142 1.00 98.81 322 VAL A O 1
ATOM 2491 N N . LEU A 1 323 ? -7.063 7.979 -1.384 1.00 98.81 323 LEU A N 1
ATOM 2492 C CA . LEU A 1 323 ? -6.866 8.590 -2.693 1.00 98.81 323 LEU A CA 1
ATOM 2493 C C . LEU A 1 323 ? -8.225 8.913 -3.315 1.00 98.81 323 LEU A C 1
ATOM 2495 O O . LEU A 1 323 ? -9.063 8.021 -3.443 1.00 98.81 323 LEU A O 1
ATOM 2499 N N . ASP A 1 324 ? -8.409 10.145 -3.771 1.00 98.81 324 ASP A N 1
ATOM 2500 C CA . ASP A 1 324 ? -9.557 10.508 -4.597 1.00 98.81 324 ASP A CA 1
ATOM 2501 C C . ASP A 1 324 ? -9.412 9.891 -5.998 1.00 98.81 324 ASP A C 1
ATOM 2503 O O . ASP A 1 324 ? -8.351 9.971 -6.626 1.00 98.81 324 ASP A O 1
ATOM 2507 N N . VAL A 1 325 ? -10.478 9.273 -6.514 1.00 98.75 325 VAL A N 1
ATOM 2508 C CA . VAL A 1 325 ? -10.450 8.613 -7.832 1.00 98.75 325 VAL A CA 1
ATOM 2509 C C . VAL A 1 325 ? -10.116 9.611 -8.947 1.00 98.75 325 VAL A C 1
ATOM 2511 O O . VAL A 1 325 ? -9.315 9.294 -9.826 1.00 98.75 325 VAL A O 1
ATOM 2514 N N . GLY A 1 326 ? -10.670 10.828 -8.902 1.00 98.44 326 GLY A N 1
ATOM 2515 C CA . GLY A 1 326 ? -10.395 11.871 -9.896 1.00 98.44 326 GLY A CA 1
ATOM 2516 C C . GLY A 1 326 ? -8.957 12.374 -9.841 1.00 98.44 326 GLY A C 1
ATOM 2517 O O . GLY A 1 326 ? -8.332 12.623 -10.874 1.00 98.44 326 GLY A O 1
ATOM 2518 N N . PHE A 1 327 ? -8.391 12.455 -8.640 1.00 98.62 327 PHE A N 1
ATOM 2519 C CA . PHE A 1 327 ? -6.978 12.749 -8.463 1.00 98.62 327 PHE A CA 1
ATOM 2520 C C . PHE A 1 327 ? -6.089 11.676 -9.108 1.00 98.62 327 PHE A C 1
ATOM 2522 O O . PHE A 1 327 ? -5.182 12.024 -9.870 1.00 98.62 327 PHE A O 1
ATOM 2529 N N . VAL A 1 328 ? -6.374 10.386 -8.893 1.00 98.62 328 VAL A N 1
ATOM 2530 C CA . VAL A 1 328 ? -5.616 9.289 -9.526 1.00 98.62 328 VAL A CA 1
ATOM 2531 C C . VAL A 1 328 ? -5.736 9.329 -11.054 1.00 98.62 328 VAL A C 1
ATOM 2533 O O . VAL A 1 328 ? -4.722 9.209 -11.746 1.00 98.62 328 VAL A O 1
ATOM 2536 N N . GLU A 1 329 ? -6.931 9.573 -11.598 1.00 98.12 329 GLU A N 1
ATOM 2537 C CA . GLU A 1 329 ? -7.147 9.765 -13.043 1.00 98.12 329 GLU A CA 1
ATOM 2538 C C . GLU A 1 329 ? -6.288 10.925 -13.586 1.00 98.12 329 GLU A C 1
ATOM 2540 O O . GLU A 1 329 ? -5.625 10.800 -14.621 1.00 98.12 329 GLU A O 1
ATOM 2545 N N . SER A 1 330 ? -6.207 12.047 -12.862 1.00 97.62 330 SER A N 1
ATOM 2546 C CA . SER A 1 330 ? -5.405 13.208 -13.279 1.00 97.62 330 SER A CA 1
ATOM 2547 C C . SER A 1 330 ? -3.897 12.910 -13.356 1.00 97.62 330 SER A C 1
ATOM 2549 O O . SER A 1 330 ? -3.195 13.425 -14.240 1.00 97.62 330 SER A O 1
ATOM 2551 N N . LEU A 1 331 ? -3.406 12.043 -12.461 1.00 97.25 331 LEU A N 1
ATOM 2552 C CA . LEU A 1 331 ? -2.008 11.615 -12.388 1.00 97.25 331 LEU A CA 1
ATOM 2553 C C . LEU A 1 331 ? -1.632 10.581 -13.447 1.00 97.25 331 LEU A C 1
ATOM 2555 O O . LEU A 1 331 ? -0.444 10.412 -13.712 1.00 97.25 331 LEU A O 1
ATOM 2559 N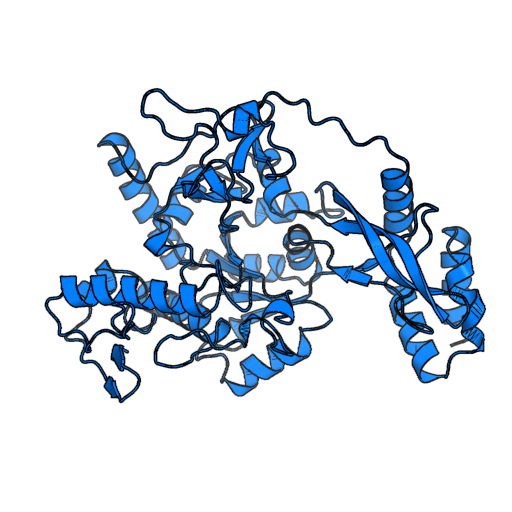 N . THR A 1 332 ? -2.613 9.891 -14.021 1.00 96.50 332 THR A N 1
ATOM 2560 C CA . THR A 1 332 ? -2.408 8.763 -14.945 1.00 96.50 332 THR A CA 1
ATOM 2561 C C . THR A 1 332 ? -2.819 9.082 -16.380 1.00 96.50 332 THR A C 1
ATOM 2563 O O . THR A 1 332 ? -2.352 8.430 -17.311 1.00 96.50 332 THR A O 1
ATOM 2566 N N . THR A 1 333 ? -3.611 10.140 -16.587 1.00 92.94 333 THR A N 1
ATOM 2567 C CA . THR A 1 333 ? -3.974 10.639 -17.921 1.00 92.94 333 THR A CA 1
ATOM 2568 C C . THR A 1 333 ? -2.724 10.992 -18.728 1.00 92.94 333 THR A C 1
ATOM 2570 O O . THR A 1 333 ? -2.024 11.961 -18.407 1.00 92.94 333 THR A O 1
ATOM 2573 N N . GLY A 1 334 ? -2.491 10.243 -19.810 1.00 87.88 334 GLY A N 1
ATOM 2574 C CA . GLY A 1 334 ? -1.325 10.401 -20.685 1.00 87.88 334 GLY A CA 1
ATOM 2575 C C . GLY A 1 334 ? -0.038 9.769 -20.140 1.00 87.88 334 GLY A C 1
ATOM 2576 O O . GLY A 1 334 ? 1.044 10.131 -20.592 1.00 87.88 334 GLY A O 1
ATOM 2577 N N . GLY A 1 335 ? -0.145 8.856 -19.171 1.00 88.56 335 GLY A N 1
ATOM 2578 C CA . GLY A 1 335 ? 0.981 8.223 -18.485 1.00 88.56 335 GLY A CA 1
ATOM 2579 C C . GLY A 1 335 ? 1.115 8.682 -17.033 1.00 88.56 335 GLY A C 1
ATOM 2580 O O . GLY A 1 335 ? 0.533 9.683 -16.613 1.00 88.56 335 GLY A O 1
ATOM 2581 N N . LEU A 1 336 ? 1.888 7.927 -16.249 1.00 92.31 336 LEU A N 1
ATOM 2582 C CA . LEU A 1 336 ? 2.080 8.196 -14.826 1.00 92.31 336 LEU A CA 1
ATOM 2583 C C . LEU A 1 336 ? 2.948 9.440 -14.607 1.00 92.31 336 LEU A C 1
ATOM 2585 O O . LEU A 1 336 ? 4.125 9.468 -14.958 1.00 92.31 336 LEU A O 1
ATOM 2589 N N . LYS A 1 337 ? 2.385 10.458 -13.956 1.00 92.19 337 LYS A N 1
ATOM 2590 C CA . LYS A 1 337 ? 3.042 11.745 -13.681 1.00 92.19 337 LYS A CA 1
ATOM 2591 C C . LYS A 1 337 ? 3.789 11.752 -12.346 1.00 92.19 337 LYS A C 1
ATOM 2593 O O . LYS A 1 337 ? 3.683 12.729 -11.601 1.00 92.19 337 LYS A O 1
ATOM 2598 N N . LEU A 1 338 ? 4.533 10.690 -12.040 1.00 94.69 338 LEU A N 1
ATOM 2599 C CA . LEU A 1 338 ? 5.386 10.568 -10.849 1.00 94.69 338 LEU A CA 1
ATOM 2600 C C . LEU A 1 338 ? 6.873 10.514 -11.242 1.00 94.69 338 LEU A C 1
ATOM 2602 O O . LEU A 1 338 ? 7.183 10.089 -12.355 1.00 94.69 338 LEU A O 1
ATOM 2606 N N . PRO A 1 339 ? 7.793 10.971 -10.372 1.00 93.38 339 PRO A N 1
ATOM 2607 C CA . PRO A 1 339 ? 9.221 10.839 -10.623 1.00 93.38 339 PRO A CA 1
ATOM 2608 C C . PRO A 1 339 ? 9.658 9.370 -10.565 1.00 93.38 339 PRO A C 1
ATOM 2610 O O . PRO A 1 339 ? 9.087 8.556 -9.839 1.00 93.38 339 PRO A O 1
ATOM 2613 N N . TRP A 1 340 ? 10.704 9.054 -11.326 1.00 94.00 340 TRP A N 1
ATOM 2614 C CA . TRP A 1 340 ? 11.395 7.771 -11.262 1.00 94.00 340 TRP A CA 1
ATOM 2615 C C . TRP A 1 340 ? 12.623 7.878 -10.364 1.00 94.00 340 TRP A C 1
ATOM 2617 O O . TRP A 1 340 ? 13.485 8.732 -10.576 1.00 94.00 340 TRP A O 1
ATOM 2627 N N . HIS A 1 341 ? 12.722 6.966 -9.405 1.00 92.69 341 HIS A N 1
ATOM 2628 C CA . HIS A 1 341 ? 13.854 6.807 -8.500 1.00 92.69 341 HIS A CA 1
ATOM 2629 C C . HIS A 1 341 ? 14.811 5.748 -9.037 1.00 92.69 341 HIS A C 1
ATOM 2631 O O . HIS A 1 341 ? 14.385 4.698 -9.526 1.00 92.69 341 HIS A O 1
ATOM 2637 N N . VAL A 1 342 ? 16.114 6.023 -8.952 1.00 93.62 342 VAL A N 1
ATOM 2638 C CA . VAL A 1 342 ? 17.171 5.179 -9.527 1.00 93.62 342 VAL A CA 1
ATOM 2639 C C . VAL A 1 342 ? 17.888 4.409 -8.419 1.00 93.62 342 VAL A C 1
ATOM 2641 O O . VAL A 1 342 ? 18.728 4.952 -7.705 1.00 93.62 342 VAL A O 1
ATOM 2644 N N . ALA A 1 343 ? 17.617 3.111 -8.310 1.00 92.50 343 ALA A N 1
ATOM 2645 C CA . ALA A 1 343 ? 18.278 2.228 -7.353 1.00 92.50 343 ALA A CA 1
ATOM 2646 C C . ALA A 1 343 ? 19.503 1.555 -7.992 1.00 92.50 343 ALA A C 1
ATOM 2648 O O . ALA A 1 343 ? 19.378 0.526 -8.665 1.00 92.50 343 ALA A O 1
ATOM 2649 N N . ARG A 1 344 ? 20.697 2.126 -7.780 1.00 93.50 344 ARG A N 1
ATOM 2650 C CA . ARG A 1 344 ? 21.976 1.597 -8.295 1.00 93.50 344 ARG A CA 1
ATOM 2651 C C . ARG A 1 344 ? 22.485 0.444 -7.431 1.00 93.50 344 ARG A C 1
ATOM 2653 O O . ARG A 1 344 ? 22.570 0.574 -6.212 1.00 93.50 344 ARG A O 1
ATOM 2660 N N . LYS A 1 345 ? 22.816 -0.694 -8.048 1.00 93.31 345 LYS A N 1
ATOM 2661 C CA . LYS A 1 345 ? 23.240 -1.910 -7.334 1.00 93.31 345 LYS A CA 1
ATOM 2662 C C . LYS A 1 345 ? 23.946 -2.923 -8.233 1.00 93.31 345 LYS A C 1
ATOM 2664 O O . LYS A 1 345 ? 23.723 -2.969 -9.441 1.00 93.31 345 LYS A O 1
ATOM 2669 N N . SER A 1 346 ? 24.701 -3.815 -7.595 1.00 95.31 346 SER A N 1
ATOM 2670 C CA . SER A 1 346 ? 25.193 -5.046 -8.217 1.00 95.31 346 SER A CA 1
ATOM 2671 C C . SER A 1 346 ? 24.058 -6.067 -8.345 1.00 95.31 346 SER A C 1
ATOM 2673 O O . SER A 1 346 ? 23.290 -6.276 -7.397 1.00 95.31 346 SER A O 1
ATOM 2675 N N . MET A 1 347 ? 23.920 -6.689 -9.516 1.00 95.12 347 MET A N 1
ATOM 2676 C CA . MET A 1 347 ? 22.880 -7.677 -9.815 1.00 95.12 347 MET A CA 1
ATOM 2677 C C . MET A 1 347 ? 23.486 -8.947 -10.414 1.00 95.12 347 MET A C 1
ATOM 2679 O O . MET A 1 347 ? 24.371 -8.871 -11.263 1.00 95.12 347 MET A O 1
ATOM 2683 N N . ASN A 1 348 ? 22.966 -10.109 -10.000 1.00 95.44 348 ASN A N 1
ATOM 2684 C CA . ASN A 1 348 ? 23.204 -11.373 -10.700 1.00 95.44 348 ASN A CA 1
ATOM 2685 C C . ASN A 1 348 ? 22.490 -11.305 -12.051 1.00 95.44 348 ASN A C 1
ATOM 2687 O O . ASN A 1 348 ? 21.267 -11.185 -12.078 1.00 95.44 348 ASN A O 1
ATOM 2691 N N . VAL A 1 349 ? 23.236 -11.374 -13.143 1.00 95.75 349 VAL A N 1
ATOM 2692 C CA . VAL A 1 349 ? 22.719 -11.298 -14.512 1.00 95.75 349 VAL A CA 1
ATOM 2693 C C . VAL A 1 349 ? 23.259 -12.453 -15.342 1.00 95.75 349 VAL A C 1
ATOM 2695 O O . VAL A 1 349 ? 24.212 -13.128 -14.952 1.00 95.75 349 VAL A O 1
ATOM 2698 N N . TRP A 1 350 ? 22.664 -12.658 -16.509 1.00 94.88 350 TRP A N 1
ATOM 2699 C CA . TRP A 1 350 ? 23.239 -13.487 -17.557 1.00 94.88 350 TRP A CA 1
ATOM 2700 C C . TRP A 1 350 ? 23.895 -12.591 -18.608 1.00 94.88 350 TRP A C 1
ATOM 2702 O O . TRP A 1 350 ? 23.275 -11.640 -19.081 1.00 94.88 350 TRP A O 1
ATOM 2712 N N . ASP A 1 351 ? 25.148 -12.870 -18.955 1.00 89.94 351 ASP A N 1
ATOM 2713 C CA . ASP A 1 351 ? 25.888 -12.136 -19.983 1.00 89.94 351 ASP A CA 1
ATOM 2714 C C . ASP A 1 351 ? 26.752 -13.119 -20.784 1.00 89.94 351 ASP A C 1
ATOM 2716 O O . ASP A 1 351 ? 27.503 -13.907 -20.205 1.00 89.94 351 ASP A O 1
ATOM 2720 N N . ARG A 1 352 ? 26.616 -13.103 -22.117 1.00 85.06 352 ARG A N 1
ATOM 2721 C CA . ARG A 1 352 ? 27.401 -13.914 -23.075 1.00 85.06 352 ARG A CA 1
ATOM 2722 C C . ARG A 1 352 ? 27.589 -15.387 -22.674 1.00 85.06 352 ARG A C 1
ATOM 2724 O O . ARG A 1 352 ? 28.697 -15.917 -22.719 1.00 85.06 352 ARG A O 1
ATOM 2731 N N . GLY A 1 353 ? 26.511 -16.055 -22.266 1.00 84.69 353 GLY A N 1
ATOM 2732 C CA . GLY A 1 353 ? 26.533 -17.488 -21.948 1.00 84.69 353 GLY A CA 1
ATOM 2733 C C . GLY A 1 353 ? 26.837 -17.843 -20.491 1.00 84.69 353 GLY A C 1
ATOM 2734 O O . GLY A 1 353 ? 26.721 -19.016 -20.140 1.00 84.69 353 GLY A O 1
ATOM 2735 N N . ALA A 1 354 ? 27.152 -16.877 -19.623 1.00 90.25 354 ALA A N 1
ATOM 2736 C CA . ALA A 1 354 ? 27.485 -17.141 -18.223 1.00 90.25 354 ALA A CA 1
ATOM 2737 C C . ALA A 1 354 ? 26.670 -16.290 -17.239 1.00 90.25 354 ALA A C 1
ATOM 2739 O O . ALA A 1 354 ? 26.313 -15.143 -17.512 1.00 90.25 354 ALA A O 1
ATOM 2740 N N . ALA A 1 355 ? 26.402 -16.854 -16.058 1.00 94.19 355 ALA A N 1
ATOM 2741 C CA . ALA A 1 355 ? 25.926 -16.080 -14.919 1.00 94.19 355 ALA A CA 1
ATOM 2742 C C . ALA A 1 355 ? 27.081 -15.229 -14.370 1.00 94.19 355 ALA A C 1
ATOM 2744 O O . ALA A 1 355 ? 28.170 -15.743 -14.113 1.00 94.19 355 ALA A O 1
ATOM 2745 N N . THR A 1 356 ? 26.849 -13.934 -14.190 1.00 95.50 356 THR A N 1
ATOM 2746 C CA . THR A 1 356 ? 27.854 -12.979 -13.715 1.00 95.50 356 THR A CA 1
ATOM 2747 C C . THR A 1 356 ? 27.218 -11.892 -12.847 1.00 95.50 356 THR A C 1
ATOM 2749 O O . THR A 1 356 ? 25.998 -11.814 -12.706 1.00 95.50 356 THR A O 1
ATOM 2752 N N . GLN A 1 357 ? 28.045 -11.045 -12.241 1.00 95.44 357 GLN A N 1
ATOM 2753 C CA . GLN A 1 357 ? 27.617 -9.853 -11.518 1.00 95.44 357 GLN A CA 1
ATOM 2754 C C . GLN A 1 357 ? 27.879 -8.619 -12.370 1.00 95.44 357 GLN A C 1
ATOM 2756 O O . GLN A 1 357 ? 28.996 -8.411 -12.844 1.00 95.44 357 GLN A O 1
ATOM 2761 N N . LYS A 1 358 ? 26.859 -7.777 -12.533 1.00 94.88 358 LYS A N 1
ATOM 2762 C CA . LYS A 1 358 ? 26.978 -6.523 -13.277 1.00 94.88 358 LYS A CA 1
ATOM 2763 C C . LYS A 1 358 ? 26.394 -5.369 -12.478 1.00 94.88 358 LYS A C 1
ATOM 2765 O O . LYS A 1 358 ? 25.367 -5.514 -11.811 1.00 94.88 358 LYS A O 1
ATOM 2770 N N . GLN A 1 359 ? 27.076 -4.230 -12.535 1.00 95.75 359 GLN A N 1
ATOM 2771 C CA . GLN A 1 359 ? 26.568 -2.981 -11.981 1.00 95.75 359 GLN A CA 1
ATOM 2772 C C . GLN A 1 359 ? 25.499 -2.411 -12.910 1.00 95.75 359 GLN A C 1
ATOM 2774 O O . GLN A 1 359 ? 25.655 -2.407 -14.131 1.00 95.75 359 GLN A O 1
ATOM 2779 N N . GLY A 1 360 ? 24.412 -1.937 -12.320 1.00 95.38 360 GLY A N 1
ATOM 2780 C CA . GLY A 1 360 ? 23.316 -1.335 -13.057 1.00 95.38 360 GLY A CA 1
ATOM 2781 C C . GLY A 1 360 ? 22.329 -0.654 -12.126 1.00 95.38 360 GLY A C 1
ATOM 2782 O O . GLY A 1 360 ? 22.624 -0.411 -10.951 1.00 95.38 360 GLY A O 1
ATOM 2783 N N . ALA A 1 361 ? 21.142 -0.368 -12.644 1.00 96.19 361 ALA A N 1
ATOM 2784 C CA . ALA A 1 361 ? 20.073 0.236 -11.872 1.00 96.19 361 ALA A CA 1
ATOM 2785 C C . ALA A 1 361 ? 18.713 -0.409 -12.121 1.00 96.19 361 ALA A C 1
ATOM 2787 O O . ALA A 1 361 ? 18.426 -0.951 -13.191 1.00 96.19 361 ALA A O 1
ATOM 2788 N N . LYS A 1 362 ? 17.872 -0.295 -11.095 1.00 95.81 362 LYS A N 1
ATOM 2789 C CA . LYS A 1 362 ? 16.426 -0.487 -11.176 1.00 95.81 362 LYS A CA 1
ATOM 2790 C C . LYS A 1 362 ? 15.726 0.860 -11.061 1.00 95.81 362 LYS A C 1
ATOM 2792 O O . LYS A 1 362 ? 16.276 1.785 -10.463 1.00 95.81 362 LYS A O 1
ATOM 2797 N N . PHE A 1 363 ? 14.522 0.931 -11.611 1.00 95.00 363 PHE A N 1
ATOM 2798 C CA . PHE A 1 363 ? 13.724 2.148 -11.671 1.00 95.00 363 PHE A CA 1
ATOM 2799 C C . PHE A 1 363 ? 12.390 1.898 -10.985 1.00 95.00 363 PHE A C 1
ATOM 2801 O O . PHE A 1 363 ? 11.681 0.951 -11.327 1.00 95.00 363 PHE A O 1
ATOM 2808 N N . GLU A 1 364 ? 12.068 2.732 -10.006 1.00 93.81 364 GLU A N 1
ATOM 2809 C CA . GLU A 1 364 ? 10.862 2.594 -9.194 1.00 93.81 364 GLU A CA 1
ATOM 2810 C C . GLU A 1 364 ? 10.154 3.943 -9.078 1.00 93.81 364 GLU A C 1
ATOM 2812 O O . GLU A 1 364 ? 10.786 4.995 -9.060 1.00 93.81 364 GLU A O 1
ATOM 2817 N N . THR A 1 365 ? 8.830 3.915 -8.999 1.00 94.56 365 THR A N 1
ATOM 2818 C CA . THR A 1 365 ? 8.018 5.068 -8.601 1.00 94.56 365 THR A CA 1
ATOM 2819 C C . THR A 1 365 ? 7.454 4.820 -7.211 1.00 94.56 365 THR A C 1
ATOM 2821 O O . THR A 1 365 ? 7.133 3.677 -6.856 1.00 94.56 365 THR A O 1
ATOM 2824 N N . PHE A 1 366 ? 7.281 5.880 -6.424 1.00 94.19 366 PHE A N 1
ATOM 2825 C CA . PHE A 1 366 ? 6.712 5.773 -5.089 1.00 94.19 366 PHE A CA 1
ATOM 2826 C C . PHE A 1 366 ? 5.341 6.446 -5.018 1.00 94.19 366 PHE A C 1
ATOM 2828 O O . PHE A 1 366 ? 5.152 7.578 -5.441 1.00 94.19 366 PHE A O 1
ATOM 2835 N N . VAL A 1 367 ? 4.351 5.747 -4.455 1.00 95.75 367 VAL A N 1
ATOM 2836 C CA . VAL A 1 367 ? 2.961 6.237 -4.339 1.00 95.75 367 VAL A CA 1
ATOM 2837 C C . VAL A 1 367 ? 2.878 7.563 -3.586 1.00 95.75 367 VAL A C 1
ATOM 2839 O O . VAL A 1 367 ? 2.041 8.400 -3.900 1.00 95.75 367 VAL A O 1
ATOM 2842 N N . PHE A 1 368 ? 3.766 7.778 -2.617 1.00 94.81 368 PHE A N 1
ATOM 2843 C CA . PHE A 1 368 ? 3.791 8.993 -1.815 1.00 94.81 368 PHE A CA 1
ATOM 2844 C C . PHE A 1 368 ? 4.332 10.214 -2.573 1.00 94.81 368 PHE A C 1
ATOM 2846 O O . PHE A 1 368 ? 4.096 11.334 -2.127 1.00 94.81 368 PHE A O 1
ATOM 2853 N N . ASP A 1 369 ? 4.938 10.039 -3.754 1.00 95.94 369 ASP A N 1
ATOM 2854 C CA . ASP A 1 369 ? 5.281 11.155 -4.651 1.00 95.94 369 ASP A CA 1
ATOM 2855 C C . ASP A 1 369 ? 4.039 11.814 -5.275 1.00 95.94 369 ASP A C 1
ATOM 2857 O O . ASP A 1 369 ? 4.137 12.832 -5.967 1.00 95.94 369 ASP A O 1
ATOM 2861 N N . ALA A 1 370 ? 2.852 11.250 -5.039 1.00 97.44 370 ALA A N 1
ATOM 2862 C CA . ALA A 1 370 ? 1.587 11.892 -5.355 1.00 97.44 370 ALA A CA 1
ATOM 2863 C C . ALA A 1 370 ? 1.204 12.979 -4.330 1.00 97.44 370 ALA A C 1
ATOM 2865 O O . ALA A 1 370 ? 0.516 13.927 -4.705 1.00 97.44 370 ALA A O 1
ATOM 2866 N N . LEU A 1 371 ? 1.683 12.920 -3.077 1.00 97.44 371 LEU A N 1
ATOM 2867 C CA . LEU A 1 371 ? 1.339 13.904 -2.034 1.00 97.44 371 LEU A CA 1
ATOM 2868 C C . LEU A 1 371 ? 1.587 15.365 -2.461 1.00 97.44 371 LEU A C 1
ATOM 2870 O O . LEU A 1 371 ? 0.664 16.170 -2.321 1.00 97.44 371 LEU A O 1
ATOM 2874 N N . PRO A 1 372 ? 2.732 15.730 -3.080 1.00 96.50 372 PRO A N 1
ATOM 2875 C CA . PRO A 1 372 ? 3.011 17.125 -3.440 1.00 96.50 372 PRO A CA 1
ATOM 2876 C C . PRO A 1 372 ? 2.144 17.645 -4.596 1.00 96.50 372 PRO A C 1
ATOM 2878 O O . PRO A 1 372 ? 2.110 18.852 -4.867 1.00 96.50 372 PRO A O 1
ATOM 2881 N N . LYS A 1 373 ? 1.488 16.727 -5.318 1.00 97.00 373 LYS A N 1
ATOM 2882 C CA . LYS A 1 373 ? 0.582 17.007 -6.440 1.00 97.00 373 LYS A CA 1
ATOM 2883 C C . LYS A 1 373 ? -0.872 17.109 -5.984 1.00 97.00 373 LYS A C 1
ATOM 2885 O O . LYS A 1 373 ? -1.700 17.586 -6.754 1.00 97.00 373 LYS A O 1
ATOM 2890 N N . SER A 1 374 ? -1.173 16.679 -4.760 1.00 97.38 374 SER A N 1
ATOM 2891 C CA . SER A 1 374 ? -2.506 16.760 -4.178 1.00 97.38 374 SER A CA 1
ATOM 2892 C C . SER A 1 3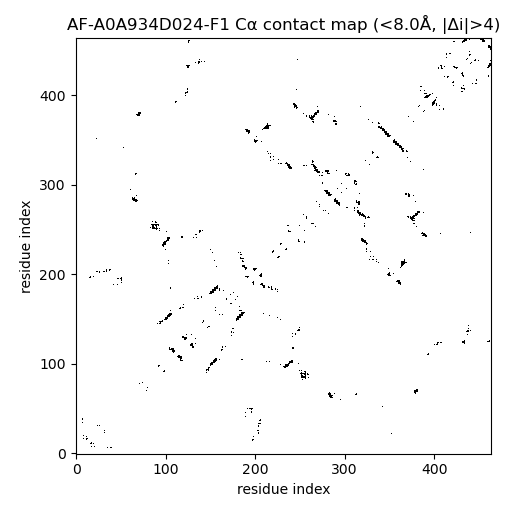74 ? -2.909 18.223 -3.928 1.00 97.38 374 SER A C 1
ATOM 2894 O O . SER A 1 374 ? -2.079 19.000 -3.452 1.00 97.38 374 SER A O 1
ATOM 2896 N N . PRO A 1 375 ? -4.166 18.628 -4.202 1.00 95.31 375 PRO A N 1
ATOM 2897 C CA . PRO A 1 375 ? -4.638 19.985 -3.900 1.00 95.31 375 PRO A CA 1
ATOM 2898 C C . PRO A 1 375 ? -4.639 20.297 -2.394 1.00 95.31 375 PRO A C 1
ATOM 2900 O O . PRO A 1 375 ? -4.451 21.441 -1.992 1.00 95.31 375 PRO A O 1
ATOM 2903 N N . SER A 1 376 ? -4.853 19.273 -1.570 1.00 97.00 376 SER A N 1
ATOM 2904 C CA . SER A 1 376 ? -4.880 19.315 -0.107 1.00 97.00 376 SER A CA 1
ATOM 2905 C C . SER A 1 376 ? -4.510 17.929 0.427 1.00 97.00 376 SER A C 1
ATOM 2907 O O . SER A 1 376 ? -4.662 16.939 -0.287 1.00 97.00 376 SER A O 1
ATOM 2909 N N . SER A 1 377 ? -4.001 17.823 1.650 1.00 97.88 377 SER A N 1
ATOM 2910 C CA . SER A 1 377 ? -3.635 16.538 2.254 1.00 97.88 377 SER A CA 1
ATOM 2911 C C . SER A 1 377 ? -3.890 16.565 3.752 1.00 97.88 377 SER A C 1
ATOM 2913 O O . SER A 1 377 ? -3.690 17.586 4.408 1.00 97.88 377 SER A O 1
ATOM 2915 N N . VAL A 1 378 ? -4.290 15.419 4.300 1.00 98.12 378 VAL A N 1
ATOM 2916 C CA . VAL A 1 378 ? -4.365 15.196 5.746 1.00 98.12 378 VAL A CA 1
ATOM 2917 C C . VAL A 1 378 ? -3.289 14.204 6.163 1.00 98.12 378 VAL A C 1
ATOM 2919 O O . VAL A 1 378 ? -3.156 13.136 5.564 1.00 98.12 378 VAL A O 1
ATOM 2922 N N . THR A 1 379 ? -2.578 14.536 7.238 1.00 98.50 379 THR A N 1
ATOM 2923 C CA . THR A 1 379 ? -1.674 13.623 7.945 1.00 98.50 379 THR A CA 1
ATOM 2924 C C . THR A 1 379 ? -2.333 13.218 9.259 1.00 98.50 379 THR A C 1
ATOM 2926 O O . THR A 1 379 ? -2.388 14.019 10.189 1.00 98.50 379 THR A O 1
ATOM 2929 N N . LEU A 1 380 ? -2.884 12.005 9.335 1.00 98.56 380 LEU A N 1
ATOM 2930 C CA . LEU A 1 380 ? -3.551 11.499 10.540 1.00 98.56 380 LEU A CA 1
ATOM 2931 C C . LEU A 1 380 ? -2.579 10.667 11.376 1.00 98.56 380 LEU A C 1
ATOM 2933 O O . LEU A 1 380 ? -2.100 9.633 10.914 1.00 98.56 380 LEU A O 1
ATOM 2937 N N . GLU A 1 381 ? -2.323 11.085 12.612 1.00 98.38 381 GLU A N 1
ATOM 2938 C CA . GLU A 1 381 ? -1.572 10.270 13.567 1.00 98.38 381 GLU A CA 1
ATOM 2939 C C . GLU A 1 381 ? -2.467 9.194 14.189 1.00 98.38 381 GLU A C 1
ATOM 2941 O O . GLU A 1 381 ? -3.568 9.480 14.670 1.00 98.38 381 GLU A O 1
ATOM 2946 N N . VAL A 1 382 ? -1.964 7.959 14.216 1.00 97.81 382 VAL A N 1
ATOM 2947 C CA . VAL A 1 382 ? -2.629 6.803 14.825 1.00 97.81 382 VAL A CA 1
ATOM 2948 C C . VAL A 1 382 ? -1.725 6.098 15.834 1.00 97.81 382 VAL A C 1
ATOM 2950 O O . VAL A 1 382 ? -0.495 6.202 15.800 1.00 97.81 382 VAL A O 1
ATOM 2953 N N . ALA A 1 383 ? -2.335 5.350 16.754 1.00 97.06 383 ALA A N 1
ATOM 2954 C CA . ALA A 1 383 ? -1.594 4.545 17.715 1.00 97.06 383 ALA A CA 1
ATOM 2955 C C . ALA A 1 383 ? -0.966 3.330 17.014 1.00 97.06 383 ALA A C 1
ATOM 2957 O O . ALA A 1 383 ? -1.676 2.460 16.510 1.00 97.06 383 ALA A O 1
ATOM 2958 N N . ARG A 1 384 ? 0.370 3.228 17.037 1.00 96.81 384 ARG A N 1
ATOM 2959 C CA . ARG A 1 384 ? 1.109 2.100 16.437 1.00 96.81 384 ARG A CA 1
ATOM 2960 C C . ARG A 1 384 ? 0.580 0.744 16.896 1.00 96.81 384 ARG A C 1
ATOM 2962 O O . ARG A 1 384 ? 0.318 -0.112 16.062 1.00 96.81 384 ARG A O 1
ATOM 2969 N N . ALA A 1 385 ? 0.373 0.588 18.203 1.00 96.38 385 ALA A N 1
ATOM 2970 C CA . ALA A 1 385 ? -0.112 -0.653 18.802 1.00 96.38 385 ALA A CA 1
ATOM 2971 C C . ALA A 1 385 ? -1.486 -1.102 18.269 1.00 96.38 385 ALA A C 1
ATOM 2973 O O . ALA A 1 385 ? -1.842 -2.264 18.425 1.00 96.38 385 ALA A O 1
ATOM 2974 N N . HIS A 1 386 ? -2.261 -0.199 17.660 1.00 96.19 386 HIS A N 1
ATOM 2975 C CA . HIS A 1 386 ? -3.598 -0.499 17.148 1.00 96.19 386 HIS A CA 1
ATOM 2976 C C . HIS A 1 386 ? -3.631 -0.645 15.626 1.00 96.19 386 HIS A C 1
ATOM 2978 O O . HIS A 1 386 ? -4.497 -1.344 15.110 1.00 96.19 386 HIS A O 1
ATOM 2984 N N . GLU A 1 387 ? -2.718 0.015 14.904 1.00 97.88 387 GLU A N 1
ATOM 2985 C CA . GLU A 1 387 ? -2.829 0.154 13.447 1.00 97.88 387 GLU A CA 1
ATOM 2986 C C . GLU A 1 387 ? -1.572 -0.220 12.656 1.00 97.88 387 GLU A C 1
ATOM 2988 O O . GLU A 1 387 ? -1.634 -0.266 11.428 1.00 97.88 387 GLU A O 1
ATOM 2993 N N . PHE A 1 388 ? -0.434 -0.507 13.301 1.00 97.81 388 PHE A N 1
ATOM 2994 C CA . PHE A 1 388 ? 0.813 -0.778 12.583 1.00 97.81 388 PHE A CA 1
ATOM 2995 C C . PHE A 1 388 ? 1.693 -1.844 13.240 1.00 97.81 388 PHE A C 1
ATOM 2997 O O . PHE A 1 388 ? 2.449 -1.563 14.170 1.00 97.81 388 PHE A O 1
ATOM 3004 N N . SER A 1 389 ? 1.642 -3.053 12.677 1.00 97.00 389 SER A N 1
ATOM 3005 C CA . SER A 1 389 ? 2.575 -4.145 12.973 1.00 97.00 389 SER A CA 1
ATOM 3006 C C . SER A 1 389 ? 2.857 -4.935 11.686 1.00 97.00 389 SER A C 1
ATOM 3008 O O . SER A 1 389 ? 2.157 -5.906 11.382 1.00 97.00 389 SER A O 1
ATOM 3010 N N . PRO A 1 390 ? 3.802 -4.463 10.848 1.00 95.88 390 PRO A N 1
ATOM 3011 C CA . PRO A 1 390 ? 4.061 -5.057 9.544 1.00 95.88 390 PRO A CA 1
ATOM 3012 C C . PRO A 1 390 ? 4.882 -6.351 9.650 1.00 95.88 390 PRO A C 1
ATOM 3014 O O . PRO A 1 390 ? 5.695 -6.527 10.554 1.00 95.88 390 PRO A O 1
ATOM 3017 N N . VAL A 1 391 ? 4.738 -7.232 8.661 1.00 95.44 391 VAL A N 1
ATOM 3018 C CA . VAL A 1 391 ? 5.509 -8.482 8.547 1.00 95.44 391 VAL A CA 1
ATOM 3019 C C . VAL A 1 391 ? 6.513 -8.368 7.403 1.00 95.44 391 VAL A C 1
ATOM 3021 O O . VAL A 1 391 ? 6.174 -8.617 6.252 1.00 95.44 391 VAL A O 1
ATOM 3024 N N . LYS A 1 392 ? 7.757 -7.976 7.668 1.00 91.50 392 LYS A N 1
ATOM 3025 C CA . LYS A 1 392 ? 8.805 -7.727 6.659 1.00 91.50 392 LYS A CA 1
ATOM 3026 C C . LYS A 1 392 ? 9.958 -8.730 6.693 1.00 91.50 392 LYS A C 1
ATOM 3028 O O . LYS A 1 392 ? 10.531 -8.999 5.633 1.00 91.50 392 LYS A O 1
ATOM 3033 N N . ASN A 1 393 ? 10.275 -9.271 7.866 1.00 93.38 393 ASN A N 1
ATOM 3034 C CA . ASN A 1 393 ? 11.427 -10.139 8.111 1.00 93.38 393 ASN A CA 1
ATOM 3035 C C . ASN A 1 393 ? 10.974 -11.513 8.624 1.00 93.38 393 ASN A C 1
ATOM 3037 O O . ASN A 1 393 ? 9.916 -11.618 9.234 1.00 93.38 393 ASN A O 1
ATOM 3041 N N . ALA A 1 394 ? 11.759 -12.570 8.392 1.00 93.75 394 ALA A N 1
ATOM 3042 C CA . ALA A 1 394 ? 11.450 -13.897 8.938 1.00 93.75 394 ALA A CA 1
ATOM 3043 C C . ALA A 1 394 ? 11.467 -13.912 10.478 1.00 93.75 394 ALA A C 1
ATOM 3045 O O . ALA A 1 394 ? 10.600 -14.517 11.102 1.00 93.75 394 ALA A O 1
ATOM 3046 N N . GLU A 1 395 ? 12.425 -13.204 11.079 1.00 94.69 395 GLU A N 1
ATOM 3047 C CA . GLU A 1 395 ? 12.656 -13.138 12.524 1.00 94.69 395 GLU A CA 1
ATOM 3048 C C . GLU A 1 395 ? 13.023 -11.707 12.950 1.00 94.69 395 GLU A C 1
ATOM 3050 O O . GLU A 1 395 ? 13.379 -10.870 12.115 1.00 94.69 395 GLU A O 1
ATOM 3055 N N . GLY A 1 396 ? 12.958 -11.430 14.255 1.00 93.50 396 GLY A N 1
ATOM 3056 C CA . GLY A 1 396 ? 13.302 -10.126 14.828 1.00 93.50 396 GLY A CA 1
ATOM 3057 C C . GLY A 1 396 ? 12.198 -9.079 14.667 1.00 93.50 396 GLY A C 1
ATOM 3058 O O . GLY A 1 396 ? 11.011 -9.405 14.722 1.00 93.50 396 GLY A O 1
ATOM 3059 N N . GLU A 1 397 ? 12.588 -7.810 14.515 1.00 91.38 397 GLU A N 1
ATOM 3060 C CA . GLU A 1 397 ? 11.639 -6.712 14.288 1.00 91.38 397 GLU A CA 1
ATOM 3061 C C . GLU A 1 397 ? 10.827 -6.926 13.005 1.00 91.38 397 GLU A C 1
ATOM 3063 O O . GLU A 1 397 ? 11.355 -7.422 12.007 1.00 91.38 397 GLU A O 1
ATOM 3068 N N . ASP A 1 398 ? 9.561 -6.502 13.018 1.00 93.50 398 ASP A N 1
ATOM 3069 C CA . ASP A 1 398 ? 8.633 -6.640 11.892 1.00 93.50 398 ASP A CA 1
ATOM 3070 C C . ASP A 1 398 ? 8.562 -8.092 11.369 1.00 93.50 398 ASP A C 1
ATOM 3072 O O . ASP A 1 398 ? 8.674 -8.343 10.168 1.00 93.50 398 ASP A O 1
ATOM 3076 N N . SER A 1 399 ? 8.436 -9.075 12.264 1.00 96.31 399 SER A N 1
ATOM 3077 C CA . SER A 1 399 ? 8.359 -10.503 11.931 1.00 96.31 399 SER A CA 1
ATOM 3078 C C . SER A 1 399 ? 6.967 -11.091 12.194 1.00 96.31 399 SER A C 1
ATOM 3080 O O . SER A 1 399 ? 6.143 -10.471 12.875 1.00 96.31 399 SER A O 1
ATOM 3082 N N . PRO A 1 400 ? 6.662 -12.308 11.699 1.00 97.00 400 PRO A N 1
ATOM 3083 C CA . PRO A 1 400 ? 5.420 -12.992 12.047 1.00 97.00 400 PRO A CA 1
ATOM 3084 C C . PRO A 1 400 ? 5.216 -13.130 13.559 1.00 97.00 400 PRO A C 1
ATOM 3086 O O . PRO A 1 400 ? 4.089 -12.999 14.031 1.00 97.00 400 PRO A O 1
ATOM 3089 N N . ALA A 1 401 ? 6.292 -13.359 14.320 1.00 96.31 401 ALA A N 1
ATOM 3090 C CA . ALA A 1 401 ? 6.231 -13.494 15.772 1.00 96.31 401 ALA A CA 1
ATOM 3091 C C . ALA A 1 401 ? 5.822 -12.179 16.453 1.00 96.31 401 ALA A C 1
ATOM 3093 O O . ALA A 1 401 ? 4.902 -12.177 17.271 1.00 96.31 401 ALA A O 1
ATOM 3094 N N . THR A 1 402 ? 6.442 -11.051 16.080 1.00 96.88 402 THR A N 1
ATOM 3095 C CA . THR A 1 402 ? 6.082 -9.740 16.651 1.00 96.88 402 THR A CA 1
ATOM 3096 C C . THR A 1 402 ? 4.657 -9.346 16.279 1.00 96.88 402 THR A C 1
ATOM 3098 O O . THR A 1 402 ? 3.899 -8.912 17.140 1.00 96.88 402 THR A O 1
ATOM 3101 N N . CYS A 1 403 ? 4.256 -9.588 15.029 1.00 97.75 403 CYS A N 1
ATOM 3102 C CA . CYS A 1 403 ? 2.916 -9.274 14.542 1.00 97.75 403 CYS A CA 1
ATOM 3103 C C . CYS A 1 403 ? 1.817 -10.096 15.236 1.00 97.75 403 CYS A C 1
ATOM 3105 O O . CYS A 1 403 ? 0.816 -9.537 15.687 1.00 97.75 403 CYS A O 1
ATOM 3107 N N . ARG A 1 404 ? 2.020 -11.411 15.409 1.00 97.62 404 ARG A N 1
ATOM 3108 C CA . ARG A 1 404 ? 1.111 -12.273 16.188 1.00 97.62 404 ARG A CA 1
ATOM 3109 C C . ARG A 1 404 ? 0.991 -11.799 17.634 1.00 97.62 404 ARG A C 1
ATOM 3111 O O . ARG A 1 404 ? -0.115 -11.739 18.163 1.00 97.62 404 ARG A O 1
ATOM 3118 N N . ALA A 1 405 ? 2.109 -11.431 18.259 1.00 97.62 405 ALA A N 1
ATOM 3119 C CA . ALA A 1 405 ? 2.107 -10.916 19.622 1.00 97.62 405 ALA A CA 1
ATOM 3120 C C . ALA A 1 405 ? 1.338 -9.590 19.742 1.00 97.62 405 ALA A C 1
ATOM 3122 O O . ALA A 1 405 ? 0.572 -9.418 20.687 1.00 97.62 405 ALA A O 1
ATOM 3123 N N . ASP A 1 406 ? 1.490 -8.676 18.784 1.00 97.94 406 ASP A N 1
ATOM 3124 C CA . ASP A 1 406 ? 0.765 -7.401 18.772 1.00 97.94 406 ASP A CA 1
ATOM 3125 C C . ASP A 1 406 ? -0.743 -7.593 18.559 1.00 97.94 406 ASP A C 1
ATOM 3127 O O . ASP A 1 406 ? -1.538 -6.993 19.281 1.00 97.94 406 ASP A O 1
ATOM 3131 N N . LEU A 1 407 ? -1.145 -8.492 17.652 1.00 97.94 407 LEU A N 1
ATOM 3132 C CA . LEU A 1 407 ? -2.549 -8.889 17.475 1.00 97.94 407 LEU A CA 1
ATOM 3133 C C . LEU A 1 407 ? -3.145 -9.456 18.771 1.00 97.94 407 LEU A C 1
ATOM 3135 O O . LEU A 1 407 ? -4.230 -9.053 19.187 1.00 97.94 407 LEU A O 1
ATOM 3139 N N . CYS A 1 408 ? -2.419 -10.356 19.438 1.00 98.06 408 CYS A N 1
ATOM 3140 C CA . CYS A 1 408 ? -2.821 -10.906 20.729 1.00 98.06 408 CYS A CA 1
ATOM 3141 C C . CYS A 1 408 ? -2.966 -9.825 21.802 1.00 98.06 408 CYS A C 1
ATOM 3143 O O . CYS A 1 408 ? -3.952 -9.826 22.533 1.00 98.06 408 CYS A O 1
ATOM 3145 N N . ARG A 1 409 ? -2.011 -8.890 21.906 1.00 97.94 409 ARG A N 1
ATOM 3146 C CA . ARG A 1 409 ? -2.069 -7.784 22.879 1.00 97.94 409 ARG A CA 1
ATOM 3147 C C . ARG A 1 409 ? -3.282 -6.893 22.636 1.00 97.94 409 ARG A C 1
ATOM 3149 O O . ARG A 1 409 ? -3.997 -6.593 23.590 1.00 97.94 409 ARG A O 1
ATOM 3156 N N . LEU A 1 410 ? -3.542 -6.536 21.378 1.00 97.81 410 LEU A N 1
ATOM 3157 C CA . LEU A 1 410 ? -4.703 -5.735 20.993 1.00 97.81 410 LEU A CA 1
ATOM 3158 C C . LEU A 1 410 ? -6.012 -6.422 21.404 1.00 97.81 410 LEU A C 1
ATOM 3160 O O . LEU A 1 410 ? -6.851 -5.832 22.081 1.00 97.81 410 LEU A O 1
ATOM 3164 N N . HIS A 1 411 ? -6.180 -7.694 21.049 1.00 97.81 411 HIS A N 1
ATOM 3165 C CA . HIS A 1 411 ? -7.396 -8.429 21.389 1.00 97.81 411 HIS A CA 1
ATOM 3166 C C . HIS A 1 411 ? -7.515 -8.708 22.890 1.00 97.81 411 HIS A C 1
ATOM 3168 O O . HIS A 1 411 ? -8.616 -8.649 23.437 1.00 97.81 411 HIS A O 1
ATOM 3174 N N . ALA A 1 412 ? -6.402 -8.956 23.583 1.00 97.69 412 ALA A N 1
ATOM 3175 C CA . ALA A 1 412 ? -6.396 -9.137 25.029 1.00 97.69 412 ALA A CA 1
ATOM 3176 C C . ALA A 1 412 ? -6.858 -7.874 25.761 1.00 97.69 412 ALA A C 1
ATOM 3178 O O . ALA A 1 412 ? -7.598 -7.978 26.743 1.00 97.69 412 ALA A O 1
ATOM 3179 N N . GLU A 1 413 ? -6.483 -6.692 25.265 1.00 97.44 413 GLU A N 1
ATOM 3180 C CA . GLU A 1 413 ? -6.985 -5.416 25.772 1.00 97.44 413 GLU A CA 1
ATOM 3181 C C . GLU A 1 413 ? -8.512 -5.333 25.638 1.00 97.44 413 GLU A C 1
ATOM 3183 O O . GLU A 1 413 ? -9.201 -5.000 26.604 1.00 97.44 413 GLU A O 1
ATOM 3188 N N . TRP A 1 414 ? -9.066 -5.685 24.473 1.00 97.50 414 TRP A N 1
ATOM 3189 C CA . TRP A 1 414 ? -10.510 -5.607 24.224 1.00 97.50 414 TRP A CA 1
ATOM 3190 C C . TRP A 1 414 ? -11.297 -6.609 25.077 1.00 97.50 414 TRP A C 1
ATOM 3192 O O . TRP A 1 414 ? -12.316 -6.256 25.674 1.00 97.50 414 TRP A O 1
ATOM 3202 N N . VAL A 1 415 ? -10.801 -7.845 25.187 1.00 97.06 415 VAL A N 1
ATOM 3203 C CA . VAL A 1 415 ? -11.378 -8.907 26.029 1.00 97.06 415 VAL A CA 1
ATOM 3204 C C . VAL A 1 415 ? -11.358 -8.505 27.503 1.00 97.06 415 VAL A C 1
ATOM 3206 O O . VAL A 1 415 ? -12.383 -8.607 28.182 1.00 97.06 415 VAL A O 1
ATOM 3209 N N . SER A 1 416 ? -10.234 -7.966 27.982 1.00 96.38 416 SER A N 1
ATOM 3210 C CA . SER A 1 416 ? -10.097 -7.499 29.367 1.00 96.38 416 SER A CA 1
ATOM 3211 C C . SER A 1 416 ? -10.998 -6.306 29.661 1.00 96.38 416 SER A C 1
ATOM 3213 O O . SER A 1 416 ? -11.654 -6.276 30.700 1.00 96.38 416 SER A O 1
ATOM 3215 N N . ALA A 1 417 ? -11.096 -5.347 28.735 1.00 96.75 417 ALA A N 1
ATOM 3216 C CA . ALA A 1 417 ? -11.985 -4.194 28.864 1.00 96.75 417 ALA A CA 1
ATOM 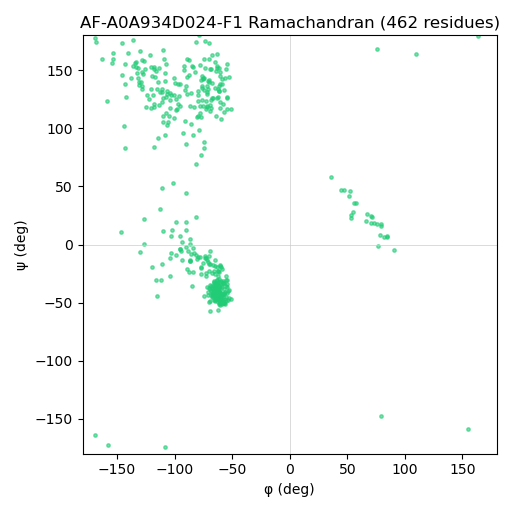3217 C C . ALA A 1 417 ? -13.466 -4.595 28.961 1.00 96.75 417 ALA A C 1
ATOM 3219 O O . ALA A 1 417 ? -14.272 -3.853 29.520 1.00 96.75 417 ALA A O 1
ATOM 3220 N N . ARG A 1 418 ? -13.817 -5.777 28.447 1.00 94.88 418 ARG A N 1
ATOM 3221 C CA . ARG A 1 418 ? -15.149 -6.370 28.563 1.00 94.88 418 ARG A CA 1
ATOM 3222 C C . ARG A 1 418 ? -15.340 -7.228 29.825 1.00 94.88 418 ARG A C 1
ATOM 3224 O O . ARG A 1 418 ? -16.444 -7.705 30.075 1.00 94.88 418 ARG A O 1
ATOM 3231 N N . GLY A 1 419 ? -14.289 -7.440 30.618 1.00 94.69 419 GLY A N 1
ATOM 3232 C CA . GLY A 1 419 ? -14.314 -8.307 31.799 1.00 94.69 419 GLY A CA 1
ATOM 3233 C C . GLY A 1 419 ? -14.406 -9.801 31.470 1.00 94.69 419 GLY A C 1
ATOM 3234 O O . GLY A 1 419 ? -14.892 -10.579 32.288 1.00 94.69 419 GLY A O 1
ATOM 3235 N N . LEU A 1 420 ? -13.985 -10.207 30.268 1.00 94.50 420 LEU A N 1
ATOM 3236 C CA . LEU A 1 420 ? -13.999 -11.601 29.823 1.00 94.50 420 LEU A CA 1
ATOM 3237 C C . LEU A 1 420 ? -12.666 -12.305 30.139 1.00 94.50 420 LEU A C 1
ATOM 3239 O O . LEU A 1 420 ? -11.625 -11.651 30.226 1.00 94.50 420 LEU A O 1
ATOM 3243 N N . PRO A 1 421 ? -12.666 -13.641 30.312 1.00 90.25 421 PRO A N 1
ATOM 3244 C CA . PRO A 1 421 ? -11.463 -14.374 30.679 1.00 90.25 421 PRO A CA 1
ATOM 3245 C C . PRO A 1 421 ? -10.458 -14.458 29.523 1.00 90.25 421 PRO A C 1
ATOM 3247 O O . PRO A 1 421 ? -10.802 -14.779 28.379 1.00 90.25 421 PRO A O 1
ATOM 3250 N N . LEU A 1 422 ? -9.188 -14.242 29.863 1.00 95.06 422 LEU A N 1
ATOM 3251 C CA . LEU A 1 422 ? -8.052 -14.474 28.978 1.00 95.06 422 LEU A CA 1
ATOM 3252 C C . LEU A 1 422 ? -7.488 -15.894 29.155 1.00 95.06 422 LEU A C 1
ATOM 3254 O O . LEU A 1 422 ? -7.537 -16.439 30.262 1.00 95.06 422 LEU A O 1
ATOM 3258 N N . PRO A 1 423 ? -6.915 -16.488 28.092 1.00 95.19 423 PRO A N 1
ATOM 3259 C CA . PRO A 1 423 ? -6.131 -17.713 28.216 1.00 95.19 423 PRO A CA 1
ATOM 3260 C C . PRO A 1 423 ? -4.887 -17.470 29.075 1.00 95.19 423 PRO A C 1
ATOM 3262 O O . PRO A 1 423 ? -4.476 -16.327 29.281 1.00 95.19 423 PRO A O 1
ATOM 3265 N N . LYS A 1 424 ? -4.244 -18.535 29.566 1.00 94.69 424 LYS A N 1
ATOM 3266 C CA . LYS A 1 424 ? -2.947 -18.392 30.248 1.00 94.69 424 LYS A CA 1
ATOM 3267 C C . LYS A 1 424 ? -1.923 -17.757 29.295 1.00 94.69 424 LYS A C 1
ATOM 3269 O O . LYS A 1 424 ? -1.907 -18.131 28.122 1.00 94.69 424 LYS A O 1
ATOM 3274 N N . PRO A 1 425 ? -1.087 -16.819 29.770 1.00 95.81 425 PRO A N 1
ATOM 3275 C CA . PRO A 1 425 ? -0.076 -16.215 28.921 1.00 95.81 425 PRO A CA 1
ATOM 3276 C C . PRO A 1 425 ? 1.018 -17.229 28.568 1.00 95.81 425 PRO A C 1
ATOM 3278 O O . PRO A 1 425 ? 1.317 -18.141 29.343 1.00 95.81 425 PRO A O 1
ATOM 3281 N N . THR A 1 426 ? 1.627 -17.047 27.402 1.00 92.75 426 THR A N 1
ATOM 3282 C CA . THR A 1 426 ? 2.846 -17.740 26.979 1.00 92.75 426 THR A CA 1
ATOM 3283 C C . THR A 1 426 ? 4.061 -17.252 27.779 1.00 92.75 426 THR A C 1
ATOM 3285 O O . THR A 1 426 ? 3.968 -16.321 28.581 1.00 92.75 426 THR A O 1
ATOM 3288 N N . GLY A 1 427 ? 5.222 -17.894 27.602 1.00 89.44 427 GLY A N 1
ATOM 3289 C CA . GLY A 1 427 ? 6.438 -17.589 28.377 1.00 89.44 427 GLY A CA 1
ATOM 3290 C C . GLY A 1 427 ? 6.962 -16.151 28.236 1.00 89.44 427 GLY A C 1
ATOM 3291 O O . GLY A 1 427 ? 7.721 -15.691 29.081 1.00 89.44 427 GLY A O 1
ATOM 3292 N N . ASP A 1 428 ? 6.532 -15.434 27.201 1.00 88.38 428 ASP A N 1
ATOM 3293 C CA . ASP A 1 428 ? 6.806 -14.019 26.924 1.00 88.38 428 ASP A CA 1
ATOM 3294 C C . ASP A 1 428 ? 5.701 -13.065 27.434 1.00 88.38 428 ASP A C 1
ATOM 3296 O O . ASP A 1 428 ? 5.735 -11.866 27.155 1.00 88.38 428 ASP A O 1
ATOM 3300 N N . GLY A 1 429 ? 4.717 -13.576 28.183 1.00 93.25 429 GLY A N 1
ATOM 3301 C CA . GLY A 1 429 ? 3.639 -12.789 28.787 1.00 93.25 429 GLY A CA 1
ATOM 3302 C C . GLY A 1 429 ? 2.469 -12.465 27.851 1.00 93.25 429 GLY A C 1
ATOM 3303 O O . GLY A 1 429 ? 1.578 -11.711 28.239 1.00 93.25 429 GLY A O 1
ATOM 3304 N N . VAL A 1 430 ? 2.442 -13.009 26.631 1.00 96.25 430 VAL A N 1
ATOM 3305 C CA . VAL A 1 430 ? 1.369 -12.757 25.659 1.00 96.25 430 VAL A CA 1
ATOM 3306 C C . VAL A 1 430 ? 0.202 -13.716 25.890 1.00 96.25 430 VAL A C 1
ATOM 3308 O O . VAL A 1 430 ? 0.378 -14.924 25.985 1.00 96.25 430 VAL A O 1
ATOM 3311 N N . HIS A 1 431 ? -1.023 -13.197 25.958 1.00 97.19 431 HIS A N 1
ATOM 3312 C CA . HIS A 1 431 ? -2.220 -14.036 26.007 1.00 97.19 431 HIS A CA 1
ATOM 3313 C C . HIS A 1 431 ? -2.610 -14.451 24.581 1.00 97.19 431 HIS A C 1
ATOM 3315 O O . HIS A 1 431 ? -2.904 -13.559 23.787 1.00 97.19 431 HIS A O 1
ATOM 3321 N N . PRO A 1 432 ? -2.631 -15.750 24.226 1.00 96.75 432 PRO A N 1
ATOM 3322 C CA . PRO A 1 432 ? -2.957 -16.188 22.871 1.00 96.75 432 PRO A CA 1
ATOM 3323 C C . PRO A 1 432 ? -4.461 -16.059 22.602 1.00 96.75 432 PRO A C 1
ATOM 3325 O O . PRO A 1 432 ? -5.237 -17.002 22.764 1.00 96.75 432 PRO A O 1
ATOM 3328 N N . VAL A 1 433 ? -4.892 -14.855 22.245 1.00 97.38 433 VAL A N 1
ATOM 3329 C CA . VAL A 1 433 ? -6.295 -14.525 22.009 1.00 97.38 433 VAL A CA 1
ATOM 3330 C C . VAL A 1 433 ? -6.473 -13.848 20.660 1.00 97.38 433 VAL A C 1
ATOM 3332 O O . VAL A 1 433 ? -5.715 -12.963 20.266 1.00 97.38 433 VAL A O 1
ATOM 3335 N N . GLU A 1 434 ? -7.504 -14.275 19.949 1.00 97.38 434 GLU A N 1
ATOM 3336 C CA . GLU A 1 434 ? -7.860 -13.779 18.631 1.00 97.38 434 GLU A CA 1
ATOM 3337 C C . GLU A 1 434 ? -9.331 -13.366 18.619 1.00 97.38 434 GLU A C 1
ATOM 3339 O O . GLU A 1 434 ? -10.191 -14.095 19.115 1.00 97.38 434 GLU A O 1
ATOM 3344 N N . ILE A 1 435 ? -9.623 -12.196 18.059 1.00 97.31 435 ILE A N 1
ATOM 3345 C CA . ILE A 1 435 ? -10.982 -11.765 17.736 1.00 97.31 435 ILE A CA 1
ATOM 3346 C C . ILE A 1 435 ? -11.078 -11.761 16.212 1.00 97.31 435 ILE A C 1
ATOM 3348 O O . ILE A 1 435 ? -10.277 -11.106 15.546 1.00 97.31 435 ILE A O 1
ATOM 3352 N N . ASP A 1 436 ? -12.027 -12.514 15.660 1.00 95.75 436 ASP A N 1
ATOM 3353 C CA . ASP A 1 436 ? -12.331 -12.480 14.235 1.00 95.75 436 ASP A CA 1
ATOM 3354 C C . ASP A 1 436 ? -12.832 -11.075 13.882 1.00 95.75 436 ASP A C 1
ATOM 3356 O O . ASP A 1 436 ? -13.802 -10.604 14.492 1.00 95.75 436 ASP A O 1
ATOM 3360 N N . PRO A 1 437 ? -12.233 -10.393 12.891 1.00 95.44 437 PRO A N 1
ATOM 3361 C CA . PRO A 1 437 ? -12.699 -9.074 12.505 1.00 95.44 437 PRO A CA 1
ATOM 3362 C C . PRO A 1 437 ? -14.185 -9.010 12.136 1.00 95.44 437 PRO A C 1
ATOM 3364 O O . PRO A 1 437 ? -14.791 -7.958 12.325 1.00 95.44 437 PRO A O 1
ATOM 3367 N N . VAL A 1 438 ? -14.787 -10.111 11.658 1.00 95.19 438 VAL A N 1
ATOM 3368 C CA . VAL A 1 438 ? -16.232 -10.174 11.364 1.00 95.19 438 VAL A CA 1
ATOM 3369 C C . VAL A 1 438 ? -17.079 -9.947 12.619 1.00 95.19 438 VAL A C 1
ATOM 3371 O O . VAL A 1 438 ? -18.111 -9.279 12.535 1.00 95.19 438 VAL A O 1
ATOM 3374 N N . LEU A 1 439 ? -16.636 -10.457 13.774 1.00 95.19 439 LEU A N 1
ATOM 3375 C CA . LEU A 1 439 ? -17.264 -10.185 15.065 1.00 95.19 439 LEU A CA 1
ATOM 3376 C C . LEU A 1 439 ? -17.017 -8.732 15.484 1.00 95.19 439 LEU A C 1
ATOM 3378 O O . LEU A 1 439 ? -17.951 -8.027 15.870 1.00 95.19 439 LEU A O 1
ATOM 3382 N N . ALA A 1 440 ? -15.757 -8.292 15.423 1.00 94.56 440 ALA A N 1
ATOM 3383 C CA . ALA A 1 440 ? -15.374 -6.916 15.708 1.00 94.56 440 ALA A CA 1
ATOM 3384 C C . ALA A 1 440 ? -14.018 -6.543 15.092 1.00 94.56 440 ALA A C 1
ATOM 3386 O O . ALA A 1 440 ? -12.986 -7.124 15.409 1.00 94.56 440 ALA A O 1
ATOM 3387 N N . ASP A 1 441 ? -14.013 -5.491 14.276 1.00 92.81 441 ASP A N 1
ATOM 3388 C CA . ASP A 1 441 ? -12.834 -4.924 13.607 1.00 92.81 441 ASP A CA 1
ATOM 3389 C C . ASP A 1 441 ? -12.197 -3.738 14.363 1.00 92.81 441 ASP A C 1
ATOM 3391 O O . ASP A 1 441 ? -11.163 -3.218 13.926 1.00 92.81 441 ASP A O 1
ATOM 3395 N N . HIS A 1 442 ? -12.818 -3.313 15.470 1.00 93.88 442 HIS A N 1
ATOM 3396 C CA . HIS A 1 442 ? -12.348 -2.291 16.406 1.00 93.88 442 HIS A CA 1
ATOM 3397 C C . HIS A 1 442 ? -12.930 -2.518 17.814 1.00 93.88 442 HIS A C 1
ATOM 3399 O O . HIS A 1 442 ? -13.906 -3.253 18.002 1.00 93.88 442 HIS A O 1
ATOM 3405 N N . ARG A 1 443 ? -12.336 -1.850 18.809 1.00 95.25 443 ARG A N 1
ATOM 3406 C CA . ARG A 1 443 ? -12.627 -2.040 20.235 1.00 95.25 443 ARG A CA 1
ATOM 3407 C C . ARG A 1 443 ? -14.095 -1.813 20.587 1.00 95.25 443 ARG A C 1
ATOM 3409 O O . ARG A 1 443 ? -14.699 -2.653 21.247 1.00 95.25 443 ARG A O 1
ATOM 3416 N N . GLU A 1 444 ? -14.683 -0.701 20.158 1.00 94.38 444 GLU A N 1
ATOM 3417 C CA . GLU A 1 444 ? -16.061 -0.332 20.501 1.00 94.38 444 GLU A CA 1
ATOM 3418 C C . GLU A 1 444 ? -17.070 -1.348 19.945 1.00 94.38 444 GLU A C 1
ATOM 3420 O O . GLU A 1 444 ? -17.980 -1.757 20.668 1.00 94.38 444 GLU A O 1
ATOM 3425 N N . ALA A 1 445 ? -16.869 -1.848 18.719 1.00 93.62 445 ALA A N 1
ATOM 3426 C CA . ALA A 1 445 ? -17.667 -2.953 18.189 1.00 93.62 445 ALA A CA 1
ATOM 3427 C C . ALA A 1 445 ? -17.560 -4.212 19.053 1.00 93.62 445 ALA A C 1
ATOM 3429 O O . ALA A 1 445 ? -18.582 -4.834 19.343 1.00 93.62 445 ALA A O 1
ATOM 3430 N N . PHE A 1 446 ? -16.357 -4.565 19.519 1.00 96.12 446 PHE A N 1
ATOM 3431 C CA . PHE A 1 446 ? -16.189 -5.732 20.382 1.00 96.12 446 PHE A CA 1
ATOM 3432 C C . PHE A 1 446 ? -16.884 -5.554 21.729 1.00 96.12 446 PHE A C 1
ATOM 3434 O O . PHE A 1 446 ? -17.488 -6.499 22.225 1.00 96.12 446 PHE A O 1
ATOM 3441 N N . LEU A 1 447 ? -16.841 -4.363 22.329 1.00 95.56 447 LEU A N 1
ATOM 3442 C CA . LEU A 1 447 ? -17.529 -4.090 23.594 1.00 95.56 447 LEU A CA 1
ATOM 3443 C C . LEU A 1 447 ? -19.056 -4.176 23.454 1.00 95.56 447 LEU A C 1
ATOM 3445 O O . LEU A 1 447 ? -19.725 -4.674 24.359 1.00 95.56 447 LEU A O 1
ATOM 3449 N N . CYS A 1 448 ? -19.591 -3.755 22.308 1.00 93.56 448 CYS A N 1
ATOM 3450 C CA . CYS A 1 448 ? -21.025 -3.752 22.021 1.00 93.56 448 CYS A CA 1
ATOM 3451 C C . CYS A 1 448 ? -21.563 -5.075 21.444 1.00 93.56 448 CYS A C 1
ATOM 3453 O O . CYS A 1 448 ? -22.778 -5.264 21.411 1.00 93.56 448 CYS A O 1
ATOM 3455 N N . ALA A 1 449 ? -20.703 -5.999 20.996 1.00 92.12 449 ALA A N 1
ATOM 3456 C CA . ALA A 1 449 ? -21.136 -7.264 20.395 1.00 92.12 449 ALA A CA 1
ATOM 3457 C C . ALA A 1 449 ? -22.011 -8.088 21.368 1.00 92.12 449 ALA A C 1
ATOM 3459 O O . ALA A 1 449 ? -21.735 -8.102 22.566 1.00 92.12 449 ALA A O 1
ATOM 3460 N N . PRO A 1 450 ? -23.057 -8.803 20.935 1.00 86.81 450 PRO A N 1
ATOM 3461 C CA . PRO A 1 450 ? -23.913 -9.563 21.847 1.00 86.81 450 PRO A CA 1
ATOM 3462 C C . PRO A 1 450 ? -23.210 -10.827 22.379 1.00 86.81 450 PRO A C 1
ATOM 3464 O O . PRO A 1 450 ? -22.901 -11.734 21.618 1.00 86.81 450 PRO A O 1
ATOM 3467 N N . ALA A 1 451 ? -22.985 -10.881 23.700 1.00 80.38 451 ALA A N 1
ATOM 3468 C CA . ALA A 1 451 ? -22.507 -12.045 24.470 1.00 80.38 451 ALA A CA 1
ATOM 3469 C C . ALA A 1 451 ? -21.469 -12.959 23.760 1.00 80.38 451 ALA A C 1
ATOM 3471 O O . ALA A 1 451 ? -21.716 -14.161 23.623 1.00 80.38 451 ALA A O 1
ATOM 3472 N N . PRO A 1 452 ? -20.305 -12.431 23.332 1.00 83.50 452 PRO A N 1
ATOM 3473 C CA . PRO A 1 452 ? -19.321 -13.205 22.595 1.00 83.50 452 PRO A CA 1
ATOM 3474 C C . PRO A 1 452 ? -18.732 -14.284 23.510 1.00 83.50 452 PRO A C 1
ATOM 3476 O O . PRO A 1 452 ? -18.261 -14.000 24.614 1.00 83.50 452 PRO A O 1
ATOM 3479 N N . LYS A 1 453 ? -18.781 -15.539 23.059 1.00 87.94 453 LYS A N 1
ATOM 3480 C CA . LYS A 1 453 ? -18.179 -16.681 23.754 1.00 87.94 453 LYS A CA 1
ATOM 3481 C C . LYS A 1 453 ? -16.991 -17.177 22.943 1.00 87.94 453 LYS A C 1
ATOM 3483 O O . LYS A 1 453 ? -17.152 -17.378 21.741 1.00 87.94 453 LYS A O 1
ATOM 3488 N N . PRO A 1 454 ? -15.824 -17.399 23.566 1.00 93.06 454 PRO A N 1
ATOM 3489 C CA . PRO A 1 454 ? -14.685 -17.891 22.825 1.00 93.06 454 PRO A CA 1
ATOM 3490 C C . PRO A 1 454 ? -14.855 -19.379 22.524 1.00 93.06 454 PRO A C 1
ATOM 3492 O O . PRO A 1 454 ? -15.287 -20.160 23.376 1.00 93.06 454 PRO A O 1
ATOM 3495 N N . ARG A 1 455 ? -14.419 -19.791 21.336 1.00 93.56 455 ARG A N 1
ATOM 3496 C CA . ARG A 1 455 ? -13.950 -21.155 21.121 1.00 93.56 455 ARG A CA 1
ATOM 3497 C C . ARG A 1 455 ? -12.589 -21.281 21.801 1.00 93.56 455 ARG A C 1
ATOM 3499 O O . ARG A 1 455 ? -11.683 -20.502 21.511 1.00 93.56 455 ARG A O 1
ATOM 3506 N N . VAL A 1 456 ? -12.464 -22.242 22.708 1.00 92.88 456 VAL A N 1
ATOM 3507 C CA . VAL A 1 456 ? -11.226 -22.518 23.446 1.00 92.88 456 VAL A CA 1
ATOM 3508 C C . VAL A 1 456 ? -10.583 -23.765 22.854 1.00 92.88 456 VAL A C 1
ATOM 3510 O O . VAL A 1 456 ? -11.233 -24.807 22.777 1.00 92.88 456 VAL A O 1
ATOM 3513 N N . ASP A 1 457 ? -9.329 -23.649 22.427 1.00 87.75 457 ASP A N 1
ATOM 3514 C CA . ASP A 1 457 ? -8.502 -24.763 21.965 1.00 87.75 457 ASP A CA 1
ATOM 3515 C C . ASP A 1 457 ? -7.081 -24.665 22.552 1.00 87.75 457 ASP A C 1
ATOM 3517 O O . ASP A 1 457 ? -6.752 -23.714 23.263 1.00 87.75 457 ASP A O 1
ATOM 3521 N N . ASP A 1 458 ? -6.236 -25.663 22.283 1.00 87.94 458 ASP A N 1
ATOM 3522 C CA . ASP A 1 458 ? -4.874 -25.730 22.833 1.00 87.94 458 ASP A CA 1
ATOM 3523 C C . ASP A 1 458 ? -3.974 -24.571 22.369 1.00 87.94 458 ASP A C 1
ATOM 3525 O O . ASP A 1 458 ? -2.947 -24.300 22.995 1.00 87.94 458 ASP A O 1
ATOM 3529 N N . LYS A 1 459 ? -4.336 -23.884 21.275 1.00 90.31 459 LYS A N 1
ATOM 3530 C CA . LYS A 1 459 ? -3.591 -22.732 20.761 1.00 90.31 459 LYS A CA 1
ATOM 3531 C C . LYS A 1 459 ? -4.029 -21.425 21.407 1.00 90.31 459 LYS A C 1
ATOM 3533 O O . LYS A 1 459 ? -3.236 -20.488 21.396 1.00 90.31 459 LYS A O 1
ATOM 3538 N N . GLY A 1 460 ? -5.245 -21.331 21.949 1.00 94.69 460 GLY A N 1
ATOM 3539 C CA . GLY A 1 460 ? -5.732 -20.107 22.575 1.00 94.69 460 GLY A CA 1
ATOM 3540 C C . GLY A 1 460 ? -7.251 -19.947 22.606 1.00 94.69 460 GLY A C 1
ATOM 3541 O O . GLY A 1 460 ? -8.023 -20.903 22.535 1.00 94.69 460 GLY A O 1
ATOM 3542 N N . HIS A 1 461 ? -7.689 -18.697 22.756 1.00 96.31 461 HIS A N 1
ATOM 3543 C CA . HIS A 1 461 ? -9.105 -18.318 22.708 1.00 96.31 461 HIS A CA 1
ATOM 3544 C C . HIS A 1 461 ? -9.405 -17.601 21.388 1.00 96.31 461 HIS A C 1
ATOM 3546 O O . HIS A 1 461 ? -8.729 -16.630 21.054 1.00 96.31 461 HIS A O 1
ATOM 3552 N N . VAL A 1 462 ? -10.450 -18.026 20.674 1.00 96.25 462 VAL A N 1
ATOM 3553 C CA . VAL A 1 462 ? -10.942 -17.353 19.461 1.00 96.25 462 VAL A CA 1
ATOM 3554 C C . VAL A 1 462 ? -12.367 -16.865 19.681 1.00 96.25 462 VAL A C 1
ATOM 3556 O O . VAL A 1 462 ? -13.260 -17.671 19.931 1.00 96.25 462 VAL A O 1
ATOM 3559 N N . TYR A 1 463 ? -12.592 -15.562 19.557 1.00 95.38 463 TYR A N 1
ATOM 3560 C CA . TYR A 1 463 ? -13.920 -14.953 19.535 1.00 95.38 463 TYR A CA 1
ATOM 3561 C C . TYR A 1 463 ? -14.317 -14.702 18.078 1.00 95.38 463 TYR A C 1
ATOM 3563 O O . TYR A 1 463 ? -13.641 -13.927 17.411 1.00 95.38 463 TYR A O 1
ATOM 3571 N N . ALA A 1 464 ? -15.372 -15.347 17.581 1.00 88.94 464 ALA A N 1
ATOM 3572 C CA . ALA A 1 464 ? -15.810 -15.246 16.187 1.00 88.94 464 ALA A CA 1
ATOM 3573 C C . ALA A 1 464 ? -17.328 -15.124 16.064 1.00 88.94 464 ALA A C 1
ATOM 3575 O O . ALA A 1 464 ? -18.024 -15.593 16.998 1.00 88.94 464 ALA A O 1
#